Protein AF-A0A3G6MHU3-F1 (afdb_monomer)

Secondary structure (DSSP, 8-state):
--S-TT-SSPPPSS---SSHHHHHHHHHHHHTT---EEETT----B---B-TT--B--SSS---B-SB--B--EEEE-TTSPEEE--SS-B-HHHHH---TTT--EEEHHHHHHHTT--TTS-HHHHHHHHHHHHHH-TT-EEE----S----GGG--TT-TTS-HHHHHHH---SS-SSTT--GGGS-BTTB--TT--SPTTEEPPPPSS--SSS--TTSTTSSS-STT----S---SSTTTSS--TTS-EEB--SSTT-PPPTTS--BS-EEEEE--STTS--EEEEEE---TT-S--S--EE--B-BSBTBSSSBTT----S-TTS--GGGEEEEEEEEE-STT--PEEEEEEE--S-TT---EEEEEEEE-TT-EEE--PEEPEE-TTT-SEE-SS-TTS--S------------PPPTHHHHHTTSS----EEE-SSBSSEEEEE--SS--EEEEE-TTS-EEEEEE-BTTEEE-TTSPSEEEEEEEGGGTEEEEEEE-

Radius of gyration: 26.66 Å; Cα contacts (8 Å, |Δi|>4): 1134; chains: 1; bounding box: 66×76×78 Å

pLDDT: mean 80.67, std 16.99, range [23.88, 97.31]

Nearest PDB structures (foldseek):
  4g5a-assembly1_B  TM=5.896E-01  e=1.652E-03  Bacteroides thetaiotaomicron VPI-5482
  3dec-assembly1_A  TM=4.790E-01  e=1.428E-01  Bacteroides thetaiotaomicron VPI-5482
  8ugt-assembly1_A  TM=5.972E-01  e=7.498E-01  Lachnospira eligens
  6ld0-assembly1_A  TM=4.927E-01  e=4.482E-01  Bifidobacterium dentium Bd1
  5z1b-assembly1_C  TM=4.446E-01  e=4.482E-01  Bifidobacterium dentium ATCC 27679

Mean predicted aligned error: 13.8 Å

Solvent-accessible surface area (backbone atoms only — not comparable to full-atom values): 27530 Å² total; per-residue (Å²): 85,60,34,32,45,78,29,85,30,49,37,65,71,68,82,54,66,92,42,64,68,50,27,43,52,44,52,52,33,34,35,35,11,32,32,29,21,30,32,65,75,38,60,44,62,35,84,61,42,50,23,14,32,42,45,29,38,61,82,89,87,58,66,74,50,70,32,48,55,68,49,64,50,74,78,50,62,48,99,86,70,46,80,35,61,39,78,92,70,50,48,36,61,68,40,40,58,25,65,47,90,84,77,27,27,25,38,46,49,74,59,50,40,54,75,40,67,59,59,92,86,54,57,69,68,60,44,34,51,32,41,51,50,46,45,67,78,38,49,76,44,49,50,23,37,76,60,83,88,74,68,56,56,55,87,64,51,33,89,92,36,92,90,30,26,66,71,63,34,28,74,60,49,36,42,57,60,41,96,61,62,46,66,70,73,76,47,39,20,55,65,71,45,76,25,87,28,50,68,44,56,91,68,34,31,48,44,40,43,82,50,45,43,61,77,87,27,51,92,64,35,86,56,21,37,77,24,34,87,61,50,52,61,67,22,33,76,51,92,51,67,67,53,36,28,52,45,23,62,45,82,31,40,29,57,22,98,53,89,67,50,64,58,58,42,82,42,84,48,44,43,25,25,53,40,61,42,74,25,36,80,95,53,68,64,25,43,29,24,37,29,21,54,45,78,87,50,88,41,72,78,36,26,45,42,18,55,16,38,30,9,55,72,33,32,72,51,52,45,53,77,69,82,79,82,56,52,78,54,61,36,24,64,36,19,28,34,34,50,38,26,28,52,35,43,90,59,31,34,27,28,29,20,34,40,40,35,36,49,53,45,99,83,54,22,30,36,41,21,37,28,42,53,35,28,29,31,17,33,23,28,40,42,33,38,73,60,45,64,37,89,83,83,70,39,62,48,20,94,56,46,97,79,59,72,73,84,74,76,81,93,80,80,95,76,91,80,89,83,86,81,63,75,76,66,60,68,72,66,73,78,65,88,88,66,77,46,71,36,58,70,67,24,63,41,59,40,32,53,49,69,74,100,65,92,44,37,40,39,32,21,42,85,86,68,46,81,77,47,71,53,60,43,59,95,44,28,37,82,49,57,88,58,69,70,45,59,33,41,38,33,30,57,96,59,79,42,75,46,81,40,37,36,93

Sequence (504 aa):
MDRNLGALQNLPSYFARSTSAIELQTKTQIQQSGGLHYQWGRKDPLPTFHNPGGAQNTTGGTVTVAGGYNVFRQTGVDASGNAIYNVASPVTDAVFSSTDPVNGYSREWNAYKTSAGILGTEPKHEKIRKVIKYATENPLSFLFRSKTGKEIPSELINPNDSTKTLKLASAQVKDWMSDESGQMQDRWGHATEKSPYDPCPEGWRIPDMSFATIFGAGPTSSYAKGSSPWFYNGYNTTSAFAGYGIPQFEVTDLVGGYVGTNNAVNVKKYPGFTLTTNAESGGASSRSGWVFNFGGSKYNIGNIPTTGIRGILGGNDWKNLKFTGDTTTDNYRYQTGLWTSSPSDYYSGYAIGLNLSSISSLNNAGKLLSGTGFYPQAAMSCRCAKVEIDKVTKKEIGRYDPNTEPMTVPQNTTAKASNVFAKKQIEEIQKNNKKLTVFPNPVKSILYINADDKDYYYQIYNASGQLVKQGKFENRQTNVSSLTQGAYLVRINNSETVVKIIKE

Foldseek 3Di:
DQAFAQAPAFQDLAQDPPDQVSNVVNQVRLQSRQGFWDQQLALQTEDLQAGFLAWADDDPDHDTDHGGDWAWDFPDADPVRHTDTDPPDTHHPVQAQDCPPPRYQEDEQVRQLVVLVPDPPDDLVSQLVSLVVSCVVRRHHQQFYADPVLAAFQLRADCVDPSRHLVVNLQQFIDSRDNDFLPDQQQFAAFQGAGPNFNDDPQKGFAAFNDQEDDVADLQRPRQADRFPQWDQLAQVDPRSSRGGDGQSDKAAAPEDDRPDDDHNPDGHADKFWHWDCDDPPAFTQTQWIRQDDVPHPRPPHTHGQSFKAQFRTGGHTDPCDPPVDQFDWGSSFKAKEFHRHAHPPSSRFGWIKIWGWTRDPGGRIIIRSITTTRSSMIHTYDIDRFDADPPVRGTRGPQNLPPDDPDDDDDDDDDDDDDDDPVVVVVLPDDDDDWDWDDAQDEWKIFIRGPPDKKKKFKAAPVRDTPDIDICDVRMDTPNVDDFAKIWIAIPSNPDIDIGGYD

Structure (mmCIF, N/CA/C/O backbone):
data_AF-A0A3G6MHU3-F1
#
_entry.id   AF-A0A3G6MHU3-F1
#
loop_
_atom_site.group_PDB
_atom_site.id
_atom_site.type_symbol
_atom_site.label_atom_id
_atom_site.label_alt_id
_atom_site.label_comp_id
_atom_site.label_asym_id
_atom_site.label_entity_id
_atom_site.label_seq_id
_atom_site.pdbx_PDB_ins_code
_atom_site.Cartn_x
_atom_site.Cartn_y
_atom_site.Cartn_z
_atom_site.occupancy
_atom_site.B_iso_or_equiv
_atom_site.auth_seq_id
_atom_site.auth_comp_id
_atom_site.auth_asym_id
_atom_site.auth_atom_id
_atom_site.pdbx_PDB_model_num
ATOM 1 N N . MET A 1 1 ? 0.813 -11.922 -8.121 1.00 79.81 1 MET A N 1
ATOM 2 C CA . MET A 1 1 ? 0.151 -11.209 -9.223 1.00 79.81 1 MET A CA 1
ATOM 3 C C . MET A 1 1 ? 1.154 -10.228 -9.783 1.00 79.81 1 MET 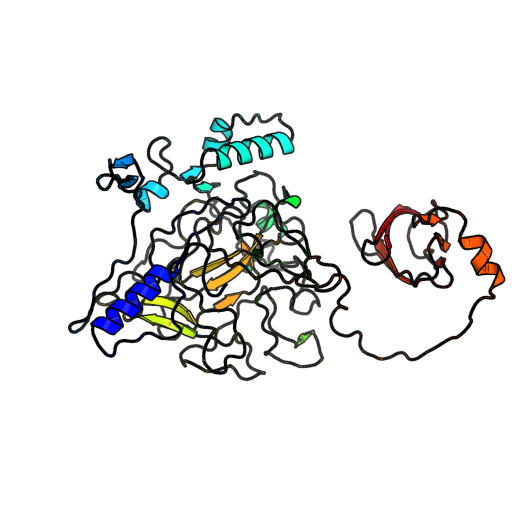A C 1
ATOM 5 O O . MET A 1 1 ? 1.930 -9.661 -9.025 1.00 79.81 1 MET A O 1
ATOM 9 N N . ASP A 1 2 ? 1.160 -10.062 -11.095 1.00 81.75 2 ASP A N 1
ATOM 10 C CA . ASP A 1 2 ? 2.048 -9.162 -11.836 1.00 81.75 2 ASP A CA 1
ATOM 11 C C . ASP A 1 2 ? 1.547 -7.705 -11.874 1.00 81.75 2 ASP A C 1
ATOM 13 O O . ASP A 1 2 ? 2.198 -6.836 -12.450 1.00 81.75 2 ASP A O 1
ATOM 17 N N . ARG A 1 3 ? 0.403 -7.428 -11.236 1.00 90.62 3 ARG A N 1
ATOM 18 C CA . ARG A 1 3 ? -0.284 -6.131 -11.218 1.00 90.62 3 ARG A CA 1
ATOM 19 C C . ARG A 1 3 ? -0.946 -5.848 -9.871 1.00 90.62 3 ARG A C 1
ATOM 21 O O . ARG A 1 3 ? -1.114 -6.755 -9.052 1.00 90.62 3 ARG A O 1
ATOM 28 N N . ASN A 1 4 ? -1.309 -4.584 -9.659 1.00 95.19 4 ASN A N 1
ATOM 29 C CA . ASN A 1 4 ? -2.056 -4.135 -8.484 1.00 95.19 4 ASN A CA 1
ATOM 30 C C . ASN A 1 4 ? -3.488 -4.691 -8.514 1.00 95.19 4 ASN A C 1
ATOM 32 O O . ASN A 1 4 ? -4.067 -4.886 -9.583 1.00 95.19 4 ASN A O 1
ATOM 36 N N . LEU A 1 5 ? -4.075 -4.937 -7.344 1.00 95.25 5 LEU A N 1
ATOM 37 C CA . LEU A 1 5 ? -5.458 -5.390 -7.247 1.00 95.25 5 LEU A CA 1
ATOM 38 C C . LEU A 1 5 ? -6.408 -4.314 -7.802 1.00 95.25 5 LEU A C 1
ATOM 40 O O . LEU A 1 5 ? -6.295 -3.136 -7.464 1.00 95.25 5 LEU A O 1
ATOM 44 N N . GLY A 1 6 ? -7.329 -4.724 -8.675 1.00 93.62 6 GLY A N 1
ATOM 45 C CA . GLY A 1 6 ? -8.219 -3.821 -9.413 1.00 93.62 6 GLY A CA 1
ATOM 46 C C . GLY A 1 6 ? -7.628 -3.244 -10.707 1.00 93.62 6 GLY A C 1
ATOM 47 O O . GLY A 1 6 ? -8.330 -2.530 -11.414 1.00 93.62 6 GLY A O 1
ATOM 48 N N . ALA A 1 7 ? -6.363 -3.530 -11.043 1.00 95.56 7 ALA A N 1
ATOM 49 C CA . ALA A 1 7 ? -5.781 -3.110 -12.318 1.00 95.56 7 ALA A CA 1
ATOM 50 C C . ALA A 1 7 ? -6.290 -3.987 -13.472 1.00 95.56 7 ALA A C 1
ATOM 52 O O . ALA A 1 7 ? -6.337 -5.213 -13.353 1.00 95.56 7 ALA A O 1
ATOM 53 N N . LEU A 1 8 ? -6.613 -3.369 -14.609 1.00 94.62 8 LEU A N 1
ATOM 54 C CA . LEU A 1 8 ? -7.061 -4.087 -15.809 1.00 94.62 8 LEU A CA 1
ATOM 55 C C . LEU A 1 8 ? -5.871 -4.630 -16.608 1.00 94.62 8 LEU A C 1
ATOM 57 O O . LEU A 1 8 ? -5.945 -5.707 -17.196 1.00 94.62 8 LEU A O 1
ATOM 61 N N . GLN A 1 9 ? -4.743 -3.921 -16.572 1.00 95.38 9 GLN A N 1
ATOM 62 C CA . GLN A 1 9 ? -3.513 -4.278 -17.275 1.00 95.38 9 GLN A CA 1
ATOM 63 C C . GLN A 1 9 ? -2.329 -4.348 -16.308 1.00 95.38 9 GLN A C 1
ATOM 65 O O . GLN A 1 9 ? -2.383 -3.844 -15.187 1.00 95.38 9 GLN A O 1
ATOM 70 N N . ASN A 1 10 ? -1.246 -4.998 -16.721 1.00 94.50 10 ASN A N 1
ATOM 71 C CA . ASN A 1 10 ? 0.044 -4.866 -16.050 1.00 94.50 10 ASN A CA 1
ATOM 72 C C . ASN A 1 10 ? 0.793 -3.634 -16.582 1.00 94.50 10 ASN A C 1
ATOM 74 O O . ASN A 1 10 ? 0.563 -3.190 -17.707 1.00 94.50 10 ASN A O 1
ATOM 78 N N . LEU A 1 11 ? 1.695 -3.070 -15.774 1.00 95.25 11 LEU A N 1
ATOM 79 C CA . LEU A 1 11 ? 2.558 -1.989 -16.251 1.00 95.25 11 LEU A CA 1
ATOM 80 C C . LEU A 1 11 ? 3.571 -2.572 -17.258 1.00 95.25 11 LEU A C 1
ATOM 82 O O . LEU A 1 11 ? 4.278 -3.525 -16.902 1.00 95.25 11 LEU A O 1
ATOM 86 N N . PRO A 1 12 ? 3.688 -2.027 -18.483 1.00 93.50 12 PRO A N 1
ATOM 87 C CA . PRO A 1 12 ? 4.635 -2.537 -19.467 1.00 93.50 12 PRO A CA 1
ATOM 88 C C . PRO A 1 12 ? 6.085 -2.307 -19.026 1.00 93.50 12 PRO A C 1
ATOM 90 O O . PRO A 1 12 ? 6.387 -1.399 -18.252 1.00 93.50 12 PRO A O 1
ATOM 93 N N . SER A 1 13 ? 7.005 -3.128 -19.535 1.00 90.75 13 SER A N 1
ATOM 94 C CA . SER A 1 13 ? 8.438 -3.002 -19.222 1.00 90.75 13 SER A CA 1
ATOM 95 C C . SER A 1 13 ? 9.154 -1.925 -20.045 1.00 90.75 13 SER A C 1
ATOM 97 O O . SER A 1 13 ? 10.291 -1.581 -19.736 1.00 90.75 13 SER A O 1
ATOM 99 N N . TYR A 1 14 ? 8.523 -1.399 -21.096 1.00 87.75 14 TYR A N 1
ATOM 100 C CA . TYR A 1 14 ? 9.061 -0.326 -21.931 1.00 87.75 14 TYR A CA 1
ATOM 101 C C . TYR A 1 14 ? 7.930 0.487 -22.572 1.00 87.75 14 TYR A C 1
ATOM 103 O O . TYR A 1 14 ? 6.796 0.020 -22.674 1.00 87.75 14 TYR A O 1
ATOM 111 N N . PHE A 1 15 ? 8.245 1.706 -23.010 1.00 86.25 15 PHE A N 1
ATOM 112 C CA . PHE A 1 15 ? 7.305 2.583 -23.703 1.00 86.25 15 PHE A CA 1
ATOM 113 C C . PHE A 1 15 ? 7.480 2.464 -25.227 1.00 86.25 15 PHE A C 1
ATOM 115 O O . PHE A 1 15 ? 8.462 2.962 -25.782 1.00 86.25 15 PHE A O 1
ATOM 122 N N . ALA A 1 16 ? 6.551 1.782 -25.904 1.00 84.94 16 ALA A N 1
ATOM 123 C CA . ALA A 1 16 ? 6.562 1.607 -27.355 1.00 84.94 16 ALA A CA 1
ATOM 124 C C . ALA A 1 16 ? 5.872 2.782 -28.071 1.00 84.94 16 ALA A C 1
ATOM 126 O O . ALA A 1 16 ? 4.770 3.182 -27.705 1.00 84.94 16 ALA A O 1
ATOM 127 N N . ARG A 1 17 ? 6.517 3.317 -29.118 1.00 81.62 17 ARG A N 1
ATOM 128 C CA . ARG A 1 17 ? 6.031 4.480 -29.891 1.00 81.62 17 ARG A CA 1
ATOM 129 C C . ARG A 1 17 ? 6.365 4.421 -31.387 1.00 81.62 17 ARG A C 1
ATOM 131 O O . ARG A 1 17 ? 6.606 5.443 -32.017 1.00 81.62 17 ARG A O 1
ATOM 138 N N . SER A 1 18 ? 6.468 3.220 -31.952 1.00 83.50 18 SER A N 1
ATOM 139 C CA . SER A 1 18 ? 6.824 3.040 -33.369 1.00 83.50 18 SER A CA 1
ATOM 140 C C . SER A 1 18 ? 5.742 3.545 -34.331 1.00 83.50 18 SER A C 1
ATOM 142 O O . SER A 1 18 ? 6.059 3.943 -35.445 1.00 83.50 18 SER A O 1
ATOM 144 N N . THR A 1 19 ? 4.477 3.551 -33.903 1.00 83.94 19 THR A N 1
ATOM 145 C CA . THR A 1 19 ? 3.334 4.136 -34.620 1.00 83.94 19 THR A CA 1
ATOM 146 C C . THR A 1 19 ? 2.376 4.787 -33.622 1.00 83.94 19 THR A C 1
ATOM 148 O O . THR A 1 19 ? 2.380 4.427 -32.442 1.00 83.94 19 THR A O 1
ATOM 151 N N . SER A 1 20 ? 1.496 5.683 -34.082 1.00 82.50 20 SER A N 1
ATOM 152 C CA . SER A 1 20 ? 0.481 6.311 -33.220 1.00 82.50 20 SER A CA 1
ATOM 153 C C . SER A 1 20 ? -0.470 5.293 -32.579 1.00 82.50 20 SER A C 1
ATOM 155 O O . SER A 1 20 ? -0.877 5.470 -31.435 1.00 82.50 20 SER A O 1
ATOM 157 N N . ALA A 1 21 ? -0.793 4.198 -33.278 1.00 86.12 21 ALA A N 1
ATOM 158 C CA . ALA A 1 21 ? -1.637 3.130 -32.741 1.00 86.12 21 ALA A CA 1
ATOM 159 C C . ALA A 1 21 ? -0.944 2.361 -31.602 1.00 86.12 21 ALA A C 1
ATOM 161 O O . ALA A 1 21 ? -1.548 2.124 -30.557 1.00 86.12 21 ALA A O 1
ATOM 162 N N . ILE A 1 22 ? 0.338 2.023 -31.778 1.00 87.94 22 ILE A N 1
ATOM 163 C CA . ILE A 1 22 ? 1.148 1.343 -30.753 1.00 87.94 22 ILE A CA 1
ATOM 164 C C . ILE A 1 22 ? 1.375 2.260 -29.549 1.00 87.94 22 ILE A C 1
ATOM 166 O O . ILE A 1 22 ? 1.330 1.813 -28.400 1.00 87.94 22 ILE A O 1
ATOM 170 N N . GLU A 1 23 ? 1.577 3.552 -29.798 1.00 86.19 23 GLU A N 1
ATOM 171 C CA . GLU A 1 23 ? 1.681 4.533 -28.730 1.00 86.19 23 GLU A CA 1
ATOM 172 C C . GLU A 1 23 ? 0.383 4.627 -27.928 1.00 86.19 23 GLU A C 1
ATOM 174 O O . GLU A 1 23 ? 0.435 4.498 -26.707 1.00 86.19 23 GLU A O 1
ATOM 179 N N . LEU A 1 24 ? -0.777 4.781 -28.584 1.00 85.88 24 LEU A N 1
ATOM 180 C CA . LEU A 1 24 ? -2.077 4.784 -27.904 1.00 85.88 24 LEU A CA 1
ATOM 181 C C . LEU A 1 24 ? -2.246 3.529 -27.048 1.00 85.88 24 LEU A C 1
ATOM 183 O O . LEU A 1 24 ? -2.558 3.639 -25.867 1.00 85.88 24 LEU A O 1
ATOM 187 N N . GLN A 1 25 ? -1.981 2.352 -27.617 1.00 90.00 25 GLN A N 1
ATOM 188 C CA . GLN A 1 25 ? -2.095 1.084 -26.902 1.00 90.00 25 GLN A CA 1
ATOM 189 C C . GLN A 1 25 ? -1.212 1.055 -25.649 1.00 90.00 25 GLN A C 1
ATOM 191 O O . GLN A 1 25 ? -1.685 0.695 -24.572 1.00 90.00 25 GLN A O 1
ATOM 196 N N . THR A 1 26 ? 0.052 1.470 -25.766 1.00 89.75 26 THR A N 1
ATOM 197 C CA . THR A 1 26 ? 0.992 1.472 -24.636 1.00 89.75 26 THR A CA 1
ATOM 198 C C . THR A 1 26 ? 0.579 2.486 -23.571 1.00 89.75 26 THR A C 1
ATOM 200 O O . THR A 1 26 ? 0.608 2.179 -22.379 1.00 89.75 26 THR A O 1
ATOM 203 N N . LYS A 1 27 ? 0.146 3.685 -23.980 1.00 88.31 27 LYS A N 1
ATOM 204 C CA . LYS A 1 27 ? -0.374 4.713 -23.071 1.00 88.31 27 LYS A CA 1
ATOM 205 C C . LYS A 1 27 ? -1.607 4.207 -22.326 1.00 88.31 27 LYS A C 1
ATOM 207 O O . LYS A 1 27 ? -1.644 4.273 -21.102 1.00 88.31 27 LYS A O 1
ATOM 212 N N . THR A 1 28 ? -2.571 3.619 -23.031 1.00 90.25 28 THR A N 1
ATOM 213 C CA . THR A 1 28 ? -3.765 3.016 -22.426 1.00 90.25 28 THR A CA 1
ATOM 214 C C . THR A 1 28 ? -3.405 1.882 -21.467 1.00 90.25 28 THR A C 1
ATOM 216 O O . THR A 1 28 ? -3.955 1.830 -20.369 1.00 90.25 28 THR A O 1
ATOM 219 N N . GLN A 1 29 ? -2.448 1.016 -21.820 1.00 93.88 29 GLN A N 1
ATOM 220 C CA . GLN A 1 29 ? -1.972 -0.045 -20.929 1.00 93.88 29 GLN A CA 1
ATOM 221 C C . GLN A 1 29 ? -1.394 0.528 -19.627 1.00 93.88 29 GLN A C 1
ATOM 223 O O . GLN A 1 29 ? -1.726 0.049 -18.542 1.00 93.88 29 GLN A O 1
ATOM 228 N N . ILE A 1 30 ? -0.576 1.583 -19.718 1.00 92.88 30 ILE A N 1
ATOM 229 C CA . ILE A 1 30 ? -0.028 2.287 -18.552 1.00 92.88 30 ILE A CA 1
ATOM 230 C C . ILE A 1 30 ? -1.163 2.842 -17.680 1.00 92.88 30 ILE A C 1
ATOM 232 O O . ILE A 1 30 ? -1.189 2.571 -16.479 1.00 92.88 30 ILE A O 1
ATOM 236 N N . GLN A 1 31 ? -2.136 3.546 -18.262 1.00 91.31 31 GLN A N 1
ATOM 237 C CA . GLN A 1 31 ? -3.264 4.106 -17.507 1.00 91.31 31 GLN A CA 1
ATOM 238 C C . GLN A 1 31 ? -4.088 3.024 -16.795 1.00 91.31 31 GLN A C 1
ATOM 240 O O . GLN A 1 31 ? -4.481 3.179 -15.642 1.00 91.31 31 GLN A O 1
ATOM 245 N N . GLN A 1 32 ? -4.288 1.886 -17.455 1.00 93.94 32 GLN A N 1
ATOM 246 C CA . GLN A 1 32 ? -5.049 0.751 -16.935 1.00 93.94 32 GLN A CA 1
ATOM 247 C C . GLN A 1 32 ? -4.288 -0.100 -15.905 1.00 93.94 32 GLN A C 1
ATOM 249 O O . GLN A 1 32 ? -4.850 -1.061 -15.368 1.00 93.94 32 GLN A O 1
ATOM 254 N N . SER A 1 33 ? -3.028 0.236 -15.610 1.00 95.38 33 SER A N 1
ATOM 255 C CA . SER A 1 33 ? -2.185 -0.534 -14.691 1.00 95.38 33 SER A CA 1
ATOM 256 C C . SER A 1 33 ? -2.314 -0.144 -13.215 1.00 95.38 33 SER A C 1
ATOM 258 O O . SER A 1 33 ? -1.906 -0.922 -12.353 1.00 95.38 33 SER A O 1
ATOM 260 N N . GLY A 1 34 ? -2.895 1.022 -12.905 1.00 93.94 34 GLY A N 1
ATOM 261 C CA . GLY A 1 34 ? -2.863 1.610 -11.558 1.00 93.94 34 GLY A CA 1
ATOM 262 C C . GLY A 1 34 ? -3.586 0.792 -10.485 1.00 93.94 34 GLY A C 1
ATOM 263 O O . GLY A 1 34 ? -3.082 0.638 -9.374 1.00 93.94 34 GLY A O 1
ATOM 264 N N . GLY A 1 35 ? -4.729 0.202 -10.827 1.00 95.12 35 GLY A N 1
ATOM 265 C CA . GLY A 1 35 ? -5.569 -0.517 -9.871 1.00 95.12 35 GLY A CA 1
ATOM 266 C C . GLY A 1 35 ? -6.215 0.392 -8.826 1.00 95.12 35 GLY A C 1
ATOM 267 O O . GLY A 1 35 ? -6.436 1.576 -9.074 1.00 95.12 35 GLY A O 1
ATOM 268 N N . LEU A 1 36 ? -6.574 -0.187 -7.679 1.00 95.81 36 LEU A N 1
ATOM 269 C CA . LEU A 1 36 ? -7.321 0.479 -6.610 1.00 95.81 36 LEU A CA 1
ATOM 270 C C . LEU A 1 36 ? -6.495 0.536 -5.322 1.00 95.81 36 LEU A C 1
ATOM 272 O O . LEU A 1 36 ? -5.585 -0.269 -5.105 1.00 95.81 36 LEU A O 1
ATOM 276 N N . HIS A 1 37 ? -6.828 1.490 -4.460 1.00 96.69 37 HIS A N 1
ATOM 277 C CA . HIS A 1 37 ? -6.229 1.623 -3.139 1.00 96.69 37 HIS A CA 1
ATOM 278 C C . HIS A 1 37 ? -7.086 0.975 -2.058 1.00 96.69 37 HIS A C 1
ATOM 280 O O . HIS A 1 37 ? -8.288 0.814 -2.209 1.00 96.69 37 HIS A O 1
ATOM 286 N N . TYR A 1 38 ? -6.456 0.643 -0.940 1.00 96.69 38 TYR A N 1
ATOM 287 C CA . TYR A 1 38 ? -7.089 0.045 0.226 1.00 96.69 38 TYR A CA 1
ATOM 288 C C . TYR A 1 38 ? -6.507 0.702 1.474 1.00 96.69 38 TYR A C 1
ATOM 290 O O . TYR A 1 38 ? -5.312 1.011 1.514 1.00 96.69 38 TYR A O 1
ATOM 298 N N . GLN A 1 39 ? -7.343 0.923 2.485 1.00 96.00 39 GLN A N 1
ATOM 299 C CA . GLN A 1 39 ? -6.869 1.221 3.837 1.00 96.00 39 GLN A CA 1
ATOM 300 C C . GLN A 1 39 ? -6.622 -0.105 4.544 1.00 96.00 39 GLN A C 1
ATOM 302 O O . GLN A 1 39 ? -7.440 -1.020 4.420 1.00 96.00 39 GLN A O 1
ATOM 307 N N . TRP A 1 40 ? -5.512 -0.241 5.268 1.00 94.00 40 TRP A N 1
ATOM 308 C CA . TRP A 1 40 ? -5.227 -1.526 5.893 1.00 94.00 40 TRP A CA 1
ATOM 309 C C . TRP A 1 40 ? -6.283 -1.866 6.953 1.00 94.00 40 TRP A C 1
ATOM 311 O O . TRP A 1 40 ? -6.597 -1.046 7.814 1.00 94.00 40 TRP A O 1
ATOM 321 N N . GLY A 1 41 ? -6.815 -3.089 6.913 1.00 89.00 41 GLY A N 1
ATOM 322 C CA . GLY A 1 41 ? -7.962 -3.494 7.728 1.00 89.00 41 GLY A CA 1
ATOM 323 C C . GLY A 1 41 ? -9.313 -3.298 7.030 1.00 89.00 41 GLY A C 1
ATOM 324 O O . GLY A 1 41 ? -10.349 -3.372 7.681 1.00 89.00 41 GLY A O 1
ATOM 325 N N . ARG A 1 42 ? -9.336 -3.042 5.716 1.00 89.75 42 ARG A N 1
ATOM 326 C CA . ARG A 1 42 ? -10.563 -2.995 4.910 1.00 89.75 42 ARG A CA 1
ATOM 327 C C . ARG A 1 42 ? -10.389 -3.772 3.617 1.00 89.75 42 ARG A C 1
ATOM 329 O O . ARG A 1 42 ? -9.322 -3.745 3.010 1.00 89.75 42 ARG A O 1
ATOM 336 N N . LYS A 1 43 ? -11.474 -4.408 3.173 1.00 89.62 43 LYS A N 1
ATOM 337 C CA . LYS A 1 43 ? -11.554 -5.027 1.840 1.00 89.62 43 LYS A CA 1
ATOM 338 C C . LYS A 1 43 ? -12.117 -4.090 0.781 1.00 89.62 43 LYS A C 1
ATOM 340 O O . LYS A 1 43 ? -12.035 -4.403 -0.402 1.00 89.62 43 LYS A O 1
ATOM 345 N N . ASP A 1 44 ? -12.680 -2.964 1.204 1.00 91.56 44 ASP A N 1
ATOM 346 C CA . ASP A 1 44 ? -13.340 -2.032 0.303 1.00 91.56 44 ASP A CA 1
ATOM 347 C C . ASP A 1 44 ? -12.299 -1.288 -0.542 1.00 91.56 44 ASP A C 1
ATOM 349 O O . ASP A 1 44 ? -11.398 -0.647 0.017 1.00 91.56 44 ASP A O 1
ATOM 353 N N . PRO A 1 45 ? -12.396 -1.360 -1.878 1.00 94.25 45 PRO A N 1
ATOM 354 C CA . PRO A 1 45 ? -11.490 -0.640 -2.745 1.00 94.25 45 PRO A CA 1
ATOM 355 C C . PRO A 1 45 ? -11.838 0.846 -2.793 1.00 94.25 45 PRO A C 1
ATOM 357 O O . PRO A 1 45 ? -12.999 1.246 -2.877 1.00 94.25 45 PRO A O 1
ATOM 360 N N . LEU A 1 46 ? -10.798 1.666 -2.850 1.00 96.06 46 LEU A N 1
ATOM 361 C CA . LEU A 1 46 ? -10.875 3.104 -3.008 1.00 96.06 46 LEU A CA 1
ATOM 362 C C . LEU A 1 46 ? -10.285 3.513 -4.365 1.00 96.06 46 LEU A C 1
ATOM 364 O O . LEU A 1 46 ? -9.155 3.132 -4.688 1.00 96.06 46 LEU A O 1
ATOM 368 N N . PRO A 1 47 ? -11.013 4.297 -5.172 1.00 94.69 47 PRO A N 1
ATOM 369 C CA . PRO A 1 47 ? -10.481 4.849 -6.414 1.00 94.69 47 PRO A CA 1
ATOM 370 C C . PRO A 1 47 ? -9.302 5.802 -6.163 1.00 94.69 47 PRO A C 1
ATOM 372 O O . PRO A 1 47 ? -9.268 6.547 -5.181 1.00 94.69 47 PRO A O 1
ATOM 375 N N . THR A 1 48 ? -8.338 5.803 -7.083 1.00 92.50 48 THR A N 1
ATOM 376 C CA . THR A 1 48 ? -7.189 6.718 -7.064 1.00 92.50 48 THR A CA 1
ATOM 377 C C . THR A 1 48 ? -7.472 8.019 -7.815 1.00 92.50 48 THR A C 1
ATOM 379 O O . THR A 1 48 ? -6.771 8.998 -7.599 1.00 92.50 48 THR A O 1
ATOM 382 N N . PHE A 1 49 ? -8.469 8.042 -8.712 1.00 91.88 49 PHE A N 1
ATOM 383 C CA . PHE A 1 49 ? -8.812 9.174 -9.599 1.00 91.88 49 PHE A CA 1
ATOM 384 C C . PHE A 1 49 ? -7.655 9.694 -10.468 1.00 91.88 49 PHE A C 1
ATOM 386 O O . PHE A 1 49 ? -7.779 10.712 -11.151 1.00 91.88 49 PHE A O 1
ATOM 393 N N . HIS A 1 50 ? -6.535 8.979 -10.475 1.00 88.62 50 HIS A N 1
ATOM 394 C CA . HIS A 1 50 ? -5.313 9.325 -11.169 1.00 88.62 50 HIS A CA 1
ATOM 395 C C . HIS A 1 50 ? -4.871 8.134 -12.006 1.00 88.62 50 HIS A C 1
ATOM 397 O O . HIS A 1 50 ? -4.766 7.012 -11.504 1.00 88.62 50 HIS A O 1
ATOM 403 N N . ASN A 1 51 ? -4.592 8.396 -13.278 1.00 89.56 51 ASN A N 1
ATOM 404 C CA . ASN A 1 51 ? -4.025 7.395 -14.164 1.00 89.56 51 ASN A CA 1
ATOM 405 C C . ASN A 1 51 ? -2.494 7.441 -14.066 1.00 89.56 51 ASN A C 1
ATOM 407 O O . ASN A 1 51 ? -1.928 8.532 -14.221 1.00 89.56 51 ASN A O 1
ATOM 411 N N . PRO A 1 52 ? -1.815 6.290 -13.883 1.00 89.12 52 PRO A N 1
ATOM 412 C CA . PRO A 1 52 ? -0.365 6.229 -13.985 1.00 89.12 52 PRO A CA 1
ATOM 413 C C . PRO A 1 52 ? 0.122 6.877 -15.280 1.00 89.12 52 PRO A C 1
ATOM 415 O O . PRO A 1 52 ? -0.520 6.785 -16.327 1.00 89.12 52 PRO A O 1
ATOM 418 N N . GLY A 1 53 ? 1.260 7.560 -15.193 1.00 80.50 53 GLY A N 1
ATOM 419 C CA . GLY A 1 53 ? 1.827 8.302 -16.317 1.00 80.50 53 GLY A CA 1
ATOM 420 C C . GLY A 1 53 ? 1.221 9.688 -16.553 1.00 80.50 53 GLY A C 1
ATOM 421 O O . GLY A 1 53 ? 1.728 10.393 -17.424 1.00 80.50 53 GLY A O 1
ATOM 422 N N . GLY A 1 54 ? 0.222 10.108 -15.766 1.00 77.62 54 GLY A N 1
ATOM 423 C CA . GLY A 1 54 ? -0.327 11.467 -15.802 1.00 77.62 54 GLY A CA 1
ATOM 424 C C . GLY A 1 54 ? -1.066 11.800 -17.093 1.00 77.62 54 GLY A C 1
ATOM 425 O O . GLY A 1 54 ? -1.456 10.905 -17.847 1.00 77.62 54 GLY A O 1
ATOM 426 N N . ALA A 1 55 ? -1.319 13.094 -17.327 1.00 73.12 55 ALA A N 1
ATOM 427 C CA . ALA A 1 55 ? -1.754 13.493 -18.654 1.00 73.12 55 ALA A CA 1
ATOM 428 C C . ALA A 1 55 ? -0.542 13.345 -19.577 1.00 73.12 55 ALA A C 1
ATOM 430 O O . ALA A 1 55 ? 0.610 13.491 -19.170 1.00 73.12 55 ALA A O 1
ATOM 431 N N . GLN A 1 56 ? -0.781 12.964 -20.820 1.00 68.94 56 GLN A N 1
ATOM 432 C CA . GLN A 1 56 ? 0.306 12.752 -21.767 1.00 68.94 56 GLN A CA 1
ATOM 433 C C . GLN A 1 56 ? -0.066 13.505 -23.028 1.00 68.94 56 GLN A C 1
ATOM 435 O O . GLN A 1 56 ? -0.963 13.084 -23.753 1.00 68.94 56 GLN A O 1
ATOM 440 N N . ASN A 1 57 ? 0.595 14.644 -23.235 1.00 61.25 57 ASN A N 1
ATOM 441 C CA . ASN A 1 57 ? 0.379 15.544 -24.365 1.00 61.25 57 ASN A CA 1
ATOM 442 C C . ASN A 1 57 ? 1.610 15.576 -25.273 1.00 61.25 57 ASN A C 1
ATOM 444 O O . ASN A 1 57 ? 2.709 15.189 -24.891 1.00 61.25 57 ASN A O 1
ATOM 448 N N . THR A 1 58 ? 1.391 16.000 -26.509 1.00 50.28 58 THR A N 1
ATOM 449 C CA . THR A 1 58 ? 2.321 15.838 -27.622 1.00 50.28 58 THR A CA 1
ATOM 450 C C . THR A 1 58 ? 3.337 16.962 -27.745 1.00 50.28 58 THR A C 1
ATOM 452 O O . THR A 1 58 ? 2.975 18.133 -27.640 1.00 50.28 58 THR A O 1
ATOM 455 N N . THR A 1 59 ? 4.522 16.604 -28.233 1.00 50.34 59 THR A N 1
ATOM 456 C CA . THR A 1 59 ? 5.196 17.403 -29.262 1.00 50.34 59 THR A CA 1
ATOM 457 C C . THR A 1 59 ? 5.230 16.556 -30.538 1.00 50.34 59 THR A C 1
ATOM 459 O O . THR A 1 59 ? 5.702 15.422 -30.496 1.00 50.34 59 THR A O 1
ATOM 462 N N . GLY A 1 60 ? 4.716 17.076 -31.660 1.00 52.81 60 GLY A N 1
ATOM 463 C CA . GLY A 1 60 ? 4.918 16.482 -32.993 1.00 52.81 60 GLY A CA 1
ATOM 464 C C . GLY A 1 60 ? 3.986 15.335 -33.427 1.00 52.81 60 GLY A C 1
ATOM 465 O O . GLY A 1 60 ? 4.474 14.369 -34.000 1.00 52.81 60 GLY A O 1
ATOM 466 N N . GLY A 1 61 ? 2.664 15.425 -33.205 1.00 54.44 61 GLY A N 1
ATOM 467 C CA . GLY A 1 61 ? 1.682 14.542 -33.876 1.00 54.44 61 GLY A CA 1
ATOM 468 C C . GLY A 1 61 ? 1.331 13.222 -33.170 1.00 54.44 61 GLY A C 1
ATOM 469 O O . GLY A 1 61 ? 1.016 12.231 -33.824 1.00 54.44 61 GLY A O 1
ATOM 470 N N . THR A 1 62 ? 1.389 13.193 -31.839 1.00 56.59 62 THR A N 1
ATOM 471 C CA . THR A 1 62 ? 1.178 11.999 -31.000 1.00 56.59 62 THR A CA 1
ATOM 472 C C . THR A 1 62 ? -0.211 11.928 -30.332 1.00 56.59 62 THR A C 1
ATOM 474 O O . THR A 1 62 ? -1.065 12.784 -30.536 1.00 56.59 62 THR A O 1
ATOM 477 N N . VAL A 1 63 ? -0.486 10.863 -29.571 1.00 63.69 63 VAL A N 1
ATOM 478 C CA . VAL A 1 63 ? -1.815 10.580 -28.991 1.00 63.69 63 VAL A CA 1
ATOM 479 C C . VAL A 1 63 ? -1.967 11.195 -27.597 1.00 63.69 63 VAL A C 1
ATOM 481 O O . VAL A 1 63 ? -1.125 10.952 -26.731 1.00 63.69 63 VAL A O 1
ATOM 484 N N . THR A 1 64 ? -3.054 11.932 -27.349 1.00 70.38 64 THR A N 1
ATOM 485 C CA . THR A 1 64 ? -3.373 12.496 -26.026 1.00 70.38 64 THR A CA 1
ATOM 486 C C . THR A 1 64 ? -4.217 11.539 -25.186 1.00 70.38 64 THR A C 1
ATOM 488 O O . THR A 1 64 ? -5.230 11.027 -25.657 1.00 70.38 64 THR A O 1
ATOM 491 N N . VAL A 1 65 ? -3.834 11.341 -23.919 1.00 71.62 65 VAL A N 1
ATOM 492 C CA . VAL A 1 65 ? -4.626 10.586 -22.932 1.00 71.62 65 VAL A CA 1
ATOM 493 C C . VAL A 1 65 ? -4.770 11.354 -21.609 1.00 71.62 65 VAL A C 1
ATOM 495 O O . VAL A 1 65 ? -3.883 12.114 -21.215 1.00 71.62 65 VAL A O 1
ATOM 498 N N . ALA A 1 66 ? -5.906 11.173 -20.922 1.00 75.69 66 ALA A N 1
ATOM 499 C CA . ALA A 1 66 ? -6.274 11.944 -19.729 1.00 75.69 66 ALA A CA 1
ATOM 500 C C . ALA A 1 66 ? -5.543 11.487 -18.452 1.00 75.69 66 ALA A C 1
ATOM 502 O O . ALA A 1 66 ? -5.519 10.302 -18.132 1.00 75.69 66 ALA A O 1
ATOM 503 N N . GLY A 1 67 ? -5.021 12.423 -17.656 1.00 78.94 67 GLY A N 1
ATOM 504 C CA . GLY A 1 67 ? -4.247 12.115 -16.440 1.00 78.94 67 GLY A CA 1
ATOM 505 C C . GLY A 1 67 ? -5.033 11.666 -15.207 1.00 78.94 67 GLY A C 1
ATOM 506 O O . GLY A 1 67 ? -4.441 11.407 -14.157 1.00 78.94 67 GLY A O 1
ATOM 507 N N . GLY A 1 68 ? -6.354 11.569 -15.316 1.00 88.12 68 GLY A N 1
ATOM 508 C CA . GLY A 1 68 ? -7.241 11.134 -14.247 1.00 88.12 68 GLY A CA 1
ATOM 509 C C . GLY A 1 68 ? -8.527 10.544 -14.804 1.00 88.12 68 GLY A C 1
ATOM 510 O O . GLY A 1 68 ? -8.769 10.573 -16.013 1.00 88.12 68 GLY A O 1
ATOM 511 N N . TYR A 1 69 ? -9.338 9.996 -13.909 1.00 92.12 69 TYR A N 1
ATOM 512 C CA . TYR A 1 69 ? -10.607 9.369 -14.251 1.00 92.12 69 TYR A CA 1
ATOM 513 C C . TYR A 1 69 ? -11.662 9.669 -13.191 1.00 92.12 69 TYR A C 1
ATOM 515 O O . TYR A 1 69 ? -11.354 9.979 -12.041 1.00 92.12 69 TYR A O 1
ATOM 523 N N . ASN A 1 70 ? -12.917 9.547 -13.604 1.00 94.38 70 ASN A N 1
ATOM 524 C CA . ASN A 1 70 ? -14.088 9.731 -12.764 1.00 94.38 70 ASN A CA 1
ATOM 525 C C . ASN A 1 70 ? -14.741 8.380 -12.468 1.00 94.38 70 ASN A C 1
ATOM 527 O O . ASN A 1 70 ? -14.664 7.458 -13.282 1.00 94.38 70 ASN A O 1
ATOM 531 N N . VAL A 1 71 ? -15.420 8.277 -11.326 1.00 94.00 71 VAL A N 1
ATOM 532 C CA . VAL A 1 71 ? -16.208 7.092 -10.970 1.00 94.00 71 VAL A CA 1
ATOM 533 C C . VAL A 1 71 ? -17.688 7.391 -11.164 1.00 94.00 71 VAL A C 1
ATOM 535 O O . VAL A 1 71 ? -18.218 8.364 -10.627 1.00 94.00 71 VAL A O 1
ATOM 538 N N . PHE A 1 72 ? -18.367 6.534 -11.922 1.00 93.12 72 PHE A N 1
ATOM 539 C CA . PHE A 1 72 ? -19.787 6.672 -12.223 1.00 93.12 72 PHE A CA 1
ATOM 540 C C . PHE A 1 72 ? -20.597 5.671 -11.407 1.00 93.12 72 PHE A C 1
ATOM 542 O O . PHE A 1 72 ? -20.290 4.480 -11.374 1.00 93.12 72 PHE A O 1
ATOM 549 N N . ARG A 1 73 ? -21.636 6.162 -10.730 1.00 89.81 73 ARG A N 1
ATOM 550 C CA . ARG A 1 73 ? -22.523 5.324 -9.919 1.00 89.81 73 ARG A CA 1
ATOM 551 C C . ARG A 1 73 ? -23.583 4.695 -10.803 1.00 89.81 73 ARG A C 1
ATOM 553 O O . ARG A 1 73 ? -24.188 5.391 -11.617 1.00 89.81 73 ARG A O 1
ATOM 560 N N . GLN A 1 74 ? -23.825 3.406 -10.603 1.00 92.62 74 GLN A N 1
ATOM 561 C CA . GLN A 1 74 ? -24.977 2.748 -11.194 1.00 92.62 74 GLN A CA 1
ATOM 562 C C . GLN A 1 74 ? -26.258 3.322 -10.571 1.00 92.62 74 GLN A C 1
ATOM 564 O O . GLN A 1 74 ? -26.367 3.413 -9.350 1.00 92.62 74 GLN A O 1
ATOM 569 N N . THR A 1 75 ? -27.211 3.729 -11.405 1.00 92.25 75 THR A N 1
ATOM 570 C CA . THR A 1 75 ? -28.527 4.248 -10.992 1.00 92.25 75 THR A CA 1
ATOM 571 C C . THR A 1 75 ? -29.672 3.305 -11.311 1.00 92.25 75 THR A C 1
ATOM 573 O O . THR A 1 75 ? -30.785 3.521 -10.844 1.00 92.25 75 THR A O 1
ATOM 576 N N . GLY A 1 76 ? -29.419 2.269 -12.102 1.00 93.69 76 GLY A N 1
ATOM 577 C CA . GLY A 1 76 ? -30.427 1.287 -12.455 1.00 93.69 76 GLY A CA 1
ATOM 578 C C . GLY A 1 76 ? -29.885 0.238 -13.408 1.00 93.69 76 GLY A C 1
ATOM 579 O O . GLY A 1 76 ? -28.672 0.094 -13.592 1.00 93.69 76 GLY A O 1
ATOM 580 N N . VAL A 1 77 ? -30.813 -0.493 -14.004 1.00 96.00 77 VAL A N 1
ATOM 581 C CA . VAL A 1 77 ? -30.564 -1.496 -15.032 1.00 96.00 77 VAL A CA 1
ATOM 582 C C . VAL A 1 77 ? -31.582 -1.250 -16.145 1.00 96.00 77 VAL A C 1
ATOM 584 O O . VAL A 1 77 ? -32.729 -0.912 -15.850 1.00 96.00 77 VAL A O 1
ATOM 587 N N . ASP A 1 78 ? -31.162 -1.337 -17.403 1.00 93.75 78 ASP A N 1
ATOM 588 C CA . ASP A 1 78 ? -32.064 -1.202 -18.547 1.00 93.75 78 ASP A CA 1
ATOM 589 C C . ASP A 1 78 ? -32.906 -2.475 -18.768 1.00 93.75 78 ASP A C 1
ATOM 591 O O . ASP A 1 78 ? -32.731 -3.494 -18.097 1.00 93.75 78 ASP A O 1
ATOM 595 N N . ALA A 1 79 ? -33.833 -2.426 -19.727 1.00 94.44 79 ALA A N 1
ATOM 596 C CA . ALA A 1 79 ? -34.701 -3.561 -20.058 1.00 94.44 79 ALA A CA 1
ATOM 597 C C . ALA A 1 79 ? -33.936 -4.804 -20.564 1.00 94.44 79 ALA A C 1
ATOM 599 O O . ALA A 1 79 ? -34.482 -5.904 -20.557 1.00 94.44 79 ALA A O 1
ATOM 600 N N . SER A 1 80 ? -32.682 -4.632 -20.982 1.00 94.56 80 SER A N 1
ATOM 601 C CA . SER A 1 80 ? -31.797 -5.687 -21.477 1.00 94.56 80 SER A CA 1
ATOM 602 C C . SER A 1 80 ? -30.864 -6.233 -20.389 1.00 94.56 80 SER A C 1
ATOM 604 O O . SER A 1 80 ? -30.044 -7.104 -20.672 1.00 94.56 80 SER A O 1
ATOM 606 N N . GLY A 1 81 ? -30.964 -5.741 -19.150 1.00 93.56 81 GLY A N 1
ATOM 607 C CA . GLY A 1 81 ? -30.111 -6.168 -18.044 1.00 93.56 81 GLY A CA 1
ATOM 608 C C . GLY A 1 81 ? -28.776 -5.419 -17.934 1.00 93.56 81 GLY A C 1
ATOM 609 O O . GLY A 1 81 ? -27.952 -5.789 -17.097 1.00 93.56 81 GLY A O 1
ATOM 610 N N . ASN A 1 82 ? -28.537 -4.366 -18.723 1.00 94.12 82 ASN A N 1
ATOM 611 C CA . ASN A 1 82 ? -27.293 -3.594 -18.658 1.00 94.12 82 ASN A CA 1
ATOM 612 C C . ASN A 1 82 ? -27.355 -2.520 -17.570 1.00 94.12 82 ASN A C 1
ATOM 614 O O . ASN A 1 82 ? -28.366 -1.841 -17.398 1.00 94.12 82 ASN A O 1
ATOM 618 N N . ALA A 1 83 ? -26.245 -2.311 -16.863 1.00 94.50 83 ALA A N 1
ATOM 619 C CA . ALA A 1 83 ? -26.138 -1.256 -15.863 1.00 94.50 83 ALA A CA 1
ATOM 620 C C . ALA A 1 83 ? -26.270 0.144 -16.494 1.00 94.50 83 ALA A C 1
ATOM 622 O O . ALA A 1 83 ? -25.566 0.482 -17.445 1.00 94.50 83 ALA A O 1
ATOM 623 N N . ILE A 1 84 ? -27.133 0.980 -15.914 1.00 93.62 84 ILE A N 1
ATOM 624 C CA . ILE A 1 84 ? -27.267 2.402 -16.256 1.00 93.62 84 ILE A CA 1
ATOM 625 C C . ILE A 1 84 ? -26.453 3.213 -15.252 1.00 93.62 84 ILE A C 1
ATOM 627 O O . ILE A 1 84 ? -26.595 3.016 -14.044 1.00 93.62 84 ILE A O 1
ATOM 631 N N . TYR A 1 85 ? -25.636 4.150 -15.735 1.00 93.81 85 TYR A N 1
ATOM 632 C CA . TYR A 1 85 ? -24.754 4.970 -14.903 1.00 93.81 85 TYR A CA 1
ATOM 633 C C . TYR A 1 85 ? -25.147 6.452 -14.914 1.00 93.81 85 TYR A C 1
ATOM 635 O O . TYR A 1 85 ? -25.477 7.012 -15.959 1.00 93.81 85 TYR A O 1
ATOM 643 N N . ASN A 1 86 ? -25.032 7.126 -13.764 1.00 89.75 86 ASN A N 1
ATOM 644 C CA . ASN A 1 86 ? -25.175 8.581 -13.685 1.00 89.75 86 ASN A CA 1
ATOM 645 C C . ASN A 1 86 ? -23.915 9.276 -14.211 1.00 89.75 86 ASN A C 1
ATOM 647 O O . ASN A 1 86 ? -22.956 9.487 -13.467 1.00 89.75 86 ASN A O 1
ATOM 651 N N . VAL A 1 87 ? -23.946 9.659 -15.486 1.00 90.62 87 VAL A N 1
ATOM 652 C CA . VAL A 1 87 ? -22.857 10.395 -16.145 1.00 90.62 87 VAL A CA 1
ATOM 653 C C . VAL A 1 87 ? -22.852 11.896 -15.846 1.00 90.62 87 VAL A C 1
ATOM 655 O O . VAL A 1 87 ? -21.816 12.535 -16.001 1.00 90.62 87 VAL A O 1
ATOM 658 N N . ALA A 1 88 ? -23.974 12.461 -15.387 1.00 90.88 88 ALA A N 1
ATOM 659 C CA . ALA A 1 88 ? -24.118 13.896 -15.127 1.00 90.88 88 ALA A CA 1
ATOM 660 C C . ALA A 1 88 ? -23.478 14.337 -13.800 1.00 90.88 88 ALA A C 1
ATOM 662 O O . ALA A 1 88 ? -23.131 15.504 -13.628 1.00 90.88 88 ALA A O 1
ATOM 663 N N . SER A 1 89 ? -23.325 13.421 -12.840 1.00 90.56 89 SER A N 1
ATOM 664 C CA . SER A 1 89 ? -22.734 13.712 -11.527 1.00 90.56 89 SER A CA 1
ATOM 665 C C . SER A 1 89 ? -21.762 12.610 -11.094 1.00 90.56 89 SER A C 1
ATOM 667 O O . SER A 1 89 ? -22.064 11.841 -10.169 1.00 90.56 89 SER A O 1
ATOM 669 N N . PRO A 1 90 ? -20.600 12.504 -11.770 1.00 94.19 90 PRO A N 1
ATOM 670 C CA . PRO A 1 90 ? -19.564 11.561 -11.384 1.00 94.19 90 PRO A CA 1
ATOM 671 C C . PRO A 1 90 ? -18.977 11.890 -10.011 1.00 94.19 90 PRO A C 1
ATOM 673 O O . PRO A 1 90 ? -18.907 13.048 -9.596 1.00 94.19 90 PRO A O 1
ATOM 676 N N . VAL A 1 91 ? -18.454 10.865 -9.343 1.00 94.94 91 VAL A N 1
ATOM 677 C CA . VAL A 1 91 ? -17.541 11.053 -8.218 1.00 94.94 91 VAL A CA 1
ATOM 678 C C . VAL A 1 91 ? -16.173 11.419 -8.793 1.00 94.94 91 VAL A C 1
ATOM 680 O O . VAL A 1 91 ? -15.556 10.627 -9.510 1.00 94.94 91 VAL A O 1
ATOM 683 N N . THR A 1 92 ? -15.725 12.635 -8.500 1.00 94.88 92 THR A N 1
ATOM 684 C CA . THR A 1 92 ? -14.396 13.154 -8.849 1.00 94.88 92 THR A CA 1
ATOM 685 C C . THR A 1 92 ? -13.456 13.057 -7.645 1.00 94.88 92 THR A C 1
ATOM 687 O O . THR A 1 92 ? -13.919 12.876 -6.517 1.00 94.88 92 THR A O 1
ATOM 690 N N . ASP A 1 93 ? -12.148 13.255 -7.842 1.00 92.56 93 ASP A N 1
ATOM 691 C CA . ASP A 1 93 ? -11.185 13.331 -6.727 1.00 92.56 93 ASP A CA 1
ATOM 692 C C . ASP A 1 93 ? -11.567 14.409 -5.697 1.00 92.56 93 ASP A C 1
ATOM 694 O O . ASP A 1 93 ? -11.427 14.204 -4.491 1.00 92.56 93 ASP A O 1
ATOM 698 N N . ALA A 1 94 ? -12.108 15.541 -6.161 1.00 93.50 94 ALA A N 1
ATOM 699 C CA . ALA A 1 94 ? -12.532 16.642 -5.299 1.00 93.50 94 ALA A CA 1
ATOM 700 C C . ALA A 1 94 ? -13.758 16.267 -4.451 1.00 93.50 94 ALA A C 1
ATOM 702 O O . ALA A 1 94 ? -13.785 16.525 -3.250 1.00 93.50 94 ALA A O 1
ATOM 703 N N . VAL A 1 95 ? -14.748 15.604 -5.060 1.00 95.31 95 VAL A N 1
ATOM 704 C CA . VAL A 1 95 ? -15.929 15.085 -4.350 1.00 95.31 95 VAL A CA 1
ATOM 705 C C . VAL A 1 95 ? -15.513 13.999 -3.358 1.00 95.31 95 VAL A C 1
ATOM 707 O O . VAL A 1 95 ? -15.949 14.000 -2.209 1.00 95.31 95 VAL A O 1
ATOM 710 N N . PHE A 1 96 ? -14.612 13.103 -3.758 1.00 95.75 96 PHE A N 1
ATOM 711 C CA . PHE A 1 96 ? -14.128 12.039 -2.888 1.00 95.75 96 PHE A CA 1
ATOM 712 C C . PHE A 1 96 ? -13.352 12.572 -1.677 1.00 95.75 96 PHE A C 1
ATOM 714 O O . PHE A 1 96 ? -13.551 12.124 -0.546 1.00 95.75 96 PHE A O 1
ATOM 721 N N . SER A 1 97 ? -12.503 13.574 -1.905 1.00 93.81 97 SER A N 1
ATOM 722 C CA . SER A 1 97 ? -11.702 14.235 -0.869 1.00 93.81 97 SER A CA 1
ATOM 723 C C . SER A 1 97 ? -12.516 15.210 -0.008 1.00 93.81 97 SER A C 1
ATOM 725 O O . SER A 1 97 ? -12.027 15.683 1.015 1.00 93.81 97 SER A O 1
ATOM 727 N N . SER A 1 98 ? -13.756 15.525 -0.388 1.00 95.00 98 SER A N 1
ATOM 728 C CA . SER A 1 98 ? -14.620 16.396 0.403 1.00 95.00 98 SER A CA 1
ATOM 729 C C . SER A 1 98 ? -15.060 15.710 1.697 1.00 95.00 98 SER A C 1
ATOM 731 O O . SER A 1 98 ? -15.458 14.540 1.697 1.00 95.00 98 SER A O 1
ATOM 733 N N . THR A 1 99 ? -15.016 16.458 2.800 1.00 96.12 99 THR A N 1
ATOM 734 C CA . THR A 1 99 ? -15.557 16.056 4.107 1.00 96.12 99 THR A CA 1
ATOM 735 C C . THR A 1 99 ? -17.019 16.453 4.290 1.00 96.12 99 THR A C 1
ATOM 737 O O . THR A 1 99 ? -17.556 16.299 5.385 1.00 96.12 99 THR A O 1
ATOM 740 N N . ASP A 1 100 ? -17.664 16.981 3.245 1.00 94.38 100 ASP A N 1
ATOM 741 C CA . ASP A 1 100 ? -19.092 17.281 3.270 1.00 94.38 100 ASP A CA 1
ATOM 742 C C . ASP A 1 100 ? -19.895 16.013 3.634 1.00 94.38 100 ASP A C 1
ATOM 744 O O . ASP A 1 100 ? -19.668 14.947 3.040 1.00 94.38 100 ASP A O 1
ATOM 748 N N . PRO A 1 101 ? -20.807 16.086 4.619 1.00 89.25 101 PRO A N 1
ATOM 749 C CA . PRO A 1 101 ? -21.499 14.909 5.136 1.00 89.25 101 PRO A CA 1
ATOM 750 C C . PRO A 1 101 ? -22.519 14.319 4.154 1.00 89.25 101 PRO A C 1
ATOM 752 O O . PRO A 1 101 ? -22.878 13.151 4.303 1.00 89.25 101 PRO A O 1
ATOM 755 N N . VAL A 1 102 ? -22.972 15.091 3.161 1.00 89.50 102 VAL A N 1
ATOM 756 C CA . VAL A 1 102 ? -24.015 14.685 2.209 1.00 89.50 102 VAL A CA 1
ATOM 757 C C . VAL A 1 102 ? -23.398 14.195 0.902 1.00 89.50 102 VAL A C 1
ATOM 759 O O . VAL A 1 102 ? -23.730 13.116 0.418 1.00 89.50 102 VAL A O 1
ATOM 762 N N . ASN A 1 103 ? -22.480 14.977 0.339 1.00 90.31 103 ASN A N 1
ATOM 763 C CA . ASN A 1 103 ? -21.942 14.776 -1.004 1.00 90.31 103 ASN A CA 1
ATOM 764 C C . ASN A 1 103 ? -20.493 14.275 -1.008 1.00 90.31 103 ASN A C 1
ATOM 766 O O . ASN A 1 103 ? -20.031 13.761 -2.024 1.00 90.31 103 ASN A O 1
ATOM 770 N N . GLY A 1 104 ? -19.764 14.439 0.098 1.00 94.56 104 GLY A N 1
ATOM 771 C CA . GLY A 1 104 ? -18.375 14.005 0.218 1.00 94.56 104 GLY A CA 1
ATOM 772 C C . GLY A 1 104 ? -18.241 12.518 0.536 1.00 94.56 104 GLY A C 1
ATOM 773 O O . GLY A 1 104 ? -19.168 11.906 1.068 1.00 94.56 104 GLY A O 1
ATOM 774 N N . TYR A 1 105 ? -17.062 11.949 0.271 1.00 95.69 105 TYR A N 1
ATOM 775 C CA . TYR A 1 105 ? -16.735 10.560 0.635 1.00 95.69 105 TYR A CA 1
ATOM 776 C C . TYR A 1 105 ? -15.635 10.449 1.690 1.00 95.69 105 TYR A C 1
ATOM 778 O O . TYR A 1 105 ? -15.382 9.359 2.192 1.00 95.69 105 TYR A O 1
ATOM 786 N N . SER A 1 106 ? -14.999 11.545 2.092 1.00 96.94 106 SER A N 1
ATOM 787 C CA . SER A 1 106 ? -14.053 11.513 3.204 1.00 96.94 106 SER A CA 1
ATOM 788 C C . SER A 1 106 ? -14.792 11.738 4.522 1.00 96.94 106 SER A C 1
ATOM 790 O O . SER A 1 106 ? -15.646 12.620 4.633 1.00 96.94 106 SER A O 1
ATOM 792 N N . ARG A 1 107 ? -14.484 10.934 5.540 1.00 96.75 107 ARG A N 1
ATOM 793 C CA . ARG A 1 107 ? -15.081 11.046 6.877 1.00 96.75 107 ARG A CA 1
ATOM 794 C C . ARG A 1 107 ? -13.973 11.141 7.912 1.00 96.75 107 ARG A C 1
ATOM 796 O O . ARG A 1 107 ? -13.135 10.249 8.018 1.00 96.75 107 ARG A O 1
ATOM 803 N N . GLU A 1 108 ? -13.976 12.237 8.658 1.00 96.25 108 GLU A N 1
ATOM 804 C CA . GLU A 1 108 ? -13.035 12.466 9.755 1.00 96.25 108 GLU A CA 1
ATOM 805 C C . GLU A 1 108 ? -13.490 11.709 11.010 1.00 96.25 108 GLU A C 1
ATOM 807 O O . GLU A 1 108 ? -14.693 11.550 11.233 1.00 96.25 108 GLU A O 1
ATOM 812 N N . TRP A 1 109 ? -12.537 11.245 11.820 1.00 95.38 109 TRP A N 1
ATOM 813 C CA . TRP A 1 109 ? -12.754 10.441 13.027 1.00 95.38 109 TRP A CA 1
ATOM 814 C C . TRP A 1 109 ? -13.891 10.917 13.912 1.00 95.38 109 TRP A C 1
ATOM 816 O O . TRP A 1 109 ? -14.760 10.119 14.246 1.00 95.38 109 TRP A O 1
ATOM 826 N N . ASN A 1 110 ? -13.950 12.198 14.263 1.00 93.75 110 ASN A N 1
ATOM 827 C CA . ASN A 1 110 ? -15.001 12.693 15.148 1.00 93.75 110 ASN A CA 1
ATOM 828 C C . ASN A 1 110 ? -16.387 12.623 14.494 1.00 93.75 110 ASN A C 1
ATOM 830 O O . ASN A 1 110 ? -17.373 12.352 15.184 1.00 93.75 110 ASN A O 1
ATOM 834 N N . ALA A 1 111 ? -16.467 12.802 13.173 1.00 94.56 111 ALA A N 1
ATOM 835 C CA . ALA A 1 111 ? -17.718 12.696 12.435 1.00 94.56 111 ALA A CA 1
ATOM 836 C C . ALA A 1 111 ? -18.223 11.247 12.415 1.00 94.56 111 ALA A C 1
ATOM 838 O O . ALA A 1 111 ? -19.324 10.979 12.897 1.00 94.56 111 ALA A O 1
ATOM 839 N N . TYR A 1 112 ? -17.413 10.290 11.943 1.00 95.38 112 TYR A N 1
ATOM 840 C CA . TYR A 1 112 ? -17.883 8.902 11.865 1.00 95.38 112 TYR A CA 1
ATOM 841 C C . TYR A 1 112 ? -17.962 8.206 13.220 1.00 95.38 112 TYR A C 1
ATOM 843 O O . TYR A 1 112 ? -18.820 7.350 13.395 1.00 95.38 112 TYR A O 1
ATOM 851 N N . LYS A 1 113 ? -17.144 8.587 14.208 1.00 94.19 113 LYS A N 1
ATOM 852 C CA . LYS A 1 113 ? -17.289 8.108 15.591 1.00 94.19 113 LYS A CA 1
ATOM 853 C C . LYS A 1 113 ? -18.664 8.469 16.153 1.00 94.19 113 LYS A C 1
ATOM 855 O O . LYS A 1 113 ? -19.298 7.639 16.804 1.00 94.19 113 LYS A O 1
ATOM 860 N N . THR A 1 114 ? -19.126 9.688 15.873 1.00 94.38 114 THR A N 1
ATOM 861 C CA . THR A 1 114 ? -20.457 10.156 16.274 1.00 94.38 114 THR A CA 1
ATOM 862 C C . THR A 1 114 ? -21.546 9.392 15.525 1.00 94.38 114 THR A C 1
ATOM 864 O O . THR A 1 114 ? -22.451 8.855 16.157 1.00 94.38 114 THR A O 1
ATOM 867 N N . SER A 1 115 ? -21.429 9.251 14.199 1.00 94.62 115 SER A N 1
ATOM 868 C CA . SER A 1 115 ? -22.381 8.471 13.392 1.00 94.62 115 SER A CA 1
ATOM 869 C C . SER A 1 115 ? -22.431 6.987 13.772 1.00 94.62 115 SER A C 1
ATOM 871 O O . SER A 1 115 ? -23.490 6.373 13.698 1.00 94.62 115 SER A O 1
ATOM 873 N N . ALA A 1 116 ? -21.311 6.410 14.211 1.00 95.12 116 ALA A N 1
ATOM 874 C CA . ALA A 1 116 ? -21.228 5.040 14.711 1.00 95.12 116 ALA A CA 1
ATOM 875 C C . ALA A 1 116 ? -21.794 4.882 16.138 1.00 95.12 116 ALA A C 1
ATOM 877 O O . ALA A 1 116 ? -21.862 3.764 16.651 1.00 95.12 116 ALA A O 1
ATOM 878 N N . GLY A 1 117 ? -22.185 5.982 16.795 1.00 94.81 117 GLY A N 1
ATOM 879 C CA . GLY A 1 117 ? -22.763 5.976 18.138 1.00 94.81 117 GLY A CA 1
ATOM 880 C C . GLY A 1 117 ? -21.778 5.539 19.220 1.00 94.81 117 GLY A C 1
ATOM 881 O O . GLY A 1 117 ? -22.174 4.853 20.163 1.00 94.81 117 GLY A O 1
ATOM 882 N N . ILE A 1 118 ? -20.490 5.857 19.070 1.00 94.31 118 ILE A N 1
ATOM 883 C CA . ILE A 1 118 ? -19.451 5.470 20.031 1.00 94.31 118 ILE A CA 1
ATOM 884 C C . ILE A 1 118 ? -19.502 6.381 21.257 1.00 94.31 118 ILE A C 1
ATOM 886 O O . ILE A 1 118 ? -19.346 7.599 21.146 1.00 94.31 118 ILE A O 1
ATOM 890 N N . LEU A 1 119 ? -19.627 5.782 22.441 1.00 90.06 119 LEU A N 1
ATOM 891 C CA . LEU A 1 119 ? -19.620 6.496 23.715 1.00 90.06 119 LEU A CA 1
ATOM 892 C C . LEU A 1 119 ? -18.231 6.432 24.366 1.00 90.06 119 LEU A C 1
ATOM 894 O O . LEU A 1 119 ? -17.492 5.454 24.241 1.00 90.06 119 LEU A O 1
ATOM 898 N N . GLY A 1 120 ? -17.854 7.488 25.091 1.00 84.81 120 GLY A N 1
ATOM 899 C CA . GLY A 1 120 ? -16.541 7.574 25.744 1.00 84.81 120 GLY A CA 1
ATOM 900 C C . GLY A 1 120 ? -16.291 6.466 26.775 1.00 84.81 120 GLY A C 1
ATOM 901 O O . GLY A 1 120 ? -15.161 5.991 26.891 1.00 84.81 120 GLY A O 1
ATOM 902 N N . THR A 1 121 ? -17.351 6.018 27.451 1.00 90.94 121 THR A N 1
ATOM 903 C CA . THR A 1 121 ? -17.342 5.001 28.516 1.00 90.94 121 THR A CA 1
ATOM 904 C C . THR A 1 121 ? -17.266 3.562 28.008 1.00 90.94 121 THR A C 1
ATOM 906 O O . THR A 1 121 ? -17.069 2.650 28.805 1.00 90.94 121 THR A O 1
ATOM 909 N N . GLU A 1 122 ? -17.412 3.335 26.701 1.00 91.88 122 GLU A N 1
ATOM 910 C CA . GLU A 1 122 ? -17.429 1.982 26.147 1.00 91.88 122 GLU A CA 1
ATOM 911 C C . GLU A 1 122 ? -16.052 1.312 26.204 1.00 91.88 122 GLU A C 1
ATOM 913 O O . GLU A 1 122 ? -15.019 1.977 26.015 1.00 91.88 122 GLU A O 1
ATOM 918 N N . PRO A 1 123 ? -16.011 -0.015 26.419 1.00 91.12 123 PRO A N 1
ATOM 919 C CA . PRO A 1 123 ? -14.769 -0.760 26.336 1.00 91.12 123 PRO A CA 1
ATOM 920 C C . PRO A 1 123 ? -14.229 -0.739 24.900 1.00 91.12 123 PRO A C 1
ATOM 922 O O . PRO A 1 123 ? -14.973 -0.627 23.925 1.00 91.12 123 PRO A O 1
ATOM 925 N N . LYS A 1 124 ? -12.907 -0.875 24.765 1.00 89.31 124 LYS A N 1
ATOM 926 C CA . LYS A 1 124 ? -12.190 -0.712 23.487 1.00 89.31 124 LYS A CA 1
ATOM 927 C C . LYS A 1 124 ? -12.742 -1.589 22.361 1.00 89.31 124 LYS A C 1
ATOM 929 O O . LYS A 1 124 ? -12.913 -1.110 21.245 1.00 89.31 124 LYS A O 1
ATOM 934 N N . HIS A 1 125 ? -13.064 -2.848 22.662 1.00 89.00 125 HIS A N 1
ATOM 935 C CA . HIS A 1 125 ? -13.595 -3.787 21.673 1.00 89.00 125 HIS A CA 1
ATOM 936 C C . HIS A 1 125 ? -14.954 -3.342 21.109 1.00 89.00 125 HIS A C 1
ATOM 938 O O . HIS A 1 125 ? -15.170 -3.458 19.907 1.00 89.00 125 HIS A O 1
ATOM 944 N N . GLU A 1 126 ? -15.836 -2.759 21.929 1.00 93.81 126 GLU A N 1
ATOM 945 C CA . GLU A 1 126 ? -17.125 -2.233 21.459 1.00 93.81 126 GLU A CA 1
ATOM 946 C C . GLU A 1 126 ? -16.946 -1.007 20.564 1.00 93.81 126 GLU A C 1
ATOM 948 O O . GLU A 1 126 ? -17.602 -0.899 19.525 1.00 93.81 126 GLU A O 1
ATOM 953 N N . LYS A 1 127 ? -16.007 -0.117 20.914 1.00 93.88 127 LYS A N 1
ATOM 954 C CA . LYS A 1 127 ? -15.659 1.038 20.072 1.00 93.88 127 LYS A CA 1
ATOM 955 C C . LYS A 1 127 ? -15.196 0.573 18.692 1.00 93.88 127 LYS A C 1
ATOM 957 O O . LYS A 1 127 ? -15.746 1.008 17.684 1.00 93.88 127 LYS A O 1
ATOM 962 N N . ILE A 1 128 ? -14.247 -0.363 18.652 1.00 92.38 128 ILE A N 1
ATOM 963 C CA . ILE A 1 128 ? -13.705 -0.918 17.405 1.00 92.38 128 ILE A CA 1
ATOM 964 C C . ILE A 1 128 ? -14.798 -1.622 16.591 1.00 92.38 128 ILE A C 1
ATOM 966 O O . ILE A 1 128 ? -14.928 -1.368 15.394 1.00 92.38 128 ILE A O 1
ATOM 970 N N . ARG A 1 129 ? -15.640 -2.446 17.229 1.00 93.62 129 ARG A N 1
ATOM 971 C CA . ARG A 1 129 ? -16.761 -3.138 16.571 1.00 93.62 129 ARG A CA 1
ATOM 972 C C . ARG A 1 129 ? -17.706 -2.158 15.874 1.00 93.62 129 ARG A C 1
ATOM 974 O O . ARG A 1 129 ? -18.106 -2.399 14.735 1.00 93.62 129 ARG A O 1
ATOM 981 N N . LYS A 1 130 ? -18.042 -1.042 16.527 1.00 96.00 130 LYS A N 1
ATOM 982 C CA . LYS A 1 130 ? -18.883 0.017 15.946 1.00 96.00 130 LYS A CA 1
ATOM 983 C C . LYS A 1 130 ? -18.212 0.722 14.768 1.00 96.00 130 LYS A C 1
ATOM 985 O O . LYS A 1 130 ? -18.882 0.958 13.765 1.00 96.00 130 LYS A O 1
ATOM 990 N N . VAL A 1 131 ? -16.907 1.005 14.846 1.00 95.12 131 VAL A N 1
ATOM 991 C CA . VAL A 1 131 ? -16.163 1.573 13.706 1.00 95.12 131 VAL A CA 1
ATOM 992 C C . VAL A 1 131 ? -16.140 0.605 12.519 1.00 95.12 131 VAL A C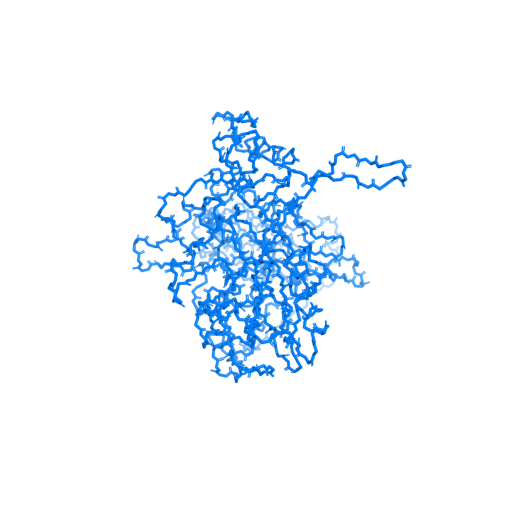 1
ATOM 994 O O . VAL A 1 131 ? -16.413 1.021 11.396 1.00 95.12 131 VAL A O 1
ATOM 997 N N . ILE A 1 132 ? -15.880 -0.687 12.748 1.00 93.69 132 ILE A N 1
ATOM 998 C CA . ILE A 1 132 ? -15.887 -1.712 11.687 1.00 93.69 132 ILE A CA 1
ATOM 999 C C . ILE A 1 132 ? -17.273 -1.814 11.040 1.00 93.69 132 ILE A C 1
ATOM 1001 O O . ILE A 1 132 ? -17.372 -1.854 9.811 1.00 93.69 132 ILE A O 1
ATOM 1005 N N . LYS A 1 133 ? -18.345 -1.809 11.846 1.00 95.19 133 LYS A N 1
ATOM 1006 C CA . LYS A 1 133 ? -19.725 -1.780 11.340 1.00 95.19 133 LYS A CA 1
ATOM 1007 C C . LYS A 1 133 ? -19.950 -0.565 10.441 1.00 95.19 133 LYS A C 1
ATOM 1009 O O . LYS A 1 133 ? -20.378 -0.732 9.305 1.00 95.19 133 LYS A O 1
ATOM 1014 N N . TYR A 1 134 ? -19.589 0.629 10.915 1.00 95.75 134 TYR A N 1
ATOM 1015 C CA . TYR A 1 134 ? -19.718 1.860 10.136 1.00 95.75 134 TYR A CA 1
ATOM 1016 C C . TYR A 1 134 ? -18.949 1.786 8.811 1.00 95.75 134 TYR A C 1
ATOM 1018 O O . TYR A 1 134 ? -19.495 2.138 7.770 1.00 95.75 134 TYR A O 1
ATOM 1026 N N . ALA A 1 135 ? -17.704 1.302 8.828 1.00 95.00 135 ALA A N 1
ATOM 1027 C CA . ALA A 1 135 ? -16.889 1.159 7.623 1.00 95.00 135 ALA A CA 1
ATOM 1028 C C . ALA A 1 135 ? -17.512 0.185 6.610 1.00 95.00 135 ALA A C 1
ATOM 1030 O O . ALA A 1 135 ? -17.532 0.476 5.418 1.00 95.00 135 ALA A O 1
ATOM 1031 N N . THR A 1 136 ? -18.075 -0.925 7.096 1.00 93.69 136 THR A N 1
ATOM 1032 C CA . THR A 1 136 ? -18.758 -1.933 6.267 1.00 93.69 136 THR A CA 1
ATOM 1033 C C . THR A 1 136 ? -20.041 -1.375 5.642 1.00 93.69 136 THR A C 1
ATOM 1035 O O . THR A 1 136 ? -20.353 -1.667 4.492 1.00 93.69 136 THR A O 1
ATOM 1038 N N . GLU A 1 137 ? -20.772 -0.533 6.375 1.00 94.81 137 GLU A N 1
ATOM 1039 C CA . GLU A 1 137 ? -21.969 0.165 5.882 1.00 94.81 137 GLU A CA 1
ATOM 1040 C C . GLU A 1 137 ? -21.626 1.325 4.924 1.00 94.81 137 GLU A C 1
ATOM 1042 O O . GLU A 1 137 ? -22.504 1.825 4.224 1.00 94.81 137 GLU A O 1
ATOM 1047 N N . ASN A 1 138 ? -20.354 1.744 4.856 1.00 94.12 138 ASN A N 1
ATOM 1048 C CA . ASN A 1 138 ? -19.875 2.877 4.057 1.00 94.12 138 ASN A CA 1
ATOM 1049 C C . ASN A 1 138 ? -18.599 2.518 3.253 1.00 94.12 138 ASN A C 1
ATOM 1051 O O . ASN A 1 138 ? -17.540 3.131 3.440 1.00 94.12 138 ASN A O 1
ATOM 1055 N N . PRO A 1 139 ? -18.669 1.549 2.319 1.00 93.00 139 PRO A N 1
ATOM 1056 C CA . PRO A 1 139 ? -17.490 0.959 1.683 1.00 93.00 139 PRO A CA 1
ATOM 1057 C C . PRO A 1 139 ? -16.665 1.965 0.864 1.00 93.00 139 PRO A C 1
ATOM 1059 O O . PRO A 1 139 ? -15.439 1.934 0.896 1.00 93.00 139 PRO A O 1
ATOM 1062 N N . LEU A 1 140 ? -17.308 2.928 0.195 1.00 92.38 140 LEU A N 1
ATOM 1063 C CA . LEU A 1 140 ? -16.607 3.947 -0.600 1.00 92.38 140 LEU A CA 1
ATOM 1064 C C . LEU A 1 140 ? -16.056 5.118 0.228 1.00 92.38 140 LEU A C 1
ATOM 1066 O O . LEU A 1 140 ? -15.401 5.993 -0.336 1.00 92.38 140 LEU A O 1
ATOM 1070 N N . SER A 1 141 ? -16.326 5.188 1.534 1.00 95.19 141 SER A N 1
ATOM 1071 C CA . SER A 1 141 ? -15.859 6.310 2.346 1.00 95.19 141 SER A CA 1
ATOM 1072 C C . SER A 1 141 ? -14.392 6.159 2.731 1.00 95.19 141 SER A C 1
ATOM 1074 O O . SER A 1 141 ? -13.997 5.120 3.246 1.00 95.19 141 SER A O 1
ATOM 1076 N N . PHE A 1 142 ? -13.582 7.203 2.562 1.00 97.19 142 PHE A N 1
ATOM 1077 C CA . PHE A 1 142 ? -12.226 7.251 3.108 1.00 97.19 142 PHE A CA 1
ATOM 1078 C C . PHE A 1 142 ? -12.270 7.715 4.568 1.00 97.19 142 PHE A C 1
ATOM 1080 O O . PHE A 1 142 ? -12.625 8.862 4.852 1.00 97.19 142 PHE A O 1
ATOM 1087 N N . LEU A 1 143 ? -11.929 6.822 5.500 1.00 97.31 143 LEU A N 1
ATOM 1088 C CA . LEU A 1 143 ? -12.002 7.090 6.939 1.00 97.31 143 LEU A CA 1
ATOM 1089 C C . LEU A 1 143 ? -10.650 7.571 7.451 1.00 97.31 143 LEU A C 1
ATOM 1091 O O . LEU A 1 143 ? -9.660 6.856 7.327 1.00 97.31 143 LEU A O 1
ATOM 1095 N N . PHE A 1 144 ? -10.576 8.761 8.038 1.00 96.44 144 PHE A N 1
ATOM 1096 C CA . PHE A 1 144 ? -9.281 9.338 8.398 1.00 96.44 144 PHE A CA 1
ATOM 1097 C C . PHE A 1 144 ? -9.306 10.117 9.704 1.00 96.44 144 PHE A C 1
ATOM 1099 O O . PHE A 1 144 ? -10.353 10.539 10.189 1.00 96.44 144 PHE A O 1
ATOM 1106 N N . ARG A 1 145 ? -8.118 10.327 10.263 1.00 95.06 145 ARG A N 1
ATOM 1107 C CA . ARG A 1 145 ? -7.857 11.252 11.363 1.00 95.06 145 ARG A CA 1
ATOM 1108 C C . ARG A 1 145 ? -7.079 12.445 10.837 1.00 95.06 145 ARG A C 1
ATOM 1110 O O . ARG A 1 145 ? -6.169 12.294 10.016 1.00 95.06 145 ARG A O 1
ATOM 1117 N N . SER A 1 146 ? -7.422 13.626 11.333 1.00 92.06 146 SER A N 1
ATOM 1118 C CA . SER A 1 146 ? -6.775 14.876 10.928 1.00 92.06 146 SER A CA 1
ATOM 1119 C C . SER A 1 146 ? -5.270 14.896 11.232 1.00 92.06 146 SER A C 1
ATOM 1121 O O . SER A 1 146 ? -4.803 14.274 12.194 1.00 92.06 146 SER A O 1
ATOM 1123 N N . LYS A 1 147 ? -4.513 15.630 10.407 1.00 89.56 147 LYS A N 1
ATOM 1124 C CA . LYS A 1 147 ? -3.090 15.909 10.648 1.00 89.56 147 LYS A CA 1
ATOM 1125 C C . LYS A 1 147 ? -2.918 16.857 11.833 1.00 89.56 147 LYS A C 1
ATOM 1127 O O . LYS A 1 147 ? -3.756 17.719 12.083 1.00 89.56 147 LYS A O 1
ATOM 1132 N N . THR A 1 148 ? -1.795 16.721 12.518 1.00 85.25 148 THR A N 1
ATOM 1133 C CA . THR A 1 148 ? -1.331 17.600 13.596 1.00 85.25 148 THR A CA 1
ATOM 1134 C C . THR A 1 148 ? -0.167 18.487 13.150 1.00 85.25 148 THR A C 1
ATOM 1136 O O . THR A 1 148 ? 0.203 19.410 13.871 1.00 85.25 148 THR A O 1
ATOM 1139 N N . GLY A 1 149 ? 0.413 18.221 11.970 1.00 80.94 149 GLY A N 1
ATOM 1140 C CA . GLY A 1 149 ? 1.541 18.967 11.404 1.00 80.94 149 GLY A CA 1
ATOM 1141 C C . GLY A 1 149 ? 2.887 18.621 12.043 1.00 80.94 149 GLY A C 1
ATOM 1142 O O . GLY A 1 149 ? 3.901 19.214 11.691 1.00 80.94 149 GLY A O 1
ATOM 1143 N N . LYS A 1 150 ? 2.900 17.677 12.990 1.00 80.44 150 LYS A N 1
ATOM 1144 C CA . LYS A 1 150 ? 4.087 17.232 13.733 1.00 80.44 150 LYS A CA 1
ATOM 1145 C C . LYS A 1 150 ? 4.408 15.757 13.490 1.00 80.44 150 LYS A C 1
ATOM 1147 O O . LYS A 1 150 ? 5.253 15.216 14.195 1.00 80.44 150 LYS A O 1
ATOM 1152 N N . GLU A 1 151 ? 3.711 15.106 12.558 1.00 88.25 151 GLU A N 1
ATOM 1153 C CA . GLU A 1 151 ? 3.893 13.689 12.254 1.00 88.25 151 GLU A CA 1
ATOM 1154 C C . GLU A 1 151 ? 5.312 13.381 11.775 1.00 88.25 151 GLU A C 1
ATOM 1156 O O . GLU A 1 151 ? 5.812 13.997 10.834 1.00 88.25 151 GLU A O 1
ATOM 1161 N N . ILE A 1 152 ? 5.942 12.397 12.412 1.00 87.56 152 ILE A N 1
ATOM 1162 C CA . ILE A 1 152 ? 7.287 11.927 12.086 1.00 87.56 152 ILE A CA 1
ATOM 1163 C C . ILE A 1 152 ? 7.153 10.675 11.206 1.00 87.56 152 ILE A C 1
ATOM 1165 O O . ILE A 1 152 ? 6.692 9.648 11.706 1.00 87.56 152 ILE A O 1
ATOM 1169 N N . PRO A 1 153 ? 7.552 10.723 9.921 1.00 86.62 153 PRO A N 1
ATOM 1170 C CA . PRO A 1 153 ? 7.632 9.538 9.073 1.00 86.62 153 PRO A CA 1
ATOM 1171 C C . PRO A 1 153 ? 8.545 8.480 9.687 1.00 86.62 153 PRO A C 1
ATOM 1173 O O . PRO A 1 153 ? 9.563 8.813 10.300 1.00 86.62 153 PRO A O 1
ATOM 1176 N N . SER A 1 154 ? 8.215 7.205 9.490 1.00 86.38 154 SER A N 1
ATOM 1177 C CA . SER A 1 154 ? 8.974 6.113 10.105 1.00 86.38 154 SER A CA 1
ATOM 1178 C C . SER A 1 154 ? 10.433 6.063 9.633 1.00 86.38 154 SER A C 1
ATOM 1180 O O . SER A 1 154 ? 11.322 5.762 10.425 1.00 86.38 154 SER A O 1
ATOM 1182 N N . GLU A 1 155 ? 10.701 6.468 8.391 1.00 83.94 155 GLU A N 1
ATOM 1183 C CA . GLU A 1 155 ? 12.042 6.585 7.815 1.00 83.94 155 GLU A CA 1
ATOM 1184 C C . GLU A 1 155 ? 12.883 7.730 8.407 1.00 83.94 155 GLU A C 1
ATOM 1186 O O . GLU A 1 155 ? 14.096 7.764 8.207 1.00 83.94 155 GLU A O 1
ATOM 1191 N N . LEU A 1 156 ? 12.263 8.673 9.131 1.00 85.62 156 LEU A N 1
ATOM 1192 C CA . LEU A 1 156 ? 12.953 9.774 9.812 1.00 85.62 156 LEU A CA 1
ATOM 1193 C C . LEU A 1 156 ? 13.177 9.509 11.306 1.00 85.62 156 LEU A C 1
ATOM 1195 O O . LEU A 1 156 ? 13.760 10.359 11.983 1.00 85.62 156 LEU A O 1
ATOM 1199 N N . ILE A 1 157 ? 12.730 8.363 11.830 1.00 86.31 157 ILE A N 1
ATOM 1200 C CA . ILE A 1 157 ? 12.951 7.991 13.229 1.00 86.31 157 ILE A CA 1
ATOM 1201 C C . ILE A 1 157 ? 14.450 7.790 13.467 1.00 86.31 157 ILE A C 1
ATOM 1203 O O . ILE A 1 157 ? 15.116 7.027 12.771 1.00 86.31 157 ILE A O 1
ATOM 1207 N N . ASN A 1 158 ? 14.977 8.463 14.487 1.00 84.50 158 ASN A N 1
ATOM 1208 C CA . ASN A 1 158 ? 16.377 8.385 14.875 1.00 84.50 158 ASN A CA 1
ATOM 1209 C C . ASN A 1 158 ? 16.478 8.305 16.407 1.00 84.50 158 ASN A C 1
ATOM 1211 O O . ASN A 1 158 ? 16.111 9.264 17.086 1.00 84.50 158 ASN A O 1
ATOM 1215 N N . PRO A 1 159 ? 16.993 7.201 16.979 1.00 76.69 159 PRO A N 1
ATOM 1216 C CA . PRO A 1 159 ? 17.120 7.062 18.429 1.00 76.69 159 PRO A CA 1
ATOM 1217 C C . PRO A 1 159 ? 18.093 8.074 19.059 1.00 76.69 159 PRO A C 1
ATOM 1219 O O . PRO A 1 159 ? 17.983 8.340 20.252 1.00 76.69 159 PRO A O 1
ATOM 1222 N N . ASN A 1 160 ? 18.999 8.666 18.273 1.00 84.12 160 ASN A N 1
ATOM 1223 C CA . ASN A 1 160 ? 19.946 9.687 18.732 1.00 84.12 160 ASN A CA 1
ATOM 1224 C C . ASN A 1 160 ? 19.385 11.120 18.639 1.00 84.12 160 ASN A C 1
ATOM 1226 O O . ASN A 1 160 ? 20.074 12.068 19.005 1.00 84.12 160 ASN A O 1
ATOM 1230 N N . ASP A 1 161 ? 18.157 11.292 18.142 1.00 86.75 161 ASP A N 1
ATOM 1231 C CA . ASP A 1 161 ? 17.471 12.581 18.044 1.00 86.75 161 ASP A CA 1
ATOM 1232 C C . ASP A 1 161 ? 16.241 12.565 18.961 1.00 86.75 161 ASP A C 1
ATOM 1234 O O . ASP A 1 161 ? 15.253 11.868 18.712 1.00 86.75 161 ASP A O 1
ATOM 1238 N N . SER A 1 162 ? 16.284 13.360 20.034 1.00 88.81 162 SER A N 1
ATOM 1239 C CA . SER A 1 162 ? 15.208 13.436 21.030 1.00 88.81 162 SER A CA 1
ATOM 1240 C C . SER A 1 162 ? 13.870 13.907 20.448 1.00 88.81 162 SER A C 1
ATOM 1242 O O . SER A 1 162 ? 12.822 13.629 21.034 1.00 88.81 162 SER A O 1
ATOM 1244 N N . THR A 1 163 ? 13.880 14.559 19.281 1.00 88.12 163 THR A N 1
ATOM 1245 C CA . THR A 1 163 ? 12.679 15.030 18.578 1.00 88.12 163 THR A CA 1
ATOM 1246 C C . THR A 1 163 ? 12.099 13.998 17.609 1.00 88.12 163 THR A C 1
ATOM 1248 O O . THR A 1 163 ? 10.949 14.136 17.198 1.00 88.12 163 THR A O 1
ATOM 1251 N N . LYS A 1 164 ? 12.848 12.934 17.282 1.00 88.00 164 LYS A N 1
ATOM 1252 C CA . LYS A 1 164 ? 12.478 11.906 16.290 1.00 88.00 164 LYS A CA 1
ATOM 1253 C C . LYS A 1 164 ? 12.541 10.490 16.856 1.00 88.00 164 LYS A C 1
ATOM 1255 O O . LYS A 1 164 ? 12.888 9.537 16.163 1.00 88.00 164 LYS A O 1
ATOM 1260 N N . THR A 1 165 ? 12.200 10.336 18.130 1.00 89.62 165 THR A N 1
ATOM 1261 C CA . THR A 1 165 ? 12.204 9.022 18.784 1.00 89.62 165 THR A CA 1
ATOM 1262 C C . THR A 1 165 ? 11.015 8.162 18.349 1.00 89.62 165 THR A C 1
ATOM 1264 O O . THR A 1 165 ? 9.931 8.673 18.054 1.00 89.62 165 THR A O 1
ATOM 1267 N N . LEU A 1 166 ? 11.176 6.833 18.404 1.00 88.31 166 LEU A N 1
ATOM 1268 C CA . LEU A 1 166 ? 10.091 5.883 18.123 1.00 88.31 166 LEU A CA 1
ATOM 1269 C C . LEU A 1 166 ? 8.865 6.131 19.012 1.00 88.31 166 LEU A C 1
ATOM 1271 O O . LEU A 1 166 ? 7.735 6.027 18.543 1.00 88.31 166 LEU A O 1
ATOM 1275 N N . LYS A 1 167 ? 9.076 6.489 20.284 1.00 89.06 167 LYS A N 1
ATOM 1276 C CA . LYS A 1 167 ? 7.994 6.788 21.230 1.00 89.06 167 LYS A CA 1
ATOM 1277 C C . LYS A 1 167 ? 7.141 7.967 20.753 1.00 89.06 167 LYS A C 1
ATOM 1279 O O . LYS A 1 167 ? 5.916 7.872 20.778 1.00 89.06 167 LYS A O 1
ATOM 1284 N N . LEU A 1 168 ? 7.778 9.057 20.314 1.00 89.44 168 LEU A N 1
ATOM 1285 C CA . LEU A 1 168 ? 7.075 10.239 19.806 1.00 89.44 168 LEU A CA 1
ATOM 1286 C C . LEU A 1 168 ? 6.345 9.932 18.497 1.00 89.44 168 LEU A C 1
ATOM 1288 O O . LEU A 1 168 ? 5.166 10.252 18.376 1.00 89.44 168 LEU A O 1
ATOM 1292 N N . ALA A 1 169 ? 7.012 9.253 17.563 1.00 90.25 169 ALA A N 1
ATOM 1293 C CA . ALA A 1 169 ? 6.418 8.891 16.280 1.00 90.25 169 ALA A CA 1
ATOM 1294 C C . ALA A 1 169 ? 5.225 7.928 16.447 1.00 90.25 169 ALA A C 1
ATOM 1296 O O . ALA A 1 169 ? 4.173 8.131 15.848 1.00 90.25 169 ALA A O 1
ATOM 1297 N N . SER A 1 170 ? 5.342 6.920 17.318 1.00 90.25 170 SER A N 1
ATOM 1298 C CA . SER A 1 170 ? 4.270 5.940 17.578 1.00 90.25 170 SER A CA 1
ATOM 1299 C C . SER A 1 170 ? 3.023 6.579 18.195 1.00 90.25 170 SER A C 1
ATOM 1301 O O . SER A 1 170 ? 1.905 6.158 17.911 1.00 90.25 170 SER A O 1
ATOM 1303 N N . ALA A 1 171 ? 3.185 7.632 19.004 1.00 89.81 171 ALA A N 1
ATOM 1304 C CA . ALA A 1 171 ? 2.063 8.376 19.582 1.00 89.81 171 ALA A CA 1
ATOM 1305 C C . ALA A 1 171 ? 1.273 9.194 18.540 1.00 89.81 171 ALA A C 1
ATOM 1307 O O . ALA A 1 171 ? 0.152 9.631 18.806 1.00 89.81 171 ALA A O 1
ATOM 1308 N N . GLN A 1 172 ? 1.850 9.421 17.358 1.00 91.81 172 GLN A N 1
ATOM 1309 C CA . GLN A 1 172 ? 1.248 10.210 16.284 1.00 91.81 172 GLN A CA 1
ATOM 1310 C C . GLN A 1 172 ? 0.538 9.349 15.236 1.00 91.81 172 GLN A C 1
ATOM 1312 O O . GLN A 1 172 ? -0.224 9.902 14.437 1.00 91.81 172 GLN A O 1
ATOM 1317 N N . VAL A 1 173 ? 0.751 8.027 15.261 1.00 92.56 173 VAL A N 1
ATOM 1318 C CA . VAL A 1 173 ? 0.180 7.088 14.293 1.00 92.56 173 VAL A CA 1
ATOM 1319 C C . VAL A 1 173 ? -1.335 7.210 14.251 1.00 92.56 173 VAL A C 1
ATOM 1321 O O . VAL A 1 173 ? -2.025 7.212 15.275 1.00 92.56 173 VAL A O 1
ATOM 1324 N N . LYS A 1 174 ? -1.861 7.328 13.032 1.00 94.06 174 LYS A N 1
ATOM 1325 C CA . LYS A 1 174 ? -3.295 7.420 12.786 1.00 94.06 174 LYS A CA 1
ATOM 1326 C C . LYS A 1 174 ? -3.820 6.093 12.255 1.00 94.06 174 LYS A C 1
ATOM 1328 O O . LYS A 1 174 ? -3.525 5.692 11.134 1.00 94.06 174 LYS A O 1
ATOM 1333 N N . ASP A 1 175 ? -4.621 5.426 13.068 1.00 94.38 175 ASP A N 1
ATOM 1334 C CA . ASP A 1 175 ? -5.464 4.323 12.629 1.00 94.38 175 ASP A CA 1
ATOM 1335 C C . ASP A 1 175 ? -6.885 4.842 12.380 1.00 94.38 175 ASP A C 1
ATOM 1337 O O . ASP A 1 175 ? -7.333 5.775 13.047 1.00 94.38 175 ASP A O 1
ATOM 1341 N N . TRP A 1 176 ? -7.587 4.259 11.414 1.00 94.44 176 TRP A N 1
ATOM 1342 C CA . TRP A 1 176 ? -8.990 4.575 11.155 1.00 94.44 176 TRP A CA 1
ATOM 1343 C C . TRP A 1 176 ? -9.936 3.762 12.056 1.00 94.44 176 TRP A C 1
ATOM 1345 O O . TRP A 1 176 ? -11.081 4.160 12.231 1.00 94.44 176 TRP A O 1
ATOM 1355 N N . MET A 1 177 ? -9.475 2.654 12.660 1.00 91.94 177 MET A N 1
ATOM 1356 C CA . MET A 1 177 ? -10.287 1.824 13.570 1.00 91.94 177 MET A CA 1
ATOM 1357 C C . MET A 1 177 ? -10.267 2.273 15.029 1.00 91.94 177 MET A C 1
ATOM 1359 O O . MET A 1 177 ? -11.172 1.927 15.788 1.00 91.94 177 MET A O 1
ATOM 1363 N N . SER A 1 178 ? -9.219 2.982 15.444 1.00 90.06 178 SER A N 1
ATOM 1364 C CA . SER A 1 178 ? -8.947 3.266 16.850 1.00 90.06 178 SER A CA 1
ATOM 1365 C C . SER A 1 178 ? -8.166 4.569 17.015 1.00 90.06 178 SER A C 1
ATOM 1367 O O . SER A 1 178 ? -7.276 4.895 16.227 1.00 90.06 178 SER A O 1
ATOM 1369 N N . ASP A 1 179 ? -8.470 5.308 18.080 1.00 87.38 179 ASP A N 1
ATOM 1370 C CA . ASP A 1 179 ? -7.672 6.445 18.534 1.00 87.38 179 ASP A CA 1
ATOM 1371 C C . ASP A 1 179 ? -6.443 6.024 19.355 1.00 87.38 179 ASP A C 1
ATOM 1373 O O . ASP A 1 179 ? -5.501 6.812 19.481 1.00 87.38 179 ASP A O 1
ATOM 1377 N N . GLU A 1 180 ? -6.417 4.776 19.824 1.00 86.56 180 GLU A N 1
ATOM 1378 C CA . GLU A 1 180 ? -5.281 4.122 20.469 1.00 86.56 180 GLU A CA 1
ATOM 1379 C C . GLU A 1 180 ? -4.400 3.357 19.473 1.00 86.56 180 GLU A C 1
ATOM 1381 O O . GLU A 1 180 ? -4.897 2.746 18.522 1.00 86.56 180 GLU A O 1
ATOM 1386 N N . SER A 1 181 ? -3.091 3.342 19.731 1.00 84.69 181 SER A N 1
ATOM 1387 C CA . SER A 1 181 ? -2.111 2.661 18.883 1.00 84.69 181 SER A CA 1
ATOM 1388 C C . SER A 1 181 ? -2.110 1.139 19.078 1.00 84.69 181 SER A C 1
ATOM 1390 O O . SER A 1 181 ? -2.473 0.624 20.139 1.00 84.69 181 SER A O 1
ATOM 1392 N N . GLY A 1 182 ? -1.694 0.414 18.036 1.00 81.69 182 GLY A N 1
ATOM 1393 C CA . GLY A 1 182 ? -1.392 -1.018 18.101 1.00 81.69 182 GLY A CA 1
ATOM 1394 C C . GLY A 1 182 ? -2.587 -1.948 18.345 1.00 81.69 182 GLY A C 1
ATOM 1395 O O . GLY A 1 182 ? -2.371 -3.089 18.750 1.00 81.69 182 GLY A O 1
ATOM 1396 N N . GLN A 1 183 ? -3.821 -1.489 18.118 1.00 85.62 183 GLN A N 1
ATOM 1397 C CA . GLN A 1 183 ? -5.029 -2.302 18.300 1.00 85.62 183 GLN A CA 1
ATOM 1398 C C . GLN A 1 183 ? -5.257 -3.292 17.141 1.00 85.62 183 GLN A C 1
ATOM 1400 O O . GLN A 1 183 ? -4.688 -3.132 16.057 1.00 85.62 183 GLN A O 1
ATOM 1405 N N . MET A 1 184 ? -6.120 -4.292 17.379 1.00 84.88 184 MET A N 1
ATOM 1406 C CA . MET A 1 184 ? -6.540 -5.317 16.406 1.00 84.88 184 MET A CA 1
ATOM 1407 C C . MET A 1 184 ? -5.364 -6.057 15.759 1.00 84.88 184 MET A C 1
ATOM 1409 O O . MET A 1 184 ? -5.163 -5.983 14.550 1.00 84.88 184 MET A O 1
ATOM 1413 N N . GLN A 1 185 ? -4.540 -6.746 16.554 1.00 82.94 185 GLN A N 1
ATOM 1414 C CA . GLN A 1 185 ? -3.403 -7.506 16.008 1.00 82.94 185 GLN A CA 1
ATOM 1415 C C . GLN A 1 185 ? -3.834 -8.739 15.191 1.00 82.94 185 GLN A C 1
ATOM 1417 O O . GLN A 1 185 ? -3.116 -9.192 14.309 1.00 82.94 185 GLN A O 1
ATOM 1422 N N . ASP A 1 186 ? -5.040 -9.233 15.426 1.00 81.44 186 ASP A N 1
ATOM 1423 C CA . ASP A 1 186 ? -5.719 -10.289 14.674 1.00 81.44 186 ASP A CA 1
ATOM 1424 C C . ASP A 1 186 ? -6.187 -9.850 13.272 1.00 81.44 186 ASP A C 1
ATOM 1426 O O . ASP A 1 186 ? -6.552 -10.683 12.445 1.00 81.44 186 ASP A O 1
ATOM 1430 N N . ARG A 1 187 ? -6.146 -8.546 12.953 1.00 86.81 187 ARG A N 1
ATOM 1431 C CA . ARG A 1 187 ? -6.443 -8.055 11.595 1.00 86.81 187 ARG A CA 1
ATOM 1432 C C . ARG A 1 187 ? -5.347 -8.396 10.588 1.00 86.81 187 ARG A C 1
ATOM 1434 O O . ARG A 1 187 ? -5.556 -8.240 9.386 1.00 86.81 187 ARG A O 1
ATOM 1441 N N . TRP A 1 188 ? -4.160 -8.749 11.062 1.00 88.69 188 TRP A N 1
ATOM 1442 C CA . TRP A 1 188 ? -2.994 -9.036 10.236 1.00 88.69 188 TRP A CA 1
ATOM 1443 C C . TRP A 1 188 ? -2.969 -10.515 9.854 1.00 88.69 188 TRP A C 1
ATOM 1445 O O . TRP A 1 188 ? -3.534 -11.351 10.546 1.00 88.69 188 TRP A O 1
ATOM 1455 N N . GLY A 1 189 ? -2.353 -10.825 8.717 1.00 82.50 189 GLY A N 1
ATOM 1456 C CA . GLY A 1 189 ? -2.189 -12.202 8.255 1.00 82.50 189 GLY A CA 1
ATOM 1457 C C . GLY A 1 189 ? -0.756 -12.631 8.516 1.00 82.50 189 GLY A C 1
ATOM 1458 O O . GLY A 1 189 ? 0.154 -11.828 8.301 1.00 82.50 189 GLY A O 1
ATOM 1459 N N . HIS A 1 190 ? -0.545 -13.863 8.969 1.00 83.19 190 HIS A N 1
ATOM 1460 C CA . HIS A 1 190 ? 0.797 -14.362 9.237 1.00 83.19 190 HIS A CA 1
ATOM 1461 C C . HIS A 1 190 ? 0.933 -15.861 8.980 1.00 83.19 190 HIS A C 1
ATOM 1463 O O . HIS A 1 190 ? 0.037 -16.644 9.291 1.00 83.19 190 HIS A O 1
ATOM 1469 N N . ALA A 1 191 ? 2.096 -16.261 8.461 1.00 76.81 191 ALA A N 1
ATOM 1470 C CA . ALA A 1 191 ? 2.472 -17.654 8.236 1.00 76.81 191 ALA A CA 1
ATOM 1471 C C . ALA A 1 191 ? 1.465 -18.394 7.348 1.00 76.81 191 ALA A C 1
ATOM 1473 O O . ALA A 1 191 ? 1.540 -18.230 6.136 1.00 76.81 191 ALA A O 1
ATOM 1474 N N . THR A 1 192 ? 0.552 -19.191 7.906 1.00 76.06 192 THR A N 1
ATOM 1475 C CA . THR A 1 192 ? -0.496 -19.935 7.179 1.00 76.06 192 THR A CA 1
ATOM 1476 C C . THR A 1 192 ? -1.889 -19.324 7.329 1.00 76.06 192 THR A C 1
ATOM 1478 O O . THR A 1 192 ? -2.857 -19.864 6.806 1.00 76.06 192 THR A O 1
ATOM 1481 N N . GLU A 1 193 ? -2.017 -18.230 8.074 1.00 81.12 193 GLU A N 1
ATOM 1482 C CA . GLU A 1 193 ? -3.294 -17.582 8.348 1.00 81.12 193 GLU A CA 1
ATOM 1483 C C . GLU A 1 193 ? -3.430 -16.317 7.505 1.00 81.12 193 GLU A C 1
ATOM 1485 O O . GLU A 1 193 ? -2.707 -15.330 7.669 1.00 81.12 193 GLU A O 1
ATOM 1490 N N . LYS A 1 194 ? -4.383 -16.348 6.573 1.00 86.06 194 LYS A N 1
ATOM 1491 C CA . LYS A 1 194 ? -4.748 -15.184 5.771 1.00 86.06 194 LYS A CA 1
ATOM 1492 C C . LYS A 1 194 ? -5.518 -14.183 6.630 1.00 86.06 194 LYS A C 1
ATOM 1494 O O . LYS A 1 194 ? -6.434 -14.560 7.357 1.00 86.06 194 LYS A O 1
ATOM 1499 N N . SER A 1 195 ? -5.190 -12.898 6.494 1.00 89.44 195 SER A N 1
ATOM 1500 C CA . SER A 1 195 ? -5.907 -11.835 7.202 1.00 89.44 195 SER A CA 1
ATOM 1501 C C . SER A 1 195 ? -7.405 -11.857 6.857 1.00 89.44 195 SER A C 1
ATOM 1503 O O . SER A 1 195 ? -7.767 -11.955 5.677 1.00 89.44 195 SER A O 1
ATOM 1505 N N . PRO A 1 196 ? -8.298 -11.655 7.844 1.00 89.38 196 PRO A N 1
ATOM 1506 C CA . PRO A 1 196 ? -9.723 -11.494 7.581 1.00 89.38 196 PRO A CA 1
ATOM 1507 C C . PRO A 1 196 ? -10.039 -10.231 6.774 1.00 89.38 196 PRO A C 1
ATOM 1509 O O . PRO A 1 196 ? -11.146 -10.137 6.252 1.00 89.38 196 PRO A O 1
ATOM 1512 N N . TYR A 1 197 ? -9.088 -9.303 6.625 1.00 90.81 197 TYR A N 1
ATOM 1513 C CA . TYR A 1 197 ? -9.184 -8.055 5.861 1.00 90.81 197 TYR A CA 1
ATOM 1514 C C . TYR A 1 197 ? -8.388 -8.074 4.554 1.00 90.81 197 TYR A C 1
ATOM 1516 O O . TYR A 1 197 ? -8.303 -7.059 3.870 1.00 90.81 197 TYR A O 1
ATOM 1524 N N . ASP A 1 198 ? -7.831 -9.223 4.185 1.00 93.31 198 ASP A N 1
ATOM 1525 C CA . ASP A 1 198 ? -7.123 -9.405 2.928 1.00 93.31 198 ASP A CA 1
ATOM 1526 C C . ASP A 1 198 ? -8.106 -9.342 1.735 1.00 93.31 198 ASP A C 1
ATOM 1528 O O . ASP A 1 198 ? -9.016 -10.179 1.657 1.00 93.31 198 ASP A O 1
ATOM 1532 N N . PRO A 1 199 ? -7.962 -8.375 0.806 1.00 93.62 199 PRO A N 1
ATOM 1533 C CA . PRO A 1 199 ? -8.862 -8.227 -0.338 1.00 93.62 199 PRO A CA 1
ATOM 1534 C C . PRO A 1 199 ? -8.557 -9.204 -1.487 1.00 93.62 199 PRO A C 1
ATOM 1536 O O . PRO A 1 199 ? -9.271 -9.222 -2.489 1.00 93.62 199 PRO A O 1
ATOM 1539 N N . CYS A 1 200 ? -7.496 -10.007 -1.395 1.00 93.00 200 CYS A N 1
ATOM 1540 C CA . CYS A 1 200 ? -7.135 -10.953 -2.439 1.00 93.00 200 CYS A CA 1
ATOM 1541 C C . CYS A 1 200 ? -8.166 -12.084 -2.566 1.00 93.00 200 CYS A C 1
ATOM 1543 O O . CYS A 1 200 ? -8.719 -12.533 -1.556 1.00 93.00 200 CYS A O 1
ATOM 1545 N N . PRO A 1 201 ? -8.392 -12.606 -3.785 1.00 90.81 201 PRO A N 1
ATOM 1546 C CA . PRO A 1 201 ? -9.287 -13.739 -4.001 1.00 90.81 201 PRO A CA 1
ATOM 1547 C C . PRO A 1 201 ? -8.771 -15.021 -3.331 1.00 90.81 201 PRO A C 1
ATOM 1549 O O . PRO A 1 201 ? -7.648 -15.085 -2.825 1.00 90.81 201 PRO A O 1
ATOM 1552 N N . GLU A 1 202 ? -9.600 -16.061 -3.321 1.00 87.69 202 GLU A N 1
ATOM 1553 C CA . GLU A 1 202 ? -9.213 -17.391 -2.846 1.00 87.69 202 GLU A CA 1
ATOM 1554 C C . GLU A 1 202 ? -7.975 -17.925 -3.591 1.00 87.69 202 GLU A C 1
ATOM 1556 O O . GLU A 1 202 ? -7.797 -17.684 -4.785 1.00 87.69 202 GLU A O 1
ATOM 1561 N N . GLY A 1 203 ? -7.080 -18.610 -2.871 1.00 87.94 203 GLY A N 1
ATOM 1562 C CA . GLY A 1 203 ? -5.791 -19.075 -3.403 1.00 87.94 203 GLY A CA 1
ATOM 1563 C C . GLY A 1 203 ? -4.730 -17.976 -3.552 1.00 87.94 203 GLY A C 1
ATOM 1564 O O . GLY A 1 203 ? -3.627 -18.238 -4.036 1.00 87.94 203 GLY A O 1
ATOM 1565 N N . TRP A 1 204 ? -5.041 -16.749 -3.132 1.00 90.75 204 TRP A N 1
ATOM 1566 C CA . TRP A 1 204 ? -4.126 -15.615 -3.126 1.00 90.75 204 TRP A CA 1
ATOM 1567 C C . TRP A 1 204 ? -4.208 -14.860 -1.799 1.00 90.75 204 TRP A C 1
ATOM 1569 O O . TRP A 1 204 ? -5.254 -14.837 -1.148 1.00 90.75 204 TRP A O 1
ATOM 1579 N N . ARG A 1 205 ? -3.119 -14.196 -1.417 1.00 91.12 205 ARG A N 1
ATOM 1580 C CA . ARG A 1 205 ? -3.061 -13.364 -0.209 1.00 91.12 205 ARG A CA 1
ATOM 1581 C C . ARG A 1 205 ? -2.150 -12.160 -0.386 1.00 91.12 205 ARG A C 1
ATOM 1583 O O . ARG A 1 205 ? -1.223 -12.213 -1.194 1.00 91.12 205 ARG A O 1
ATOM 1590 N N . ILE A 1 206 ? -2.365 -11.095 0.372 1.00 93.19 206 ILE A N 1
ATOM 1591 C CA . ILE A 1 206 ? -1.354 -10.054 0.552 1.00 93.19 206 ILE A CA 1
ATOM 1592 C C . ILE A 1 206 ? -0.144 -10.702 1.231 1.00 93.19 206 ILE A C 1
ATOM 1594 O O . ILE A 1 206 ? -0.315 -11.454 2.190 1.00 93.19 206 ILE A O 1
ATOM 1598 N N . PRO A 1 207 ? 1.079 -10.482 0.726 1.00 90.00 207 PRO A N 1
ATOM 1599 C CA . PRO A 1 207 ? 2.254 -11.056 1.353 1.00 90.00 207 PRO A CA 1
ATOM 1600 C C . PRO A 1 207 ? 2.465 -10.462 2.749 1.00 90.00 207 PRO A C 1
ATOM 1602 O O . PRO A 1 207 ? 2.376 -9.248 2.931 1.00 90.00 207 PRO A O 1
ATOM 1605 N N . ASP A 1 208 ? 2.792 -11.312 3.713 1.00 87.31 208 ASP A N 1
ATOM 1606 C CA . ASP A 1 208 ? 3.293 -10.913 5.021 1.00 87.31 208 ASP A CA 1
ATOM 1607 C C . ASP A 1 208 ? 4.823 -10.769 5.007 1.00 87.31 208 ASP A C 1
ATOM 1609 O O . ASP A 1 208 ? 5.511 -11.152 4.055 1.00 87.31 208 ASP A O 1
ATOM 1613 N N . MET A 1 209 ? 5.342 -10.182 6.079 1.00 84.44 209 MET A N 1
ATOM 1614 C CA . MET A 1 209 ? 6.756 -10.174 6.434 1.00 84.44 209 MET A CA 1
ATOM 1615 C C . MET A 1 209 ? 7.055 -11.412 7.293 1.00 84.44 209 MET A C 1
ATOM 1617 O O . MET A 1 209 ? 6.252 -11.746 8.165 1.00 84.44 209 MET A O 1
ATOM 1621 N N . SER A 1 210 ? 8.224 -12.051 7.137 1.00 76.50 210 SER A N 1
ATOM 1622 C CA . SER A 1 210 ? 8.630 -13.155 8.039 1.00 76.50 210 SER A CA 1
ATOM 1623 C C . SER A 1 210 ? 8.717 -12.695 9.491 1.00 76.50 210 SER A C 1
ATOM 1625 O O . SER A 1 210 ? 8.360 -13.421 10.412 1.00 76.50 210 SER A O 1
ATOM 1627 N N . PHE A 1 211 ? 9.215 -11.472 9.675 1.00 77.25 211 PHE A N 1
ATOM 1628 C CA . PHE A 1 211 ? 9.381 -10.813 10.958 1.00 77.25 211 PHE A CA 1
ATOM 1629 C C . PHE A 1 211 ? 8.931 -9.362 10.819 1.00 77.25 211 PHE A C 1
ATOM 1631 O O . PHE A 1 211 ? 9.366 -8.640 9.925 1.00 77.25 211 PHE A O 1
ATOM 1638 N N . ALA A 1 212 ? 8.071 -8.930 11.733 1.00 77.56 212 ALA A N 1
ATOM 1639 C CA . ALA A 1 212 ? 7.504 -7.587 11.796 1.00 77.56 212 ALA A CA 1
ATOM 1640 C C . ALA A 1 212 ? 8.484 -6.533 12.361 1.00 77.56 212 ALA A C 1
ATOM 1642 O O . ALA A 1 212 ? 8.079 -5.627 13.077 1.00 77.56 212 ALA A O 1
ATOM 1643 N N . THR A 1 213 ? 9.789 -6.657 12.112 1.00 76.44 213 THR A N 1
ATOM 1644 C CA . THR A 1 213 ? 10.820 -5.834 12.764 1.00 76.44 213 THR A CA 1
ATOM 1645 C C . THR A 1 213 ? 11.251 -4.667 11.884 1.00 76.44 213 THR A C 1
ATOM 1647 O O . THR A 1 213 ? 12.117 -4.829 11.024 1.00 76.44 213 THR A O 1
ATOM 1650 N N . ILE A 1 214 ? 10.689 -3.478 12.102 1.00 77.12 214 ILE A N 1
ATOM 1651 C CA . ILE A 1 214 ? 11.163 -2.251 11.441 1.00 77.12 214 ILE A CA 1
ATOM 1652 C C . ILE A 1 214 ? 12.171 -1.523 12.326 1.00 77.12 214 ILE A C 1
ATOM 1654 O O . ILE A 1 214 ? 13.189 -1.058 11.821 1.00 77.12 214 ILE A O 1
ATOM 1658 N N . PHE A 1 215 ? 11.908 -1.423 13.632 1.00 76.12 215 PHE A N 1
ATOM 1659 C CA . PHE A 1 215 ? 12.642 -0.509 14.513 1.00 76.12 215 PHE A CA 1
ATOM 1660 C C . PHE A 1 215 ? 13.629 -1.205 15.453 1.00 76.12 215 PHE A C 1
ATOM 1662 O O . PHE A 1 215 ? 14.644 -0.621 15.823 1.00 76.12 215 PHE A O 1
ATOM 1669 N N . GLY A 1 216 ? 13.351 -2.446 15.854 1.00 66.00 216 GLY A N 1
ATOM 1670 C CA . GLY A 1 216 ? 14.193 -3.219 16.773 1.00 66.00 216 GLY A CA 1
ATOM 1671 C C . GLY A 1 216 ? 15.425 -3.818 16.103 1.00 66.00 216 GLY A C 1
ATOM 1672 O O . GLY A 1 216 ? 16.346 -4.290 16.770 1.00 66.00 216 GLY A O 1
ATOM 1673 N N . ALA A 1 217 ? 15.462 -3.786 14.773 1.00 61.53 217 ALA A N 1
ATOM 1674 C CA . ALA A 1 217 ? 16.582 -4.254 13.992 1.00 61.53 217 ALA A CA 1
ATOM 1675 C C . ALA A 1 217 ? 17.502 -3.072 13.652 1.00 61.53 217 ALA A C 1
ATOM 1677 O O . ALA A 1 217 ? 17.235 -2.310 12.732 1.00 61.53 217 ALA A O 1
ATOM 1678 N N . GLY A 1 218 ? 18.615 -2.917 14.377 1.00 61.75 218 GLY A N 1
ATOM 1679 C CA . GLY A 1 218 ? 19.701 -2.044 13.914 1.00 61.75 218 GLY A CA 1
ATOM 1680 C C . GLY A 1 218 ? 20.218 -2.483 12.528 1.00 61.75 218 GLY A C 1
ATOM 1681 O O . GLY A 1 218 ? 19.974 -3.621 12.124 1.00 61.75 218 GLY A O 1
ATOM 1682 N N . PRO A 1 219 ? 20.977 -1.649 11.794 1.00 55.78 219 PRO A N 1
ATOM 1683 C CA . PRO A 1 219 ? 21.404 -1.935 10.411 1.00 55.78 219 PRO A CA 1
ATOM 1684 C C . PRO A 1 219 ? 22.231 -3.223 10.248 1.00 55.78 219 PRO A C 1
ATOM 1686 O O . PRO A 1 219 ? 22.335 -3.766 9.149 1.00 55.78 219 PRO A O 1
ATOM 1689 N N . THR A 1 220 ? 22.799 -3.732 11.341 1.00 57.91 220 THR A N 1
ATOM 1690 C CA . THR A 1 220 ? 23.591 -4.967 11.404 1.00 57.91 220 THR A CA 1
ATOM 1691 C C . THR A 1 220 ? 22.835 -6.161 12.002 1.00 57.91 220 THR A C 1
ATOM 1693 O O . THR A 1 220 ? 23.392 -7.254 12.072 1.00 57.91 220 THR A O 1
ATOM 1696 N N . SER A 1 221 ? 21.586 -5.975 12.441 1.00 63.34 221 SER A N 1
ATOM 1697 C CA . SER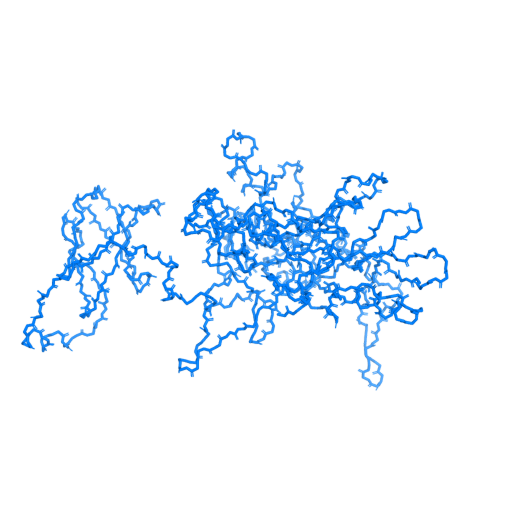 A 1 221 ? 20.783 -6.999 13.118 1.00 63.34 221 SER A CA 1
ATOM 1698 C C . SER A 1 221 ? 20.290 -8.071 12.152 1.00 63.34 221 SER A C 1
ATOM 1700 O O . SER A 1 221 ? 19.803 -7.735 11.072 1.00 63.34 221 SER A O 1
ATOM 1702 N N . SER A 1 222 ? 20.315 -9.341 12.578 1.00 60.34 222 SER A N 1
ATOM 1703 C CA . SER A 1 222 ? 19.821 -10.502 11.816 1.00 60.34 222 SER A CA 1
ATOM 1704 C C . SER A 1 222 ? 18.382 -10.346 11.303 1.00 60.34 222 SER A C 1
ATOM 1706 O O . SER A 1 222 ? 18.003 -10.974 10.321 1.00 60.34 222 SER A O 1
ATOM 1708 N N . TYR A 1 223 ? 17.592 -9.478 11.940 1.00 64.88 223 TYR A N 1
ATOM 1709 C CA . TYR A 1 223 ? 16.184 -9.227 11.621 1.00 64.88 223 TYR A CA 1
ATOM 1710 C C . TYR A 1 223 ? 15.954 -8.032 10.672 1.00 64.88 223 TYR A C 1
ATOM 1712 O O . TYR A 1 223 ? 14.829 -7.791 10.237 1.00 64.88 223 TYR A O 1
ATOM 1720 N N . ALA A 1 224 ? 17.004 -7.273 10.331 1.00 68.50 224 ALA A N 1
ATOM 1721 C CA . ALA A 1 224 ? 16.912 -6.078 9.481 1.00 68.50 224 ALA A CA 1
ATOM 1722 C C . ALA A 1 224 ? 16.733 -6.402 7.991 1.00 68.50 224 ALA A C 1
ATOM 1724 O O . ALA A 1 224 ? 16.491 -5.503 7.182 1.00 68.50 224 ALA A O 1
ATOM 1725 N N . LYS A 1 225 ? 16.934 -7.667 7.613 1.00 76.88 225 LYS A N 1
ATOM 1726 C CA . LYS A 1 225 ? 17.068 -8.128 6.230 1.00 76.88 225 LYS A CA 1
ATOM 1727 C C . LYS A 1 225 ? 16.305 -9.436 6.047 1.00 76.88 225 LYS A C 1
ATOM 1729 O O . LYS A 1 225 ? 16.054 -10.147 7.014 1.00 76.88 225 LYS A O 1
ATOM 1734 N N . GLY A 1 226 ? 15.940 -9.767 4.810 1.00 76.31 226 GLY A N 1
ATOM 1735 C CA . GLY A 1 226 ? 15.309 -11.052 4.481 1.00 76.31 226 GLY A CA 1
ATOM 1736 C C . GLY A 1 226 ? 13.844 -11.209 4.896 1.00 76.31 226 GLY A C 1
ATOM 1737 O O . GLY A 1 226 ? 13.170 -12.071 4.345 1.00 76.31 226 GLY A O 1
ATOM 1738 N N . SER A 1 227 ? 13.329 -10.370 5.800 1.00 79.69 227 SER A N 1
ATOM 1739 C CA . SER A 1 227 ? 11.942 -10.481 6.267 1.00 79.69 227 SER A CA 1
ATOM 1740 C C . SER A 1 227 ? 10.919 -9.913 5.280 1.00 79.69 227 SER A C 1
ATOM 1742 O O . SER A 1 227 ? 9.767 -10.338 5.279 1.00 79.69 227 SER A O 1
ATOM 1744 N N . SER A 1 228 ? 11.334 -8.967 4.431 1.00 88.38 228 SER A N 1
ATOM 1745 C CA . SER A 1 228 ? 10.458 -8.378 3.422 1.00 88.38 228 SER A CA 1
ATOM 1746 C C . SER A 1 228 ? 10.213 -9.331 2.251 1.00 88.38 228 SER A C 1
ATOM 1748 O O . SER A 1 228 ? 11.169 -9.905 1.718 1.00 88.38 228 SER A O 1
ATOM 1750 N N . PRO A 1 229 ? 8.971 -9.416 1.739 1.00 88.94 229 PRO A N 1
ATOM 1751 C CA . PRO A 1 229 ? 8.684 -10.135 0.503 1.00 88.94 229 PRO A CA 1
ATOM 1752 C C . PRO A 1 229 ? 9.353 -9.514 -0.736 1.00 88.94 229 PRO A C 1
ATOM 1754 O O . PRO A 1 229 ? 9.346 -10.143 -1.796 1.00 88.94 229 PRO A O 1
ATOM 1757 N N . TRP A 1 230 ? 9.912 -8.307 -0.602 1.00 92.06 230 TRP A N 1
ATOM 1758 C CA . TRP A 1 230 ? 10.667 -7.562 -1.612 1.00 92.06 230 TRP A CA 1
ATOM 1759 C C . TRP A 1 230 ? 12.135 -7.375 -1.198 1.00 92.06 230 TRP A C 1
ATOM 1761 O O . TRP A 1 230 ? 12.775 -6.379 -1.521 1.00 92.06 230 TRP A O 1
ATOM 1771 N N . PHE A 1 231 ? 12.693 -8.297 -0.419 1.00 89.19 231 PHE A N 1
ATOM 1772 C CA . PHE A 1 231 ? 14.114 -8.261 -0.101 1.00 89.19 231 PHE A CA 1
ATOM 1773 C C . PHE A 1 231 ? 14.972 -8.557 -1.344 1.00 89.19 231 PHE A C 1
ATOM 1775 O O . PHE A 1 231 ? 14.684 -9.483 -2.103 1.00 89.19 231 PHE A O 1
ATOM 1782 N N . TYR A 1 232 ? 16.062 -7.804 -1.526 1.00 88.62 232 TYR A N 1
ATOM 1783 C CA . TYR A 1 232 ? 17.078 -8.095 -2.537 1.00 88.62 232 TYR A CA 1
ATOM 1784 C C . TYR A 1 232 ? 18.360 -8.610 -1.884 1.00 88.62 232 TYR A C 1
ATOM 1786 O O . TYR A 1 232 ? 19.078 -7.875 -1.199 1.00 88.62 232 TYR A O 1
ATOM 1794 N N . ASN A 1 233 ? 18.663 -9.880 -2.144 1.00 84.31 233 ASN A N 1
ATOM 1795 C CA . ASN A 1 233 ? 19.851 -10.565 -1.643 1.00 84.31 233 ASN A CA 1
ATOM 1796 C C . ASN A 1 233 ? 21.050 -10.522 -2.600 1.00 84.31 233 ASN A C 1
ATOM 1798 O O . ASN A 1 233 ? 22.109 -11.039 -2.262 1.00 84.31 233 ASN A O 1
ATOM 1802 N N . GLY A 1 234 ? 20.908 -9.925 -3.786 1.00 83.44 234 GLY A N 1
ATOM 1803 C CA . GLY A 1 234 ? 21.987 -9.861 -4.774 1.00 83.44 234 GLY A CA 1
ATOM 1804 C C . GLY A 1 234 ? 23.052 -8.798 -4.483 1.00 83.44 234 GLY A C 1
ATOM 1805 O O . GLY A 1 234 ? 24.041 -8.735 -5.208 1.00 83.44 234 GLY A O 1
ATOM 1806 N N . TYR A 1 235 ? 22.870 -7.968 -3.450 1.00 84.62 235 TYR A N 1
ATOM 1807 C CA . TYR A 1 235 ? 23.900 -7.055 -2.952 1.00 84.62 235 TYR A CA 1
ATOM 1808 C C . TYR A 1 235 ? 24.767 -7.746 -1.896 1.00 84.62 235 TYR A C 1
ATOM 1810 O O . TYR A 1 235 ? 24.231 -8.325 -0.956 1.00 84.62 235 TYR A O 1
ATOM 1818 N N . ASN A 1 236 ? 26.090 -7.631 -2.034 1.00 78.56 236 ASN A N 1
ATOM 1819 C CA . ASN A 1 236 ? 27.100 -8.077 -1.079 1.00 78.56 236 ASN A CA 1
ATOM 1820 C C . ASN A 1 236 ? 26.785 -9.484 -0.547 1.00 78.56 236 ASN A C 1
ATOM 1822 O O . ASN A 1 236 ? 26.508 -9.676 0.629 1.00 78.56 236 ASN A O 1
ATOM 1826 N N . THR A 1 237 ? 26.822 -10.478 -1.439 1.00 76.81 237 THR A N 1
ATOM 1827 C CA . THR A 1 237 ? 26.498 -11.897 -1.184 1.00 76.81 237 THR A CA 1
ATOM 1828 C C . THR A 1 237 ? 27.542 -12.615 -0.316 1.00 76.81 237 THR A C 1
ATOM 1830 O O . THR A 1 237 ? 27.782 -13.811 -0.478 1.00 76.81 237 THR A O 1
ATOM 1833 N N . THR A 1 238 ? 28.234 -11.882 0.555 1.00 74.50 238 THR A N 1
ATOM 1834 C CA . THR A 1 238 ? 29.192 -12.446 1.501 1.00 74.50 238 THR A CA 1
ATOM 1835 C C . THR A 1 238 ? 28.469 -13.303 2.535 1.00 74.50 238 THR A C 1
ATOM 1837 O O . THR A 1 238 ? 27.289 -13.108 2.822 1.00 74.50 238 THR A O 1
ATOM 1840 N N . SER A 1 239 ? 29.192 -14.256 3.119 1.00 67.44 239 SER A N 1
ATOM 1841 C CA . SER A 1 239 ? 28.675 -15.095 4.205 1.00 67.44 239 SER A CA 1
ATOM 1842 C C . SER A 1 239 ? 28.429 -14.310 5.500 1.00 67.44 239 SER A C 1
ATOM 1844 O O . SER A 1 239 ? 27.666 -14.751 6.355 1.00 67.44 239 SER A O 1
ATOM 1846 N N . ALA A 1 240 ? 29.051 -13.137 5.658 1.00 72.50 240 ALA A N 1
ATOM 1847 C CA . ALA A 1 240 ? 28.860 -12.282 6.820 1.00 72.50 240 ALA A CA 1
ATOM 1848 C C . ALA A 1 240 ? 27.530 -11.514 6.729 1.00 72.50 240 ALA A C 1
ATOM 1850 O O . ALA A 1 240 ? 27.351 -10.638 5.880 1.00 72.50 240 ALA A O 1
ATOM 1851 N N . PHE A 1 241 ? 26.618 -11.776 7.670 1.00 70.25 241 PHE A N 1
ATOM 1852 C CA . PHE A 1 241 ? 25.278 -11.176 7.703 1.00 70.25 241 PHE A CA 1
ATOM 1853 C C . PHE A 1 241 ? 25.284 -9.633 7.631 1.00 70.25 241 PHE A C 1
ATOM 1855 O O . PHE A 1 241 ? 24.442 -9.023 6.964 1.00 70.25 241 PHE A O 1
ATOM 1862 N N . ALA A 1 242 ? 26.263 -8.980 8.271 1.00 68.56 242 ALA A N 1
ATOM 1863 C CA . ALA A 1 242 ? 26.404 -7.522 8.252 1.00 68.56 242 ALA A CA 1
ATOM 1864 C C . ALA A 1 242 ? 26.505 -6.960 6.819 1.00 68.56 242 ALA A C 1
ATOM 1866 O O . ALA A 1 242 ? 25.921 -5.915 6.525 1.00 68.56 242 ALA A O 1
ATOM 1867 N N . GLY A 1 243 ? 27.162 -7.689 5.912 1.00 71.19 243 GLY A N 1
ATOM 1868 C CA . GLY A 1 243 ? 27.288 -7.338 4.499 1.00 71.19 243 GLY A CA 1
ATOM 1869 C C . GLY A 1 243 ? 26.114 -7.799 3.635 1.00 71.19 243 GLY A C 1
ATOM 1870 O O . GLY A 1 243 ? 25.740 -7.082 2.718 1.00 71.19 243 GLY A O 1
ATOM 1871 N N . TYR A 1 244 ? 25.488 -8.928 3.966 1.00 80.00 244 TYR A N 1
ATOM 1872 C CA . TYR A 1 244 ? 24.490 -9.602 3.128 1.00 80.00 244 TYR A CA 1
ATOM 1873 C C . TYR A 1 244 ? 23.241 -8.774 2.811 1.00 80.00 244 TYR A C 1
ATOM 1875 O O . TYR A 1 244 ? 22.491 -8.456 3.723 1.00 80.00 244 TYR A O 1
ATOM 1883 N N . GLY A 1 245 ? 22.965 -8.474 1.541 1.00 86.50 245 GLY A N 1
ATOM 1884 C CA . GLY A 1 245 ? 21.716 -7.8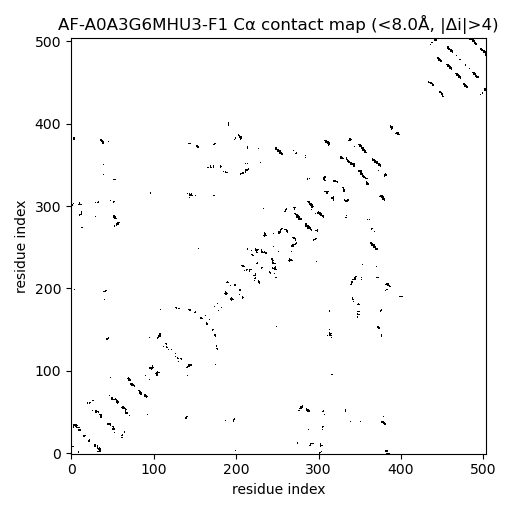58 1.073 1.00 86.50 245 GLY A CA 1
ATOM 1885 C C . GLY A 1 245 ? 21.412 -6.452 1.612 1.00 86.50 245 GLY A C 1
ATOM 1886 O O . GLY A 1 245 ? 22.171 -5.860 2.385 1.00 86.50 245 GLY A O 1
ATOM 1887 N N . ILE A 1 246 ? 20.283 -5.892 1.169 1.00 88.38 246 ILE A N 1
ATOM 1888 C CA . ILE A 1 246 ? 19.843 -4.534 1.536 1.00 88.38 246 ILE A CA 1
ATOM 1889 C C . ILE A 1 246 ? 18.844 -4.597 2.712 1.00 88.38 246 ILE A C 1
ATOM 1891 O O . ILE A 1 246 ? 17.845 -5.311 2.599 1.00 88.38 246 ILE A O 1
ATOM 1895 N N . PRO A 1 247 ? 19.070 -3.868 3.824 1.00 86.06 247 PRO A N 1
ATOM 1896 C CA . PRO A 1 247 ? 18.097 -3.747 4.912 1.00 86.06 247 PRO A CA 1
ATOM 1897 C C . PRO A 1 247 ? 16.738 -3.207 4.467 1.00 86.06 247 PRO A C 1
ATOM 1899 O O . PRO A 1 247 ? 16.656 -2.320 3.621 1.00 86.06 247 PRO A O 1
ATOM 1902 N N . GLN A 1 248 ? 15.661 -3.708 5.072 1.00 86.31 248 GLN A N 1
ATOM 1903 C CA . GLN A 1 248 ? 14.299 -3.383 4.636 1.00 86.31 248 GLN A CA 1
ATOM 1904 C C . GLN A 1 248 ? 13.900 -1.918 4.845 1.00 86.31 248 GLN A C 1
ATOM 1906 O O . GLN A 1 248 ? 13.256 -1.328 3.978 1.00 86.31 248 GLN A O 1
ATOM 1911 N N . PHE A 1 249 ? 14.341 -1.320 5.951 1.00 82.12 249 PHE A N 1
ATOM 1912 C CA . PHE A 1 249 ? 14.073 0.077 6.301 1.00 82.12 249 PHE A CA 1
ATOM 1913 C C . PHE A 1 249 ? 15.035 1.067 5.631 1.00 82.12 249 PHE A C 1
ATOM 1915 O O . PHE A 1 249 ? 14.914 2.276 5.826 1.00 82.12 249 PHE A O 1
ATOM 1922 N N . GLU A 1 250 ? 16.009 0.583 4.856 1.00 86.44 250 GLU A N 1
ATOM 1923 C CA . GLU A 1 250 ? 17.001 1.447 4.233 1.00 86.44 250 GLU A CA 1
ATOM 1924 C C . GLU A 1 250 ? 16.537 1.959 2.869 1.00 86.44 250 GLU A C 1
ATOM 1926 O O . GLU A 1 250 ? 16.272 1.195 1.938 1.00 86.44 250 GLU A O 1
ATOM 1931 N N . VAL A 1 251 ? 16.522 3.286 2.732 1.00 89.00 251 VAL A N 1
ATOM 1932 C CA . VAL A 1 251 ? 16.242 3.967 1.468 1.00 89.00 251 VAL A CA 1
ATOM 1933 C C . VAL A 1 251 ? 17.385 3.710 0.493 1.00 89.00 251 VAL A C 1
ATOM 1935 O O . VAL A 1 251 ? 18.478 4.245 0.668 1.00 89.00 251 VAL A O 1
ATOM 1938 N N . THR A 1 252 ? 17.136 2.939 -0.564 1.00 91.44 252 THR A N 1
ATOM 1939 C CA . THR A 1 252 ? 18.187 2.592 -1.532 1.00 91.44 252 THR A CA 1
ATOM 1940 C C . THR A 1 252 ? 17.777 2.926 -2.962 1.00 91.44 252 THR A C 1
ATOM 1942 O O . THR A 1 252 ? 16.626 2.739 -3.354 1.00 91.44 252 THR A O 1
ATOM 1945 N N . ASP A 1 253 ? 18.727 3.425 -3.754 1.00 91.88 253 ASP A N 1
ATOM 1946 C CA . ASP A 1 253 ? 18.494 3.790 -5.151 1.00 91.88 253 ASP A CA 1
ATOM 1947 C C . ASP A 1 253 ? 18.269 2.564 -6.043 1.00 91.88 253 ASP A C 1
ATOM 1949 O O . ASP A 1 253 ? 18.844 1.488 -5.837 1.00 91.88 253 ASP A O 1
ATOM 1953 N N . LEU A 1 254 ? 17.474 2.751 -7.095 1.00 91.56 254 LEU A N 1
ATOM 1954 C CA . LEU A 1 254 ? 17.468 1.830 -8.227 1.00 91.56 254 LEU A CA 1
ATOM 1955 C C . LEU A 1 254 ? 18.701 2.069 -9.123 1.00 91.56 254 LEU A C 1
ATOM 1957 O O . LEU A 1 254 ? 19.359 3.110 -9.041 1.00 9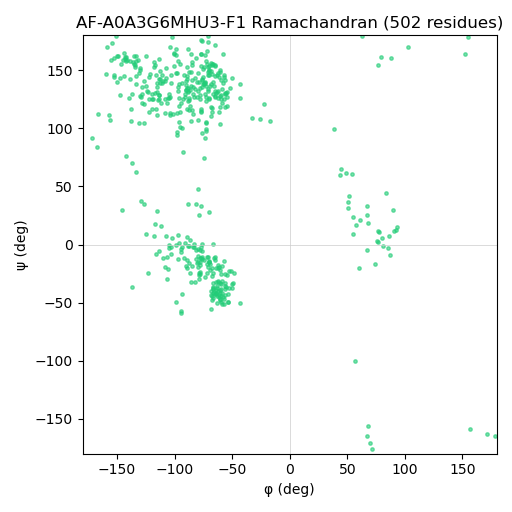1.56 254 LEU A O 1
ATOM 1961 N N . VAL A 1 255 ? 19.021 1.114 -10.004 1.00 88.25 255 VAL A N 1
ATOM 1962 C CA . VAL A 1 255 ? 20.115 1.248 -10.993 1.00 88.25 255 VAL A CA 1
ATOM 1963 C C . VAL A 1 255 ? 19.961 2.529 -11.820 1.00 88.25 255 VAL A C 1
ATOM 1965 O O . VAL A 1 255 ? 20.905 3.320 -11.883 1.00 88.25 255 VAL A O 1
ATOM 1968 N N . GLY A 1 256 ? 18.758 2.754 -12.364 1.00 73.06 256 GLY A N 1
ATOM 1969 C CA . GLY A 1 256 ? 18.400 3.940 -13.151 1.00 73.06 256 GLY A CA 1
ATOM 1970 C C . GLY A 1 256 ? 18.871 3.922 -14.598 1.00 73.06 256 GLY A C 1
ATOM 1971 O O . GLY A 1 256 ? 19.775 3.169 -14.934 1.00 73.06 256 GLY A O 1
ATOM 1972 N N . GLY A 1 257 ? 18.249 4.769 -15.436 1.00 62.69 257 GLY A N 1
ATOM 1973 C CA . GLY A 1 257 ? 18.717 5.251 -16.753 1.00 62.69 257 GLY A CA 1
ATOM 1974 C C . GLY A 1 257 ? 18.989 4.235 -17.873 1.00 62.69 257 GLY A C 1
ATOM 1975 O O . GLY A 1 257 ? 19.001 4.618 -19.038 1.00 62.69 257 GLY A O 1
ATOM 1976 N N . TYR A 1 258 ? 19.189 2.960 -17.555 1.00 64.31 258 TYR A N 1
ATOM 1977 C CA . TYR A 1 258 ? 19.589 1.918 -18.485 1.00 64.31 258 TYR A CA 1
ATOM 1978 C C . TYR A 1 258 ? 18.591 0.766 -18.382 1.00 64.31 258 TYR A C 1
ATOM 1980 O O . TYR A 1 258 ? 18.563 0.012 -17.409 1.00 64.31 258 TYR A O 1
ATOM 1988 N N . VAL A 1 259 ? 17.718 0.673 -19.383 1.00 70.25 259 VAL A N 1
ATOM 1989 C CA . VAL A 1 259 ? 16.738 -0.408 -19.493 1.00 70.25 259 VAL A CA 1
ATOM 1990 C C . VAL A 1 259 ? 17.487 -1.738 -19.561 1.00 70.25 259 VAL A C 1
ATOM 1992 O O . VAL A 1 259 ? 18.384 -1.904 -20.383 1.00 70.25 259 VAL A O 1
ATOM 1995 N N . GLY A 1 260 ? 17.104 -2.697 -18.719 1.00 72.75 260 GLY A N 1
ATOM 1996 C CA . GLY A 1 260 ? 17.568 -4.077 -18.860 1.00 72.75 260 GLY A CA 1
ATOM 1997 C C . GLY A 1 260 ? 18.851 -4.451 -18.113 1.00 72.75 260 GLY A C 1
ATOM 1998 O O . GLY A 1 260 ? 19.388 -5.524 -18.373 1.00 72.75 260 GLY A O 1
ATOM 1999 N N . THR A 1 261 ? 19.368 -3.619 -17.201 1.00 82.75 261 THR A N 1
ATOM 2000 C CA . THR A 1 261 ? 20.620 -3.923 -16.484 1.00 82.75 261 THR A CA 1
ATOM 2001 C C . THR A 1 261 ? 20.421 -4.216 -15.002 1.00 82.75 261 THR A C 1
ATOM 2003 O O . THR A 1 261 ? 19.671 -3.560 -14.279 1.00 82.75 261 THR A O 1
ATOM 2006 N N . ASN A 1 262 ? 21.156 -5.221 -14.530 1.00 89.25 262 ASN A N 1
ATOM 2007 C CA . ASN A 1 262 ? 21.347 -5.464 -13.107 1.00 89.25 262 ASN A CA 1
ATOM 2008 C C . ASN A 1 262 ? 22.523 -4.626 -12.598 1.00 89.25 262 ASN A C 1
ATOM 2010 O O . ASN A 1 262 ? 23.498 -4.426 -13.324 1.00 89.25 262 ASN A O 1
ATOM 2014 N N . ASN A 1 263 ? 22.488 -4.196 -11.337 1.00 87.81 263 ASN A N 1
ATOM 2015 C CA . ASN A 1 263 ? 23.691 -3.687 -10.681 1.00 87.81 263 ASN A CA 1
ATOM 2016 C C . ASN A 1 263 ? 24.719 -4.804 -10.464 1.00 87.81 263 ASN A C 1
ATOM 2018 O O . ASN A 1 263 ? 24.380 -5.981 -10.309 1.00 87.81 263 ASN A O 1
ATOM 2022 N N . ALA A 1 264 ? 25.989 -4.405 -10.388 1.00 87.88 264 ALA A N 1
ATOM 2023 C CA . ALA A 1 264 ? 27.044 -5.257 -9.860 1.00 87.88 264 ALA A CA 1
ATOM 2024 C C . ALA A 1 264 ? 26.749 -5.645 -8.399 1.00 87.88 264 ALA A C 1
ATOM 2026 O O . ALA A 1 264 ? 26.156 -4.871 -7.645 1.00 87.88 264 ALA A O 1
ATOM 2027 N N . VAL A 1 265 ? 27.192 -6.840 -7.995 1.00 83.38 265 VAL A N 1
ATOM 2028 C CA . VAL A 1 265 ? 26.907 -7.436 -6.674 1.00 83.38 265 VAL A CA 1
ATOM 2029 C C . VAL A 1 265 ? 27.397 -6.555 -5.519 1.00 83.38 265 VAL A C 1
ATOM 2031 O O . VAL A 1 265 ? 26.788 -6.518 -4.461 1.00 83.38 265 VAL A O 1
ATOM 2034 N N . ASN A 1 266 ? 28.471 -5.795 -5.702 1.00 86.19 266 ASN A N 1
ATOM 2035 C CA . ASN A 1 266 ? 29.033 -4.896 -4.689 1.00 86.19 266 ASN A CA 1
ATOM 2036 C C . ASN A 1 266 ? 28.415 -3.486 -4.687 1.00 86.19 266 ASN A C 1
ATOM 2038 O O . ASN A 1 266 ? 28.798 -2.654 -3.869 1.00 86.19 266 ASN A O 1
ATOM 2042 N N . VAL A 1 267 ? 27.474 -3.195 -5.586 1.00 89.00 267 VAL A N 1
ATOM 2043 C CA . VAL A 1 267 ? 26.818 -1.887 -5.665 1.00 89.00 267 VAL A CA 1
ATOM 2044 C C . VAL A 1 267 ? 25.503 -1.951 -4.906 1.00 89.00 267 VAL A C 1
ATOM 2046 O O . VAL A 1 267 ? 24.611 -2.719 -5.267 1.00 89.00 267 VAL A O 1
ATOM 2049 N N . LYS A 1 268 ? 25.369 -1.122 -3.868 1.00 89.69 268 LYS A N 1
ATOM 2050 C CA . LYS A 1 268 ? 24.183 -1.057 -3.006 1.00 89.69 268 LYS A CA 1
ATOM 2051 C C . LYS A 1 268 ? 23.019 -0.353 -3.704 1.00 89.69 268 LYS A C 1
ATOM 2053 O O . LYS A 1 268 ? 22.730 0.809 -3.441 1.00 89.69 268 LYS A O 1
ATOM 2058 N N . LYS A 1 269 ? 22.405 -1.054 -4.653 1.00 91.31 269 LYS A N 1
ATOM 2059 C CA . LYS A 1 269 ? 21.247 -0.620 -5.440 1.00 91.31 269 LYS A CA 1
ATOM 2060 C C . LYS A 1 269 ? 20.293 -1.789 -5.661 1.00 91.31 269 LYS A C 1
ATOM 2062 O O . LYS A 1 269 ? 20.707 -2.948 -5.605 1.00 91.31 269 LYS A O 1
ATOM 2067 N N . TYR A 1 270 ? 19.036 -1.487 -5.953 1.00 92.00 270 TYR A N 1
ATOM 2068 C CA . TYR A 1 270 ? 18.092 -2.482 -6.463 1.00 92.00 270 TYR A CA 1
ATOM 2069 C C . TYR A 1 270 ? 18.149 -2.527 -8.002 1.00 92.00 270 TYR A C 1
ATOM 2071 O O . TYR A 1 270 ? 18.123 -1.459 -8.628 1.00 92.00 270 TYR A O 1
ATOM 2079 N N . PRO A 1 271 ? 18.184 -3.717 -8.639 1.00 90.88 271 PRO A N 1
ATOM 2080 C CA . PRO A 1 271 ? 17.982 -3.834 -10.080 1.00 90.88 271 PRO A CA 1
ATOM 2081 C C . PRO A 1 271 ? 16.605 -3.284 -10.446 1.00 90.88 271 PRO A C 1
ATOM 2083 O O . PRO A 1 271 ? 15.601 -3.706 -9.879 1.00 90.88 271 PRO A O 1
ATOM 2086 N N . GLY A 1 272 ? 16.552 -2.330 -11.368 1.00 90.88 272 GLY A N 1
ATOM 2087 C CA . GLY A 1 272 ? 15.307 -1.682 -11.764 1.00 90.88 272 GLY A CA 1
ATOM 2088 C C . GLY A 1 272 ? 15.525 -0.264 -12.274 1.00 90.88 272 GLY A C 1
ATOM 2089 O O . GLY A 1 272 ? 16.580 0.347 -12.072 1.00 90.88 272 GLY A O 1
ATOM 2090 N N . PHE A 1 273 ? 14.514 0.261 -12.956 1.00 88.50 273 PHE A N 1
ATOM 2091 C CA . PHE A 1 273 ? 14.536 1.609 -13.518 1.00 88.50 273 PHE A CA 1
ATOM 2092 C C . PHE A 1 273 ? 13.131 2.216 -13.549 1.00 88.50 273 PHE A C 1
ATOM 2094 O O . PHE A 1 273 ? 12.127 1.513 -13.447 1.00 88.50 273 PHE A O 1
ATOM 2101 N N . THR A 1 274 ? 13.050 3.537 -13.683 1.00 87.94 274 THR A N 1
ATOM 2102 C CA . THR A 1 274 ? 11.779 4.250 -13.843 1.00 87.94 274 THR A CA 1
ATOM 2103 C C . THR A 1 274 ? 11.270 4.126 -15.275 1.00 87.94 274 THR A C 1
ATOM 2105 O O . THR A 1 274 ? 11.988 4.435 -16.223 1.00 87.94 274 THR A O 1
ATOM 2108 N N . LEU A 1 275 ? 10.011 3.713 -15.441 1.00 87.69 275 LEU A N 1
ATOM 2109 C CA . LEU A 1 275 ? 9.314 3.846 -16.716 1.00 87.69 275 LEU A CA 1
ATOM 2110 C C . LEU A 1 275 ? 8.886 5.303 -16.872 1.00 87.69 275 LEU A C 1
ATOM 2112 O O . LEU A 1 275 ? 8.044 5.796 -16.114 1.00 87.69 275 LEU A O 1
ATOM 2116 N N . THR A 1 276 ? 9.457 5.988 -17.852 1.00 80.69 276 THR A N 1
ATOM 2117 C CA . THR A 1 276 ? 9.104 7.366 -18.183 1.00 80.69 276 THR A CA 1
ATOM 2118 C C . THR A 1 276 ? 8.328 7.419 -19.490 1.00 80.69 276 THR A C 1
ATOM 2120 O O . THR A 1 276 ? 8.585 6.671 -20.433 1.00 80.69 276 THR A O 1
ATOM 2123 N N . THR A 1 277 ? 7.361 8.325 -19.536 1.00 76.44 277 THR A N 1
ATOM 2124 C CA . THR A 1 277 ? 6.697 8.758 -20.764 1.00 76.44 277 THR A CA 1
ATOM 2125 C C . THR A 1 277 ? 7.082 10.212 -21.014 1.00 76.44 277 THR A C 1
ATOM 2127 O O . THR A 1 277 ? 7.357 10.961 -20.070 1.00 76.44 277 THR A O 1
ATOM 2130 N N . ASN A 1 278 ? 7.140 10.629 -22.281 1.00 63.16 278 ASN A N 1
ATOM 2131 C CA . ASN A 1 278 ? 7.423 12.030 -22.602 1.00 63.16 278 ASN A CA 1
ATOM 2132 C C . ASN A 1 278 ? 6.347 12.940 -21.984 1.00 63.16 278 ASN A C 1
ATOM 2134 O O . ASN A 1 278 ? 5.178 12.558 -21.902 1.00 63.16 278 ASN A O 1
ATOM 2138 N N . ALA A 1 279 ? 6.785 14.099 -21.492 1.00 53.31 279 ALA A N 1
ATOM 2139 C CA . ALA A 1 279 ? 5.998 14.985 -20.647 1.00 53.31 279 ALA A CA 1
ATOM 2140 C C . ALA A 1 279 ? 4.867 15.715 -21.380 1.00 53.31 279 ALA A C 1
ATOM 2142 O O . ALA A 1 279 ? 4.951 16.008 -22.572 1.00 53.31 279 ALA A O 1
ATOM 2143 N N . GLU A 1 280 ? 3.864 16.084 -20.580 1.00 49.47 280 GLU A N 1
ATOM 2144 C CA . GLU A 1 280 ? 2.958 17.214 -20.786 1.00 49.47 280 GLU A CA 1
ATOM 2145 C C . GLU A 1 280 ? 3.755 18.455 -21.243 1.00 49.47 280 GLU A C 1
ATOM 2147 O O . GLU A 1 280 ? 4.848 18.714 -20.738 1.00 49.47 280 GLU A O 1
ATOM 2152 N N . SER A 1 281 ? 3.229 19.201 -22.218 1.00 39.84 281 SER A N 1
ATOM 2153 C CA . SER A 1 281 ? 3.839 20.396 -22.825 1.00 39.84 281 SER A CA 1
ATOM 2154 C C . SER A 1 281 ? 4.689 21.230 -21.848 1.00 39.84 281 SER A C 1
ATOM 2156 O O . SER A 1 281 ? 4.145 21.900 -20.972 1.00 39.84 281 SER A O 1
ATOM 2158 N N . GLY A 1 282 ? 6.018 21.202 -22.014 1.00 46.09 282 GLY A N 1
ATOM 2159 C CA . GLY A 1 282 ? 6.966 22.051 -21.276 1.00 46.09 282 GLY A CA 1
ATOM 2160 C C . GLY A 1 282 ? 7.345 21.608 -19.852 1.00 46.09 282 GLY A C 1
ATOM 2161 O O . GLY A 1 282 ? 8.059 22.351 -19.182 1.00 46.09 282 GLY A O 1
ATOM 2162 N N . GLY A 1 283 ? 6.908 20.434 -19.377 1.00 48.19 283 GLY A N 1
ATOM 2163 C CA . GLY A 1 283 ? 7.238 19.898 -18.045 1.00 48.19 283 GLY A CA 1
ATOM 2164 C C . GLY A 1 283 ? 8.292 18.779 -18.037 1.00 48.19 283 GLY A C 1
ATOM 2165 O O . GLY A 1 283 ? 8.667 18.236 -19.074 1.00 48.19 283 GLY A O 1
ATOM 2166 N N . ALA A 1 284 ? 8.775 18.409 -16.843 1.00 50.31 284 ALA A N 1
ATOM 2167 C CA . ALA A 1 284 ? 9.644 17.245 -16.639 1.00 50.31 284 ALA A CA 1
ATOM 2168 C C . ALA A 1 284 ? 8.931 15.931 -17.032 1.00 50.31 284 ALA A C 1
ATOM 2170 O O . ALA A 1 284 ? 7.721 15.810 -16.863 1.00 50.31 284 ALA A O 1
ATOM 2171 N N . SER A 1 285 ? 9.676 14.936 -17.530 1.00 58.38 285 SER A N 1
ATOM 2172 C CA . SER A 1 285 ? 9.173 13.599 -17.906 1.00 58.38 285 SER A CA 1
ATOM 2173 C C . SER A 1 285 ? 8.199 13.005 -16.874 1.00 58.38 285 SER A C 1
ATOM 2175 O O . SER A 1 285 ? 8.569 12.861 -15.703 1.00 58.38 285 SER A O 1
ATOM 2177 N N . SER A 1 286 ? 7.002 12.593 -17.310 1.00 65.75 286 SER A N 1
ATOM 2178 C CA . SER A 1 286 ? 6.023 11.919 -16.449 1.00 65.75 286 SER A CA 1
ATOM 2179 C C . SER A 1 286 ? 6.517 10.516 -16.096 1.00 65.75 286 SER A C 1
ATOM 2181 O O . SER A 1 286 ? 6.839 9.708 -16.972 1.00 65.75 286 SER A O 1
ATOM 2183 N N . ARG A 1 287 ? 6.588 10.199 -14.799 1.00 78.94 287 ARG A N 1
ATOM 2184 C CA . ARG A 1 287 ? 6.946 8.850 -14.339 1.00 78.94 287 ARG A CA 1
ATOM 2185 C C . ARG A 1 287 ? 5.687 8.004 -14.281 1.00 78.94 287 ARG A C 1
ATOM 2187 O O . ARG A 1 287 ? 4.757 8.310 -13.541 1.00 78.94 287 ARG A O 1
ATOM 2194 N N . SER A 1 288 ? 5.685 6.941 -15.069 1.00 87.19 288 SER A N 1
ATOM 2195 C CA . SER A 1 288 ? 4.572 6.000 -15.170 1.00 87.19 288 SER A CA 1
ATOM 2196 C C . SER A 1 288 ? 4.676 4.850 -14.167 1.00 87.19 288 SER A C 1
ATOM 2198 O O . SER A 1 288 ? 3.685 4.184 -13.883 1.00 87.19 288 SER A O 1
ATOM 2200 N N . GLY A 1 289 ? 5.870 4.611 -13.620 1.00 91.19 289 GLY A N 1
ATOM 2201 C CA . GLY A 1 289 ? 6.125 3.541 -12.663 1.00 91.19 289 GLY A CA 1
ATOM 2202 C C . GLY A 1 289 ? 7.588 3.124 -12.621 1.00 91.19 289 GLY A C 1
ATOM 2203 O O . GLY A 1 289 ? 8.478 3.855 -13.061 1.00 91.19 289 GLY A O 1
ATOM 2204 N N . TRP A 1 290 ? 7.814 1.915 -12.126 1.00 93.00 290 TRP A N 1
ATOM 2205 C CA . TRP A 1 290 ? 9.109 1.263 -11.999 1.00 93.00 290 TRP A CA 1
ATOM 2206 C C . TRP A 1 290 ? 9.062 -0.127 -12.627 1.00 93.00 290 TRP A C 1
ATOM 2208 O O . TRP A 1 290 ? 8.119 -0.893 -12.417 1.00 93.00 290 TRP A O 1
ATOM 2218 N N . VAL A 1 291 ? 10.093 -0.452 -13.397 1.00 93.25 291 VAL A N 1
ATOM 2219 C CA . VAL A 1 291 ? 10.238 -1.729 -14.094 1.00 93.25 291 VAL A CA 1
ATOM 2220 C C . VAL A 1 291 ? 11.266 -2.572 -13.362 1.00 93.25 291 VAL A C 1
ATOM 2222 O O . VAL A 1 291 ? 12.402 -2.147 -13.144 1.00 93.25 291 VAL A O 1
ATOM 2225 N N . PHE A 1 292 ? 10.847 -3.785 -13.023 1.00 93.19 292 PHE A N 1
ATOM 2226 C CA . PHE A 1 292 ? 11.654 -4.793 -12.338 1.00 93.19 292 PHE A CA 1
ATOM 2227 C C . PHE A 1 292 ? 11.725 -6.093 -13.143 1.00 93.19 292 PHE A C 1
ATOM 2229 O O . PHE A 1 292 ? 12.686 -6.846 -13.018 1.00 93.19 292 PHE A O 1
ATOM 2236 N N . ASN A 1 293 ? 10.728 -6.342 -13.998 1.00 90.56 293 ASN A N 1
ATOM 2237 C CA . ASN A 1 293 ? 10.667 -7.515 -14.856 1.00 90.56 293 ASN A CA 1
ATOM 2238 C C . ASN A 1 293 ? 11.165 -7.164 -16.267 1.00 90.56 293 ASN A C 1
ATOM 2240 O O . ASN A 1 293 ? 10.417 -6.661 -17.110 1.00 90.56 293 ASN A O 1
ATOM 2244 N N . PHE A 1 294 ? 12.450 -7.401 -16.506 1.00 89.19 294 PHE A N 1
ATOM 2245 C CA . PHE A 1 294 ? 13.114 -7.248 -17.801 1.00 89.19 294 PHE A CA 1
ATOM 2246 C C . PHE A 1 294 ? 13.973 -8.485 -18.090 1.00 89.19 294 PHE A C 1
ATOM 2248 O O . PHE A 1 294 ? 14.290 -9.254 -17.180 1.00 89.19 294 PHE A O 1
ATOM 2255 N N . GLY A 1 295 ? 14.353 -8.690 -19.355 1.00 89.44 295 GLY A N 1
ATOM 2256 C CA . GLY A 1 295 ? 15.159 -9.845 -19.760 1.00 89.44 295 GLY A CA 1
ATOM 2257 C C . GLY A 1 295 ? 16.450 -9.955 -18.941 1.00 89.44 295 GLY A C 1
ATOM 2258 O O . GLY A 1 295 ? 17.260 -9.035 -18.939 1.00 89.44 295 GLY A O 1
ATOM 2259 N N . GLY A 1 296 ? 16.624 -11.066 -18.219 1.00 89.12 296 GLY A N 1
ATOM 2260 C CA . GLY A 1 296 ? 17.793 -11.294 -17.362 1.00 89.12 296 GLY A CA 1
ATOM 2261 C C . GLY A 1 296 ? 17.784 -10.554 -16.017 1.00 89.12 296 GLY A C 1
ATOM 2262 O O . GLY A 1 296 ? 18.813 -10.540 -15.339 1.00 89.12 296 GLY A O 1
ATOM 2263 N N . SER A 1 297 ? 16.670 -9.941 -15.604 1.00 90.25 297 SER A N 1
ATOM 2264 C CA . SER A 1 297 ? 16.555 -9.307 -14.284 1.00 90.25 297 SER A CA 1
ATOM 2265 C C . SER A 1 297 ? 16.797 -10.308 -13.150 1.00 90.25 297 SER A C 1
ATOM 2267 O O . SER A 1 297 ? 16.246 -11.410 -13.137 1.00 90.25 297 SER A O 1
ATOM 2269 N N . LYS A 1 298 ? 17.612 -9.896 -12.174 1.00 89.88 298 LYS A N 1
ATOM 2270 C CA . LYS A 1 298 ? 17.904 -10.621 -10.927 1.00 89.88 298 LYS A CA 1
ATOM 2271 C C . LYS A 1 298 ? 16.952 -10.249 -9.789 1.00 89.88 298 LYS A C 1
ATOM 2273 O O . LYS A 1 298 ? 17.113 -10.746 -8.679 1.00 89.88 298 LYS A O 1
ATOM 2278 N N . TYR A 1 299 ? 15.984 -9.367 -10.034 1.00 91.50 299 TYR A N 1
ATOM 2279 C CA . TYR A 1 299 ? 15.060 -8.880 -9.015 1.00 91.50 299 TYR A CA 1
ATOM 2280 C C . TYR A 1 299 ? 13.653 -8.705 -9.596 1.00 91.50 299 TYR A C 1
ATOM 2282 O O . TYR A 1 299 ? 13.197 -7.607 -9.902 1.00 91.50 299 TYR A O 1
ATOM 2290 N N . ASN A 1 300 ? 12.959 -9.830 -9.773 1.00 88.94 300 ASN A N 1
ATOM 2291 C CA . ASN A 1 300 ? 11.660 -9.893 -10.443 1.00 88.94 300 ASN A CA 1
ATOM 2292 C C . ASN A 1 300 ? 10.496 -9.775 -9.452 1.00 88.94 300 ASN A C 1
ATOM 2294 O O . ASN A 1 300 ? 9.862 -10.767 -9.104 1.00 88.94 300 ASN A O 1
ATOM 2298 N N . ILE A 1 301 ? 10.183 -8.549 -9.029 1.00 90.44 301 ILE A N 1
ATOM 2299 C CA . ILE A 1 301 ? 9.022 -8.261 -8.160 1.00 90.44 301 ILE A CA 1
ATOM 2300 C C . ILE A 1 301 ? 7.777 -7.776 -8.932 1.00 90.44 301 ILE A C 1
ATOM 2302 O O . ILE A 1 301 ? 6.773 -7.371 -8.340 1.00 90.44 301 ILE A O 1
ATOM 2306 N N . GLY A 1 302 ? 7.838 -7.835 -10.267 1.00 91.56 302 GLY A N 1
ATOM 2307 C CA . GLY A 1 302 ? 6.831 -7.290 -11.177 1.00 91.56 302 GLY A CA 1
ATOM 2308 C C . GLY A 1 302 ? 6.915 -5.767 -11.303 1.00 91.56 302 GLY A C 1
ATOM 2309 O O . GLY A 1 302 ? 7.376 -5.078 -10.400 1.00 91.56 302 GLY A O 1
ATOM 2310 N N . ASN A 1 303 ? 6.456 -5.222 -12.426 1.00 94.62 303 ASN A N 1
ATOM 2311 C CA . ASN A 1 303 ? 6.499 -3.779 -12.682 1.00 94.62 303 ASN A CA 1
ATOM 2312 C C . ASN A 1 303 ? 5.437 -3.062 -11.847 1.00 94.62 303 ASN A C 1
ATOM 2314 O O . ASN A 1 303 ? 4.324 -3.573 -11.731 1.00 94.62 303 ASN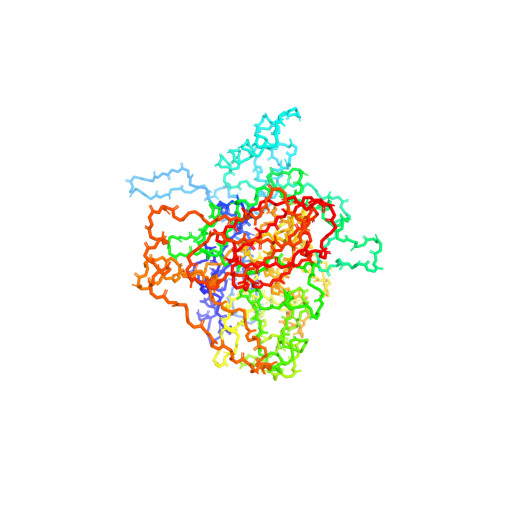 A O 1
ATOM 2318 N N . ILE A 1 304 ? 5.758 -1.912 -11.253 1.00 95.50 304 ILE A N 1
ATOM 2319 C CA . ILE A 1 304 ? 4.904 -1.208 -10.285 1.00 95.50 304 ILE A CA 1
ATOM 2320 C C . ILE A 1 304 ? 4.551 0.187 -10.816 1.00 95.50 304 ILE A C 1
ATOM 2322 O O . ILE A 1 304 ? 5.464 0.984 -11.013 1.00 95.50 304 ILE A O 1
ATOM 2326 N N . PRO A 1 305 ? 3.268 0.496 -11.076 1.00 94.50 305 PRO A N 1
ATOM 2327 C CA . PRO A 1 305 ? 2.844 1.804 -11.584 1.00 94.50 305 PRO A CA 1
ATOM 2328 C C . PRO A 1 305 ? 2.912 2.891 -10.512 1.00 94.50 305 PRO A C 1
ATOM 2330 O O . PRO A 1 305 ? 2.923 2.576 -9.327 1.00 94.50 305 PRO A O 1
ATOM 2333 N N . THR A 1 306 ? 2.893 4.159 -10.926 1.00 90.94 306 THR A N 1
ATOM 2334 C CA . THR A 1 306 ? 2.718 5.305 -10.023 1.00 90.94 306 THR A CA 1
ATOM 2335 C C . THR A 1 306 ? 1.245 5.500 -9.653 1.00 90.94 306 THR A C 1
ATOM 2337 O O . THR A 1 306 ? 0.443 5.950 -10.466 1.00 90.94 306 THR A O 1
ATOM 2340 N N . THR A 1 307 ? 0.871 5.165 -8.417 1.00 91.75 307 THR A N 1
ATOM 2341 C CA . THR A 1 307 ? -0.518 5.288 -7.920 1.00 91.75 307 THR A CA 1
ATOM 2342 C C . THR A 1 307 ? -0.681 6.283 -6.773 1.00 91.75 307 THR A C 1
ATOM 2344 O O . THR A 1 307 ? -1.802 6.605 -6.388 1.00 91.75 307 THR A O 1
ATOM 2347 N N . GLY A 1 308 ? 0.422 6.799 -6.229 1.00 91.19 308 GLY A N 1
ATOM 2348 C CA . GLY A 1 308 ? 0.436 7.676 -5.065 1.00 91.19 308 GLY A CA 1
ATOM 2349 C C . GLY A 1 308 ? 0.098 6.965 -3.757 1.00 91.19 308 GLY A C 1
ATOM 2350 O O . GLY A 1 308 ? -0.074 5.748 -3.693 1.00 91.19 308 GLY A O 1
ATOM 2351 N N . ILE A 1 309 ? 0.021 7.760 -2.691 1.00 93.38 309 ILE A N 1
ATOM 2352 C CA . ILE A 1 309 ? -0.454 7.349 -1.367 1.00 93.38 309 ILE A CA 1
ATOM 2353 C C . ILE A 1 309 ? -1.300 8.497 -0.814 1.00 93.38 309 ILE A C 1
ATOM 2355 O O . ILE A 1 309 ? -0.832 9.640 -0.745 1.00 93.38 309 ILE A O 1
ATOM 2359 N N . ARG A 1 310 ? -2.537 8.202 -0.409 1.00 93.56 310 ARG A N 1
ATOM 2360 C CA . ARG A 1 310 ? -3.425 9.174 0.249 1.00 93.56 310 ARG A CA 1
ATOM 2361 C C . ARG A 1 310 ? -3.341 9.015 1.761 1.00 93.56 310 ARG A C 1
ATOM 2363 O O . ARG A 1 310 ? -3.347 7.889 2.250 1.00 93.56 310 ARG A O 1
ATOM 2370 N N . GLY A 1 311 ? -3.294 10.122 2.500 1.00 92.75 311 GLY A N 1
ATOM 2371 C CA . GLY A 1 311 ? -3.351 10.101 3.966 1.00 92.75 311 GLY A CA 1
ATOM 2372 C C . GLY A 1 311 ? -2.132 9.459 4.641 1.00 92.75 311 GLY A C 1
ATOM 2373 O O . GLY A 1 311 ? -2.255 8.959 5.759 1.00 92.75 311 GLY A O 1
ATOM 2374 N N . ILE A 1 312 ? -0.974 9.464 3.961 1.00 90.38 312 ILE A N 1
ATOM 2375 C CA . ILE A 1 312 ? 0.270 8.771 4.355 1.00 90.38 312 ILE A CA 1
ATOM 2376 C C . ILE A 1 312 ? 0.704 9.043 5.805 1.00 90.38 312 ILE A C 1
ATOM 2378 O O . ILE A 1 312 ? 1.171 8.134 6.484 1.00 90.38 312 ILE A O 1
ATOM 2382 N N . LEU A 1 313 ? 0.514 10.278 6.280 1.00 88.31 313 LEU A N 1
ATOM 2383 C CA . LEU A 1 313 ? 0.888 10.748 7.620 1.00 88.31 313 LEU A CA 1
ATOM 2384 C C . LEU A 1 313 ? -0.293 11.442 8.316 1.00 88.31 313 LEU A C 1
ATOM 2386 O O . LEU A 1 313 ? -0.120 12.466 8.967 1.00 88.31 313 LEU A O 1
ATOM 2390 N N . GLY A 1 314 ? -1.519 10.954 8.130 1.00 90.56 314 GLY A N 1
ATOM 2391 C CA . GLY A 1 314 ? -2.708 11.678 8.593 1.00 90.56 314 GLY A CA 1
ATOM 2392 C C . GLY A 1 314 ? -3.439 12.380 7.448 1.00 90.56 314 GLY A C 1
ATOM 2393 O O . GLY A 1 314 ? -2.915 12.492 6.339 1.00 90.56 314 GLY A O 1
ATOM 2394 N N . GLY A 1 315 ? -4.639 12.887 7.729 1.00 92.88 315 GLY A N 1
ATOM 2395 C CA . GLY A 1 315 ? -5.456 13.617 6.758 1.00 92.88 315 GLY A CA 1
ATOM 2396 C C . GLY A 1 315 ? -6.019 12.729 5.649 1.00 92.88 315 GLY A C 1
ATOM 2397 O O . GLY A 1 315 ? -5.930 11.501 5.703 1.00 92.88 315 GLY A O 1
ATOM 2398 N N . ASN A 1 316 ? -6.604 13.370 4.642 1.00 92.06 316 ASN A N 1
ATOM 2399 C CA . ASN A 1 316 ? -7.205 12.732 3.470 1.00 92.06 316 ASN A CA 1
ATOM 2400 C C . ASN A 1 316 ? -6.655 13.233 2.133 1.00 92.06 316 ASN A C 1
ATOM 2402 O O . ASN A 1 316 ? -7.167 12.884 1.069 1.00 92.06 316 ASN A O 1
ATOM 2406 N N . ASP A 1 317 ? -5.595 14.024 2.183 1.00 87.25 317 ASP A N 1
ATOM 2407 C CA . ASP A 1 317 ? -4.913 14.576 1.032 1.00 87.25 317 ASP A CA 1
ATOM 2408 C C . ASP A 1 317 ? -3.877 13.606 0.450 1.00 87.25 317 ASP A C 1
ATOM 2410 O O . ASP A 1 317 ? -3.356 12.699 1.114 1.00 87.25 317 ASP A O 1
ATOM 2414 N N . TRP A 1 318 ? -3.573 13.814 -0.829 1.00 85.19 318 TRP A N 1
ATOM 2415 C CA . TRP A 1 318 ? -2.400 13.234 -1.465 1.00 85.19 318 TRP A CA 1
ATOM 2416 C C . TRP A 1 318 ? -1.129 13.898 -0.937 1.00 85.19 318 TRP A C 1
ATOM 2418 O O . TRP A 1 318 ? -1.114 15.096 -0.644 1.00 85.19 318 TRP A O 1
ATOM 2428 N N . LYS A 1 319 ? -0.028 13.145 -0.874 1.00 70.56 319 LYS A N 1
ATOM 2429 C CA . LYS A 1 319 ? 1.284 13.724 -0.562 1.00 70.56 319 LYS A CA 1
ATOM 2430 C C . LYS A 1 319 ? 1.649 14.805 -1.591 1.00 70.56 319 LYS A C 1
ATOM 2432 O O . LYS A 1 319 ? 1.727 14.515 -2.782 1.00 70.56 319 LYS A O 1
ATOM 2437 N N . ASN A 1 320 ? 1.897 16.030 -1.122 1.00 64.38 320 ASN A N 1
ATOM 2438 C CA . ASN A 1 320 ? 2.347 17.169 -1.932 1.00 64.38 320 ASN A CA 1
ATOM 2439 C C . ASN A 1 320 ? 1.505 17.378 -3.208 1.00 64.38 320 ASN A C 1
ATOM 2441 O O . ASN A 1 320 ? 2.003 17.302 -4.329 1.00 64.38 320 ASN A O 1
ATOM 2445 N N . LEU A 1 321 ? 0.205 17.650 -3.026 1.00 56.06 321 LEU A N 1
ATOM 2446 C CA . LEU A 1 321 ? -0.773 17.919 -4.096 1.00 56.06 321 LEU A CA 1
ATOM 2447 C C . LEU A 1 321 ? -0.327 18.976 -5.123 1.00 56.06 321 LEU A C 1
ATOM 2449 O O . LEU A 1 321 ? -0.685 18.874 -6.296 1.00 56.06 321 LEU A O 1
ATOM 2453 N N . LYS A 1 322 ? 0.426 20.001 -4.700 1.00 48.84 322 LYS A N 1
ATOM 2454 C CA . LYS A 1 322 ? 0.841 21.109 -5.571 1.00 48.84 322 LYS A CA 1
ATOM 2455 C C . LYS A 1 322 ? 2.168 20.794 -6.261 1.00 48.84 322 LYS A C 1
ATOM 2457 O O . LYS A 1 322 ? 3.202 20.714 -5.612 1.00 48.84 322 LYS A O 1
ATOM 2462 N N . PHE A 1 323 ? 2.137 20.699 -7.589 1.00 45.97 323 PHE A N 1
ATOM 2463 C CA . PHE A 1 323 ? 3.316 20.920 -8.425 1.00 45.97 323 PHE A CA 1
ATOM 2464 C C . PHE A 1 323 ? 3.601 22.429 -8.407 1.00 45.97 323 PHE A C 1
ATOM 2466 O O . PHE A 1 323 ? 2.941 23.190 -9.108 1.00 45.97 323 PHE A O 1
ATOM 2473 N N . THR A 1 324 ? 4.519 22.900 -7.563 1.00 44.47 324 THR A N 1
ATOM 2474 C CA . THR A 1 324 ? 4.861 24.334 -7.453 1.00 44.47 324 THR A CA 1
ATOM 2475 C C . THR A 1 324 ? 5.798 24.811 -8.569 1.00 44.47 324 THR A C 1
ATOM 2477 O O . THR A 1 324 ? 6.558 25.750 -8.368 1.00 44.47 324 THR A O 1
ATOM 2480 N N . GLY A 1 325 ? 5.806 24.147 -9.733 1.00 45.50 325 GLY A N 1
ATOM 2481 C CA . GLY A 1 325 ? 6.782 24.399 -10.804 1.00 45.50 325 GLY A CA 1
ATOM 2482 C C . GLY A 1 325 ? 8.220 23.998 -10.448 1.00 45.50 325 GLY A C 1
ATOM 2483 O O . GLY A 1 325 ? 9.099 24.047 -11.303 1.00 45.50 325 GLY A O 1
ATOM 2484 N N . ASP A 1 326 ? 8.459 23.568 -9.208 1.00 46.56 326 ASP A N 1
ATOM 2485 C CA . ASP A 1 326 ? 9.756 23.132 -8.716 1.00 46.56 326 ASP A CA 1
ATOM 2486 C C . ASP A 1 326 ? 9.981 21.652 -9.047 1.00 46.56 326 ASP A C 1
ATOM 2488 O O . ASP A 1 326 ? 9.413 20.747 -8.428 1.00 46.56 326 ASP A O 1
ATOM 2492 N N . THR A 1 327 ? 10.857 21.412 -10.023 1.00 50.09 327 THR A N 1
ATOM 2493 C CA . THR A 1 327 ? 11.272 20.083 -10.485 1.00 50.09 327 THR A CA 1
ATOM 2494 C C . THR A 1 327 ? 12.071 19.280 -9.447 1.00 50.09 327 THR A C 1
ATOM 2496 O O . THR A 1 327 ? 12.466 18.146 -9.728 1.00 50.09 327 THR A O 1
ATOM 2499 N N . THR A 1 328 ? 12.319 19.814 -8.250 1.00 53.41 328 THR A N 1
ATOM 2500 C CA . THR A 1 328 ? 13.072 19.133 -7.184 1.00 53.41 328 THR A CA 1
ATOM 2501 C C . THR A 1 328 ? 12.191 18.564 -6.067 1.00 53.41 328 THR A C 1
ATOM 2503 O O . THR A 1 328 ? 12.687 17.787 -5.251 1.00 53.41 328 THR A O 1
ATOM 2506 N N . THR A 1 329 ? 10.885 18.862 -6.058 1.00 58.09 329 THR A N 1
ATOM 2507 C CA . THR A 1 329 ? 9.956 18.412 -5.005 1.00 58.09 329 THR A CA 1
ATOM 2508 C C . THR A 1 329 ? 9.299 17.065 -5.329 1.00 58.09 329 THR A C 1
ATOM 2510 O O . THR A 1 329 ? 8.954 16.763 -6.474 1.00 58.09 329 THR A O 1
ATOM 2513 N N . ASP A 1 330 ? 9.149 16.206 -4.319 1.00 64.12 330 ASP A N 1
ATOM 2514 C CA . ASP A 1 330 ? 8.428 14.942 -4.445 1.00 64.12 330 ASP A CA 1
ATOM 2515 C C . ASP A 1 330 ? 6.910 15.180 -4.457 1.00 64.12 330 ASP A C 1
ATOM 2517 O O . ASP A 1 330 ? 6.379 16.032 -3.748 1.00 64.12 330 ASP A O 1
ATOM 2521 N N . ASN A 1 331 ? 6.187 14.418 -5.273 1.00 74.25 331 ASN A N 1
ATOM 2522 C CA . ASN A 1 331 ? 4.740 14.548 -5.460 1.00 74.25 331 ASN A CA 1
ATOM 2523 C C . ASN A 1 331 ? 4.098 13.152 -5.436 1.00 74.25 331 ASN A C 1
ATOM 2525 O O . ASN A 1 331 ? 4.763 12.166 -5.767 1.00 74.25 331 ASN A O 1
ATOM 2529 N N . TYR A 1 332 ? 2.812 13.049 -5.083 1.00 76.25 332 TYR A N 1
ATOM 2530 C CA . TYR A 1 332 ? 2.045 11.799 -5.138 1.00 76.25 332 TYR A CA 1
ATOM 2531 C C . TYR A 1 332 ? 2.176 11.049 -6.472 1.00 76.25 332 TYR A C 1
ATOM 2533 O O . TYR A 1 332 ? 2.222 9.823 -6.470 1.00 76.25 332 TYR A O 1
ATOM 2541 N N . ARG A 1 333 ? 2.327 11.756 -7.600 1.00 78.31 333 ARG A N 1
ATOM 2542 C CA . ARG A 1 333 ? 2.539 11.155 -8.934 1.00 78.31 333 ARG A CA 1
ATOM 2543 C C . ARG A 1 333 ? 3.869 10.408 -9.080 1.00 78.31 333 ARG A C 1
ATOM 2545 O O . ARG A 1 333 ? 4.070 9.698 -10.058 1.00 78.31 333 ARG A O 1
ATOM 2552 N N . TYR A 1 334 ? 4.787 10.564 -8.129 1.00 83.56 334 TYR A N 1
ATOM 2553 C CA . TYR A 1 334 ? 6.110 9.939 -8.121 1.00 83.56 334 TYR A CA 1
ATOM 2554 C C . TYR A 1 334 ? 6.305 8.994 -6.940 1.00 83.56 334 TYR A C 1
ATOM 2556 O O . TYR A 1 334 ? 7.440 8.649 -6.620 1.00 83.56 334 TYR A O 1
ATOM 2564 N N . GLN A 1 335 ? 5.217 8.570 -6.297 1.00 88.56 335 GLN A N 1
ATOM 2565 C CA . GLN A 1 335 ? 5.256 7.638 -5.180 1.00 88.56 335 GLN A CA 1
ATOM 2566 C C . GLN A 1 335 ? 4.265 6.496 -5.386 1.00 88.56 335 GLN A C 1
ATOM 2568 O O . GLN A 1 335 ? 3.247 6.639 -6.058 1.00 88.56 335 GLN A O 1
ATOM 2573 N N . THR A 1 336 ? 4.556 5.336 -4.818 1.00 93.81 336 THR A N 1
ATOM 2574 C CA . THR A 1 336 ? 3.618 4.223 -4.667 1.00 93.81 336 THR A CA 1
ATOM 2575 C C . THR A 1 336 ? 3.974 3.445 -3.423 1.00 93.81 336 THR A C 1
ATOM 2577 O O . THR A 1 336 ? 5.150 3.219 -3.139 1.00 93.81 336 THR A O 1
ATOM 2580 N N . GLY A 1 337 ? 2.948 3.031 -2.693 1.00 94.75 337 GLY A N 1
ATOM 2581 C CA . GLY A 1 337 ? 3.099 2.079 -1.611 1.00 94.75 337 GLY A CA 1
ATOM 2582 C C . GLY A 1 337 ? 2.351 0.794 -1.912 1.00 94.75 337 GLY A C 1
ATOM 2583 O O . GLY A 1 337 ? 1.297 0.828 -2.554 1.00 94.75 337 GLY A O 1
ATOM 2584 N N . LEU A 1 338 ? 2.911 -0.327 -1.459 1.00 96.56 338 LEU A N 1
ATOM 2585 C CA . LEU A 1 338 ? 2.237 -1.622 -1.474 1.00 96.56 338 LEU A CA 1
ATOM 2586 C C . LEU A 1 338 ? 2.115 -2.151 -0.053 1.00 96.56 338 LEU A C 1
ATOM 2588 O O . LEU A 1 338 ? 3.112 -2.224 0.669 1.00 96.56 338 LEU A O 1
ATOM 2592 N N . TRP A 1 339 ? 0.906 -2.552 0.323 1.00 96.44 339 TRP A N 1
ATOM 2593 C CA . TRP A 1 339 ? 0.669 -3.164 1.622 1.00 96.44 339 TRP A CA 1
ATOM 2594 C C . TRP A 1 339 ? 1.350 -4.527 1.753 1.00 96.44 339 TRP A C 1
ATOM 2596 O O . TRP A 1 339 ? 1.319 -5.334 0.819 1.00 96.44 339 TRP A O 1
ATOM 2606 N N . THR A 1 340 ? 1.910 -4.792 2.935 1.00 93.88 340 THR A N 1
ATOM 2607 C CA . THR A 1 340 ? 2.041 -6.158 3.453 1.00 93.88 340 THR A CA 1
ATOM 2608 C C . THR A 1 340 ? 0.943 -6.418 4.470 1.00 93.88 340 THR A C 1
ATOM 2610 O O . THR A 1 340 ? 0.308 -5.489 4.972 1.00 93.88 340 THR A O 1
ATOM 2613 N N . SER A 1 341 ? 0.731 -7.687 4.806 1.00 92.31 341 SER A N 1
ATOM 2614 C CA . SER A 1 341 ? -0.188 -8.068 5.873 1.00 92.31 341 SER A CA 1
ATOM 2615 C C . SER A 1 341 ? 0.464 -8.110 7.248 1.00 92.31 341 SER A C 1
ATOM 2617 O O . SER A 1 341 ? 0.071 -8.937 8.065 1.00 92.31 341 SER A O 1
ATOM 2619 N N . SER A 1 342 ? 1.417 -7.217 7.535 1.00 90.38 342 SER A N 1
ATOM 2620 C CA . SER A 1 342 ? 2.158 -7.225 8.801 1.00 90.38 342 SER A CA 1
ATOM 2621 C C . SER A 1 342 ? 2.105 -5.893 9.557 1.00 90.38 342 SER A C 1
ATOM 2623 O O . SER A 1 342 ? 2.304 -4.832 8.953 1.00 90.38 342 SER A O 1
ATOM 2625 N N . PRO A 1 343 ? 1.905 -5.934 10.889 1.00 90.44 343 PRO A N 1
ATOM 2626 C CA . PRO A 1 343 ? 2.137 -4.778 11.740 1.00 90.44 343 PRO A CA 1
ATOM 2627 C C . PRO A 1 343 ? 3.639 -4.530 11.865 1.00 90.44 343 PRO A C 1
ATOM 2629 O O . PRO A 1 343 ? 4.449 -5.396 11.545 1.00 90.44 343 PRO A O 1
ATOM 2632 N N . SER A 1 344 ? 4.005 -3.362 12.372 1.00 87.06 344 SER A N 1
ATOM 2633 C CA . SER A 1 344 ? 5.355 -3.084 12.851 1.00 87.06 344 SER A CA 1
ATOM 2634 C C . SER A 1 344 ? 5.544 -3.520 14.310 1.00 87.06 344 SER A C 1
ATOM 2636 O O . SER A 1 344 ? 4.581 -3.732 15.053 1.00 87.06 344 SER A O 1
ATOM 2638 N N . ASP A 1 345 ? 6.799 -3.623 14.735 1.00 81.25 345 ASP A N 1
ATOM 2639 C CA . ASP A 1 345 ? 7.216 -4.009 16.074 1.00 81.25 345 ASP A CA 1
ATOM 2640 C C . ASP A 1 345 ? 6.918 -2.930 17.132 1.00 81.25 345 ASP A C 1
ATOM 2642 O O . ASP A 1 345 ? 6.406 -1.836 16.855 1.00 81.25 345 ASP A O 1
ATOM 2646 N N . TYR A 1 346 ? 7.182 -3.287 18.394 1.00 81.62 346 TYR A N 1
ATOM 2647 C CA . TYR A 1 346 ? 6.975 -2.459 19.589 1.00 81.62 346 TYR A CA 1
ATOM 2648 C C . TYR A 1 346 ? 5.556 -1.912 19.785 1.00 81.6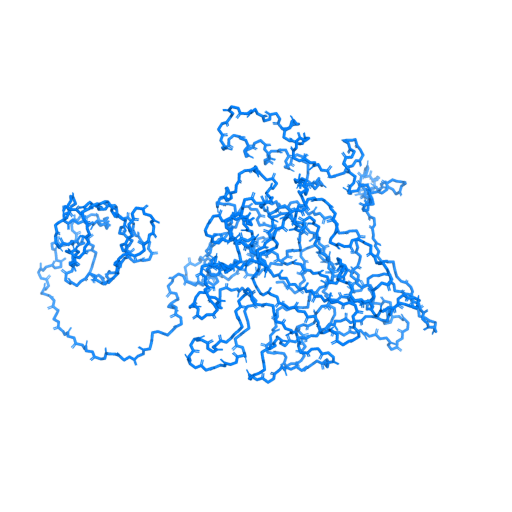2 346 TYR A C 1
ATOM 2650 O O . TYR A 1 346 ? 5.382 -0.900 20.461 1.00 81.62 346 TYR A O 1
ATOM 2658 N N . TYR A 1 347 ? 4.537 -2.556 19.202 1.00 82.44 347 TYR A N 1
ATOM 2659 C CA . TYR A 1 347 ? 3.159 -2.047 19.208 1.00 82.44 347 TYR A CA 1
ATOM 2660 C C . TYR A 1 347 ? 3.075 -0.583 18.749 1.00 82.44 347 TYR A C 1
ATOM 2662 O O . TYR A 1 347 ? 2.208 0.172 19.184 1.00 82.44 347 TYR A O 1
ATOM 2670 N N . SER A 1 348 ? 3.984 -0.180 17.856 1.00 86.81 348 SER A N 1
ATOM 2671 C CA . SER A 1 348 ? 4.105 1.202 17.388 1.00 86.81 348 SER A CA 1
ATOM 2672 C C . SER A 1 348 ? 2.850 1.700 16.664 1.00 86.81 348 SER A C 1
ATOM 2674 O O . SER A 1 348 ? 2.629 2.904 16.566 1.00 86.81 348 SER A O 1
ATOM 2676 N N . GLY A 1 349 ? 2.018 0.771 16.181 1.00 89.00 349 GLY A N 1
ATOM 2677 C CA . GLY A 1 349 ? 0.790 1.029 15.430 1.00 89.00 349 GLY A CA 1
ATOM 2678 C C . GLY A 1 349 ? 1.013 1.174 13.931 1.00 89.00 349 GLY A C 1
ATOM 2679 O O . GLY A 1 349 ? 0.043 1.199 13.178 1.00 89.00 349 GLY A O 1
ATOM 2680 N N . TYR A 1 350 ? 2.270 1.247 13.490 1.00 92.56 350 TYR A N 1
ATOM 2681 C CA . TYR A 1 350 ? 2.599 1.263 12.075 1.00 92.56 350 TYR A CA 1
ATOM 2682 C C . TYR A 1 350 ? 2.220 -0.055 11.402 1.00 92.56 350 TYR A C 1
ATOM 2684 O O . TYR A 1 350 ? 2.344 -1.139 11.971 1.00 92.56 350 TYR A O 1
ATOM 2692 N N . ALA A 1 351 ? 1.801 0.073 10.155 1.00 93.50 351 ALA A N 1
ATOM 2693 C CA . ALA A 1 351 ? 1.616 -0.992 9.192 1.00 93.50 351 ALA A CA 1
ATOM 2694 C C . ALA A 1 351 ? 2.863 -1.073 8.305 1.00 93.50 351 ALA A C 1
ATOM 2696 O O . ALA A 1 351 ? 3.350 -0.031 7.866 1.00 93.50 351 ALA A O 1
ATOM 2697 N N . ILE A 1 352 ? 3.390 -2.263 8.022 1.00 92.56 352 ILE A N 1
ATOM 2698 C CA . ILE A 1 352 ? 4.563 -2.389 7.148 1.00 92.56 352 ILE A CA 1
ATOM 2699 C C . ILE A 1 352 ? 4.126 -2.357 5.676 1.00 92.56 352 ILE A C 1
ATOM 2701 O O . ILE A 1 352 ? 3.084 -2.891 5.300 1.00 92.56 352 ILE A O 1
ATOM 2705 N N . GLY A 1 353 ? 4.931 -1.740 4.816 1.00 94.56 353 GLY A N 1
ATOM 2706 C CA . GLY A 1 353 ? 4.730 -1.800 3.371 1.00 94.56 353 GLY A CA 1
ATOM 2707 C C . GLY A 1 353 ? 5.989 -1.496 2.566 1.00 94.56 353 GLY A C 1
ATOM 2708 O O . GLY A 1 353 ? 6.991 -1.014 3.098 1.00 94.56 353 GLY A O 1
ATOM 2709 N N . LEU A 1 354 ? 5.910 -1.741 1.259 1.00 95.44 354 LEU A N 1
ATOM 2710 C CA . LEU A 1 354 ? 6.880 -1.252 0.277 1.00 95.44 354 LEU A CA 1
ATOM 2711 C C . LEU A 1 354 ? 6.666 0.247 0.079 1.00 95.44 354 LEU A C 1
ATOM 2713 O O . LEU A 1 354 ? 5.523 0.677 -0.077 1.00 95.44 354 LEU A O 1
ATOM 2717 N N . ASN A 1 355 ? 7.742 1.022 -0.028 1.00 94.62 355 ASN A N 1
ATOM 2718 C CA . ASN A 1 355 ? 7.686 2.377 -0.571 1.00 94.62 355 ASN A CA 1
ATOM 2719 C C . ASN A 1 355 ? 8.578 2.482 -1.803 1.00 94.62 355 ASN A C 1
ATOM 2721 O O . ASN A 1 355 ? 9.774 2.195 -1.744 1.00 94.62 355 ASN A O 1
ATOM 2725 N N . LEU A 1 356 ? 7.991 2.929 -2.905 1.00 93.94 356 LEU A N 1
ATOM 2726 C CA . LEU A 1 356 ? 8.704 3.376 -4.087 1.00 93.94 356 LEU A CA 1
ATOM 2727 C C . LEU A 1 356 ? 8.463 4.862 -4.249 1.00 93.94 356 LEU A C 1
ATOM 2729 O O . LEU A 1 356 ? 7.321 5.317 -4.241 1.00 93.94 356 LEU A O 1
ATOM 2733 N N . SER A 1 357 ? 9.536 5.621 -4.406 1.00 89.31 357 SER A N 1
ATOM 2734 C CA . SER A 1 357 ? 9.448 7.062 -4.597 1.00 89.31 357 SER A CA 1
ATOM 2735 C C . SER A 1 357 ? 10.497 7.556 -5.575 1.00 89.31 357 SER A C 1
ATOM 2737 O O . SER A 1 357 ? 11.493 6.894 -5.844 1.00 89.31 357 SER A O 1
ATOM 2739 N N . SER A 1 358 ? 10.269 8.727 -6.144 1.00 82.94 358 SER A N 1
ATOM 2740 C CA . SER A 1 358 ? 11.237 9.444 -6.959 1.00 82.94 358 SER A CA 1
ATOM 2741 C C . SER A 1 358 ? 10.984 10.943 -6.833 1.00 82.94 358 SER A C 1
ATOM 2743 O O . SE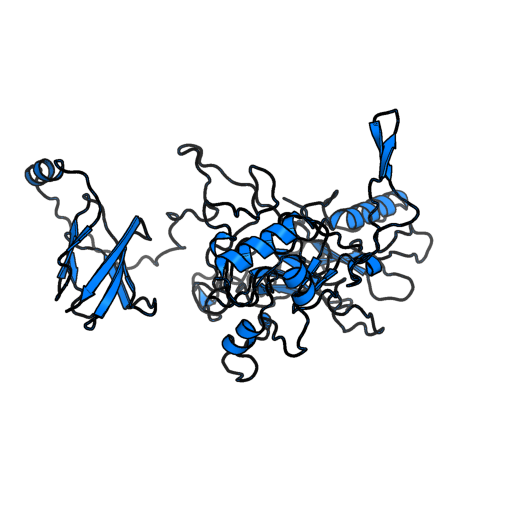R A 1 358 ? 9.895 11.369 -6.458 1.00 82.94 358 SER A O 1
ATOM 2745 N N . ILE A 1 359 ? 11.972 11.748 -7.210 1.00 73.38 359 ILE A N 1
ATOM 2746 C CA . ILE A 1 359 ? 11.802 13.190 -7.459 1.00 73.38 359 ILE A CA 1
ATOM 2747 C C . ILE A 1 359 ? 11.701 13.449 -8.966 1.00 73.38 359 ILE A C 1
ATOM 2749 O O . ILE A 1 359 ? 12.073 12.588 -9.770 1.00 73.38 359 ILE A O 1
ATOM 2753 N N . SER A 1 360 ? 11.233 14.621 -9.383 1.00 64.44 360 SER A N 1
ATOM 2754 C CA . SER A 1 360 ? 11.106 15.013 -10.798 1.00 64.44 360 SER A CA 1
ATOM 2755 C C . SER A 1 360 ? 12.418 15.479 -11.454 1.00 64.44 360 SER A C 1
ATOM 2757 O O . SER A 1 360 ? 12.438 16.492 -12.141 1.00 64.44 360 SER A O 1
ATOM 2759 N N . SER A 1 361 ? 13.521 14.737 -11.297 1.00 62.69 361 SER A N 1
ATOM 2760 C CA . SER A 1 361 ? 14.771 15.007 -12.030 1.00 62.69 361 SER A CA 1
ATOM 2761 C C . SER A 1 361 ? 15.091 13.934 -13.077 1.00 62.69 361 SER A C 1
ATOM 2763 O O . SER A 1 361 ? 14.910 12.741 -12.833 1.00 62.69 361 SER A O 1
ATOM 2765 N N . LEU A 1 362 ? 15.602 14.343 -14.245 1.00 58.22 362 LEU A N 1
ATOM 2766 C CA . LEU A 1 362 ? 15.866 13.460 -15.399 1.00 58.22 362 LEU A CA 1
ATOM 2767 C C . LEU A 1 362 ? 16.758 12.245 -15.067 1.00 58.22 362 LEU A C 1
ATOM 2769 O O . LEU A 1 362 ? 16.620 11.199 -15.691 1.00 58.22 362 LEU A O 1
ATOM 2773 N N . ASN A 1 363 ? 17.606 12.351 -14.039 1.00 61.41 363 ASN A N 1
ATOM 2774 C CA . ASN A 1 363 ? 18.552 11.305 -13.637 1.00 61.41 363 ASN A CA 1
ATOM 2775 C C . ASN A 1 363 ? 18.115 10.498 -12.401 1.00 61.41 363 ASN A C 1
ATOM 2777 O O . ASN A 1 363 ? 18.888 9.676 -11.910 1.00 61.41 363 ASN A O 1
ATOM 2781 N N . ASN A 1 364 ? 16.908 10.714 -11.859 1.00 71.88 364 ASN A N 1
ATOM 2782 C CA . ASN A 1 364 ? 16.463 9.942 -10.699 1.00 71.88 364 ASN A CA 1
ATOM 2783 C C . ASN A 1 364 ? 15.842 8.603 -11.121 1.00 71.88 364 ASN A C 1
ATOM 2785 O O . ASN A 1 364 ? 14.796 8.541 -11.773 1.00 71.88 364 ASN A O 1
ATOM 2789 N N . ALA A 1 365 ? 16.508 7.525 -10.719 1.00 75.12 365 ALA A N 1
ATOM 2790 C CA . ALA A 1 365 ? 16.112 6.141 -10.939 1.00 75.12 365 ALA A CA 1
ATOM 2791 C C . ALA A 1 365 ? 14.889 5.706 -10.121 1.00 75.12 365 ALA A C 1
ATOM 2793 O O . ALA A 1 365 ? 14.316 4.658 -10.396 1.00 75.12 365 ALA A O 1
ATOM 2794 N N . GLY A 1 366 ? 14.506 6.493 -9.121 1.00 87.50 366 GLY A N 1
ATOM 2795 C CA . GLY A 1 366 ? 13.665 6.077 -8.016 1.00 87.50 366 GLY A CA 1
ATOM 2796 C C . GLY A 1 366 ? 14.473 5.493 -6.857 1.00 87.50 366 GLY A C 1
ATOM 2797 O O . GLY A 1 366 ? 15.622 5.071 -7.000 1.00 87.50 366 GLY A O 1
ATOM 2798 N N . LYS A 1 367 ? 13.824 5.472 -5.701 1.00 90.81 367 LYS A N 1
ATOM 2799 C CA . LYS A 1 367 ? 14.274 4.912 -4.433 1.00 90.81 367 LYS A CA 1
ATOM 2800 C C . LYS A 1 367 ? 13.267 3.863 -3.985 1.00 90.81 367 LYS A C 1
ATOM 2802 O O . LYS A 1 367 ? 12.062 4.038 -4.183 1.00 90.81 367 LYS A O 1
ATOM 2807 N N . LEU A 1 368 ? 13.768 2.800 -3.371 1.00 93.69 368 LEU A N 1
ATOM 2808 C CA . LEU A 1 368 ? 12.987 1.692 -2.838 1.00 93.69 368 LEU A CA 1
ATOM 2809 C C . LEU A 1 368 ? 13.314 1.518 -1.351 1.00 93.69 368 LEU A C 1
ATOM 2811 O O . LEU A 1 368 ? 14.487 1.461 -0.979 1.00 93.69 368 LEU A O 1
ATOM 2815 N N . LEU A 1 369 ? 12.273 1.401 -0.524 1.00 92.31 369 LEU A N 1
ATOM 2816 C CA . LEU A 1 369 ? 12.339 0.816 0.819 1.00 92.31 369 LEU A CA 1
ATOM 2817 C C . LEU A 1 369 ? 11.473 -0.435 0.813 1.00 92.31 369 LEU A C 1
ATOM 2819 O O . LEU A 1 369 ? 10.261 -0.335 0.614 1.00 92.31 369 LEU A O 1
ATOM 2823 N N . SER A 1 370 ? 12.078 -1.602 1.028 1.00 92.31 370 SER A N 1
ATOM 2824 C CA . SER A 1 370 ? 11.364 -2.881 0.980 1.00 92.31 370 SER A CA 1
ATOM 2825 C C . SER A 1 370 ? 10.524 -3.142 2.233 1.00 92.31 370 SER A C 1
ATOM 2827 O O . SER A 1 370 ? 9.668 -4.023 2.212 1.00 92.31 370 SER A O 1
ATOM 2829 N N . GLY A 1 371 ? 10.697 -2.358 3.297 1.00 90.81 371 GLY A N 1
ATOM 2830 C CA . GLY A 1 371 ? 9.814 -2.342 4.458 1.00 90.81 371 GLY A CA 1
ATOM 2831 C C . GLY A 1 371 ? 9.913 -1.020 5.212 1.00 90.81 371 GLY A C 1
ATOM 2832 O O . GLY A 1 371 ? 10.925 -0.743 5.846 1.00 90.81 371 GLY A O 1
ATOM 2833 N N . THR A 1 372 ? 8.850 -0.223 5.172 1.00 90.94 372 THR A N 1
ATOM 2834 C CA . THR A 1 372 ? 8.706 1.005 5.964 1.00 90.94 372 THR A CA 1
ATOM 2835 C C . THR A 1 372 ? 7.349 1.046 6.661 1.00 90.94 372 THR A C 1
ATOM 2837 O O . THR A 1 372 ? 6.415 0.348 6.260 1.00 90.94 372 THR A O 1
ATOM 2840 N N . GLY A 1 373 ? 7.251 1.840 7.724 1.00 91.75 373 GLY A N 1
ATOM 2841 C CA . GLY A 1 373 ? 6.032 2.024 8.495 1.00 91.75 373 GLY A CA 1
ATOM 2842 C C . GLY A 1 373 ? 5.114 3.066 7.860 1.00 91.75 373 GLY A C 1
ATOM 2843 O O . GLY A 1 373 ? 5.504 4.214 7.646 1.00 91.75 373 GLY A O 1
ATOM 2844 N N . PHE A 1 374 ? 3.861 2.684 7.644 1.00 94.50 374 PHE A N 1
ATOM 2845 C CA . PHE A 1 374 ? 2.767 3.545 7.210 1.00 94.50 374 PHE A CA 1
ATOM 2846 C C . PHE A 1 374 ? 1.666 3.604 8.263 1.00 94.50 374 PHE A C 1
ATOM 2848 O O . PHE A 1 374 ? 1.477 2.677 9.052 1.00 94.50 374 PHE A O 1
ATOM 2855 N N . TYR A 1 375 ? 0.902 4.690 8.269 1.00 95.31 375 TYR A N 1
ATOM 2856 C CA . TYR A 1 375 ? -0.299 4.768 9.092 1.00 95.31 375 TYR A CA 1
ATOM 2857 C C . TYR A 1 375 ? -1.382 3.851 8.501 1.00 95.31 375 TYR A C 1
ATOM 2859 O O . TYR A 1 375 ? -1.630 3.948 7.298 1.00 95.31 375 TYR A O 1
ATOM 2867 N N . PRO A 1 376 ? -2.061 2.997 9.294 1.00 95.12 376 PRO A N 1
ATOM 2868 C CA . PRO A 1 376 ? -3.079 2.076 8.771 1.00 95.12 376 PRO A CA 1
ATOM 2869 C C . PRO A 1 376 ? -4.214 2.756 7.990 1.00 95.12 376 PRO A C 1
ATOM 2871 O O . PRO A 1 376 ? -4.825 2.138 7.121 1.00 95.12 376 PRO A O 1
ATOM 2874 N N . GLN A 1 377 ? -4.487 4.038 8.263 1.00 95.38 377 GLN A N 1
ATOM 2875 C CA . GLN A 1 377 ? -5.462 4.828 7.507 1.00 95.38 377 GLN A CA 1
ATOM 2876 C C . GLN A 1 377 ? -5.032 5.186 6.076 1.00 95.38 377 GLN A C 1
ATOM 2878 O O . GLN A 1 377 ? -5.869 5.657 5.308 1.00 95.38 377 GLN A O 1
ATOM 2883 N N . ALA A 1 378 ? -3.753 5.056 5.718 1.00 96.00 378 ALA A N 1
ATOM 2884 C CA . ALA A 1 378 ? -3.287 5.436 4.392 1.00 96.00 378 ALA A CA 1
ATOM 2885 C C . ALA A 1 378 ? -3.999 4.596 3.319 1.00 96.00 378 ALA A C 1
ATOM 2887 O O . ALA A 1 378 ? -4.265 3.417 3.527 1.00 96.00 378 ALA A O 1
ATOM 2888 N N . ALA A 1 379 ? -4.309 5.183 2.165 1.00 96.06 379 ALA A N 1
ATOM 2889 C CA . ALA A 1 379 ? -4.816 4.424 1.025 1.00 96.06 379 ALA A CA 1
ATOM 2890 C C . ALA A 1 379 ? -3.642 4.080 0.102 1.00 96.06 379 ALA A C 1
ATOM 2892 O O . ALA A 1 379 ? -3.036 4.988 -0.479 1.00 96.06 379 ALA A O 1
ATOM 2893 N N . MET A 1 380 ? -3.333 2.787 -0.020 1.00 96.12 380 MET A N 1
ATOM 2894 C CA . MET A 1 380 ? -2.241 2.262 -0.849 1.00 96.12 380 MET A CA 1
ATOM 2895 C C . MET A 1 380 ? -2.683 1.055 -1.665 1.00 96.12 380 MET A C 1
ATOM 2897 O O . MET A 1 380 ? -3.690 0.416 -1.366 1.00 96.12 380 MET A O 1
ATOM 2901 N N . SER A 1 381 ? -1.915 0.738 -2.701 1.00 96.38 381 SER A N 1
ATOM 2902 C CA . SER A 1 381 ? -2.193 -0.404 -3.562 1.00 96.38 381 SER A CA 1
ATOM 2903 C C . SER A 1 381 ? -1.918 -1.734 -2.850 1.00 96.38 381 SER A C 1
ATOM 2905 O O . SER A 1 381 ? -1.057 -1.851 -1.978 1.00 96.38 381 SER A O 1
ATOM 2907 N N . CYS A 1 382 ? -2.632 -2.770 -3.276 1.00 95.81 382 CYS A N 1
ATOM 2908 C CA . CYS A 1 382 ? -2.456 -4.144 -2.814 1.00 95.81 382 CYS A CA 1
ATOM 2909 C C . CYS A 1 382 ? -1.913 -5.017 -3.951 1.00 95.81 382 CYS A C 1
ATOM 2911 O O . CYS A 1 382 ? -2.334 -4.872 -5.101 1.00 95.81 382 CYS A O 1
ATOM 2913 N N . ARG A 1 383 ? -1.012 -5.959 -3.645 1.00 93.94 383 ARG A N 1
ATOM 2914 C CA . ARG A 1 383 ? -0.586 -7.014 -4.580 1.00 93.94 383 ARG A CA 1
ATOM 2915 C C . ARG A 1 383 ? -0.669 -8.371 -3.924 1.00 93.94 383 ARG A C 1
ATOM 2917 O O . ARG A 1 383 ? -0.071 -8.592 -2.880 1.00 93.94 383 ARG A O 1
ATOM 2924 N N . CYS A 1 384 ? -1.346 -9.291 -4.593 1.00 92.56 384 CYS A N 1
ATOM 2925 C CA . CYS A 1 384 ? -1.542 -10.625 -4.061 1.00 92.56 384 CYS A CA 1
ATOM 2926 C C . CYS A 1 384 ? -0.418 -11.570 -4.490 1.00 92.56 384 CYS A C 1
ATOM 2928 O O . CYS A 1 384 ? -0.079 -11.644 -5.673 1.00 92.56 384 CYS A O 1
ATOM 2930 N N . ALA A 1 385 ? 0.129 -12.335 -3.558 1.00 90.25 385 ALA A N 1
ATOM 2931 C CA . ALA A 1 385 ? 0.969 -13.497 -3.803 1.00 90.25 385 ALA A CA 1
ATOM 2932 C C . ALA A 1 385 ? 0.096 -14.754 -3.915 1.00 90.25 385 ALA A C 1
ATOM 2934 O O . ALA A 1 385 ? -0.949 -14.847 -3.268 1.00 90.25 385 ALA A O 1
ATOM 2935 N N . LYS A 1 386 ? 0.494 -15.690 -4.782 1.00 89.00 386 LYS A N 1
ATOM 2936 C CA . LYS A 1 386 ? -0.203 -16.972 -4.901 1.00 89.00 386 LYS A CA 1
ATOM 2937 C C . LYS A 1 386 ? 0.105 -17.778 -3.649 1.00 89.00 386 LYS A C 1
ATOM 2939 O O . LYS A 1 386 ? 1.264 -17.843 -3.251 1.00 89.00 386 LYS A O 1
ATOM 2944 N N . VAL A 1 387 ? -0.923 -18.363 -3.056 1.00 86.31 387 VAL A N 1
ATOM 2945 C CA . VAL A 1 387 ? -0.754 -19.309 -1.962 1.00 86.31 387 VAL A CA 1
ATOM 2946 C C . VAL A 1 387 ? -0.219 -20.616 -2.539 1.00 86.31 387 VAL A C 1
ATOM 2948 O O . VAL A 1 387 ? -0.764 -21.144 -3.514 1.00 86.31 387 VAL A O 1
ATOM 2951 N N . GLU A 1 388 ? 0.853 -21.134 -1.951 1.00 82.75 388 GLU A N 1
ATOM 2952 C CA . GLU A 1 388 ? 1.339 -22.476 -2.250 1.00 82.75 388 GLU A CA 1
ATOM 2953 C C . GLU A 1 388 ? 0.749 -23.458 -1.241 1.00 82.75 388 GLU A C 1
ATOM 2955 O O . GLU A 1 388 ? 0.623 -23.146 -0.063 1.00 82.75 388 GLU A O 1
ATOM 2960 N N . ILE A 1 389 ? 0.342 -24.636 -1.709 1.00 79.88 389 ILE A N 1
ATOM 2961 C CA . ILE A 1 389 ? -0.262 -25.680 -0.877 1.00 79.88 389 ILE A CA 1
ATOM 2962 C C . ILE A 1 389 ? 0.670 -26.885 -0.879 1.00 79.88 389 ILE A C 1
ATOM 2964 O O . ILE A 1 389 ? 1.100 -27.350 -1.940 1.00 79.88 389 ILE A O 1
ATOM 2968 N N . ASP A 1 390 ? 0.955 -27.409 0.306 1.00 74.69 390 ASP A N 1
ATOM 2969 C CA . ASP A 1 390 ? 1.757 -28.600 0.488 1.00 74.69 390 ASP A CA 1
ATOM 2970 C C . ASP A 1 390 ? 1.019 -29.795 -0.120 1.00 74.69 390 ASP A C 1
ATOM 2972 O O . ASP A 1 390 ? -0.151 -30.073 0.169 1.00 74.69 390 ASP A O 1
ATOM 2976 N N . LYS A 1 391 ? 1.708 -30.521 -1.002 1.00 75.38 391 LYS A N 1
ATOM 2977 C CA . LYS A 1 391 ? 1.093 -31.610 -1.766 1.00 75.38 391 LYS A CA 1
ATOM 2978 C C . LYS A 1 391 ? 0.679 -32.795 -0.885 1.00 75.38 391 LYS A C 1
ATOM 2980 O O . LYS A 1 391 ? -0.232 -33.520 -1.297 1.00 75.38 391 LYS A O 1
ATOM 2985 N N . VAL A 1 392 ? 1.309 -32.976 0.279 1.00 73.00 392 VAL A N 1
ATOM 2986 C CA . VAL A 1 392 ? 1.115 -34.090 1.219 1.00 73.00 392 VAL A CA 1
ATOM 2987 C C . VAL A 1 392 ? 0.097 -33.720 2.293 1.00 73.00 392 VAL A C 1
ATOM 2989 O O . VAL A 1 392 ? -0.926 -34.385 2.423 1.00 73.00 392 VAL A O 1
ATOM 2992 N N . THR A 1 393 ? 0.341 -32.640 3.033 1.00 73.75 393 THR A N 1
ATOM 2993 C CA . THR A 1 393 ? -0.508 -32.213 4.155 1.00 73.75 393 THR A CA 1
ATOM 2994 C C . THR A 1 393 ? -1.780 -31.504 3.698 1.00 73.75 393 THR A C 1
ATOM 2996 O O . THR A 1 393 ? -2.698 -31.341 4.499 1.00 73.75 393 THR A O 1
ATOM 2999 N N . LYS A 1 394 ? -1.841 -31.085 2.422 1.00 74.44 394 LYS A N 1
ATOM 3000 C CA . LYS A 1 394 ? -2.918 -30.265 1.838 1.00 74.44 394 LYS A CA 1
ATOM 3001 C C . LYS A 1 394 ? -3.135 -28.931 2.560 1.00 74.44 394 LYS A C 1
ATOM 3003 O O . LYS A 1 394 ? -4.171 -28.300 2.371 1.00 74.44 394 LYS A O 1
ATOM 3008 N N . LYS A 1 395 ? -2.170 -28.496 3.371 1.00 68.69 395 LYS A N 1
ATOM 3009 C CA . LYS A 1 395 ? -2.187 -27.202 4.054 1.00 68.69 395 LYS A CA 1
ATOM 3010 C C . LYS A 1 395 ? -1.407 -26.172 3.257 1.00 68.69 395 LYS A C 1
ATOM 3012 O O . LYS A 1 395 ? -0.523 -26.517 2.481 1.00 68.69 395 LYS A O 1
ATOM 3017 N N . GLU A 1 396 ? -1.738 -24.908 3.464 1.00 70.75 396 GLU A N 1
ATOM 3018 C CA . GLU A 1 396 ? -0.937 -23.799 2.964 1.00 70.75 396 GLU A CA 1
ATOM 3019 C C . GLU A 1 396 ? 0.513 -23.928 3.438 1.00 70.75 396 GLU A C 1
ATOM 3021 O O . GLU A 1 396 ? 0.783 -24.089 4.629 1.00 70.75 396 GLU A O 1
ATOM 3026 N N . ILE A 1 397 ? 1.441 -23.876 2.484 1.00 62.78 397 ILE A N 1
ATOM 3027 C CA . ILE A 1 397 ? 2.854 -23.661 2.755 1.00 62.78 397 ILE A CA 1
ATOM 3028 C C . ILE A 1 397 ? 2.936 -22.196 3.144 1.00 62.78 397 ILE A C 1
ATOM 3030 O O . ILE A 1 397 ? 2.796 -21.305 2.300 1.00 62.78 397 ILE A O 1
ATOM 3034 N N . GLY A 1 398 ? 3.116 -21.935 4.438 1.00 57.94 398 GLY A N 1
ATOM 3035 C CA . GLY A 1 398 ? 3.481 -20.596 4.867 1.00 57.94 398 GLY A CA 1
ATOM 3036 C C . GLY A 1 398 ? 4.690 -20.155 4.048 1.00 57.94 398 GLY A C 1
ATOM 3037 O O . GLY A 1 398 ? 5.619 -20.936 3.856 1.00 57.94 398 GLY A O 1
ATOM 3038 N N . ARG A 1 399 ? 4.685 -18.916 3.536 1.00 53.41 399 ARG A N 1
ATOM 3039 C CA . ARG A 1 399 ? 5.795 -18.377 2.720 1.00 53.41 399 ARG A CA 1
ATOM 3040 C C . ARG A 1 399 ? 7.167 -18.551 3.390 1.00 53.41 399 ARG A C 1
ATOM 3042 O O . ARG A 1 399 ? 8.195 -18.573 2.720 1.00 53.41 399 ARG A O 1
ATOM 3049 N N . TYR A 1 400 ? 7.138 -18.690 4.706 1.00 54.66 400 TYR A N 1
ATOM 3050 C CA . TYR A 1 400 ? 8.206 -19.180 5.547 1.00 54.66 400 TYR A CA 1
ATOM 3051 C C . TYR A 1 400 ? 7.606 -20.389 6.273 1.00 54.66 400 TYR A C 1
ATOM 3053 O O . TYR A 1 400 ? 6.630 -20.229 7.012 1.00 54.66 400 TYR A O 1
ATOM 3061 N N . ASP A 1 401 ? 8.102 -21.598 6.006 1.00 36.22 401 ASP A N 1
ATOM 3062 C CA . ASP A 1 401 ? 7.708 -22.759 6.799 1.00 36.22 401 ASP A CA 1
ATOM 3063 C C . ASP A 1 401 ? 8.184 -22.472 8.236 1.00 36.22 401 ASP A C 1
ATOM 3065 O O . ASP A 1 401 ? 9.356 -22.132 8.431 1.00 36.22 401 ASP A O 1
ATOM 3069 N N . PRO A 1 402 ? 7.318 -22.546 9.260 1.00 38.97 402 PRO A N 1
ATOM 3070 C CA . PRO A 1 402 ? 7.746 -22.400 10.652 1.00 38.97 402 PRO A CA 1
ATOM 3071 C C . PRO A 1 402 ? 8.828 -23.425 11.056 1.00 38.97 402 PRO A C 1
ATOM 3073 O O . PRO A 1 402 ? 9.483 -23.234 12.082 1.00 38.97 402 PRO A O 1
ATOM 3076 N N . ASN A 1 403 ? 9.034 -24.468 10.238 1.00 35.41 403 ASN A N 1
ATOM 3077 C CA . ASN A 1 403 ? 10.100 -25.468 10.320 1.00 35.41 403 ASN A CA 1
ATOM 3078 C C . ASN A 1 403 ? 11.215 -25.294 9.269 1.00 35.41 403 ASN A C 1
ATOM 3080 O O . ASN A 1 403 ? 12.190 -26.046 9.308 1.00 35.41 403 ASN A O 1
ATOM 3084 N N . THR A 1 404 ? 11.130 -24.325 8.346 1.00 33.28 404 THR A N 1
ATOM 3085 C CA . THR A 1 404 ? 12.309 -23.939 7.560 1.00 33.28 404 THR A CA 1
ATOM 3086 C C . THR A 1 404 ? 13.251 -23.179 8.469 1.00 33.28 404 THR A C 1
ATOM 3088 O O . THR A 1 404 ? 13.058 -22.000 8.761 1.00 33.28 404 THR A O 1
ATOM 3091 N N . GLU A 1 405 ? 14.251 -23.924 8.929 1.00 31.52 405 GLU A N 1
ATOM 3092 C CA . GLU A 1 405 ? 15.504 -23.462 9.507 1.00 31.52 405 GLU A CA 1
ATOM 3093 C C . GLU A 1 405 ? 15.835 -22.025 9.061 1.00 31.52 405 GLU A C 1
ATOM 3095 O O . GLU A 1 405 ? 15.971 -21.775 7.853 1.00 31.52 405 GLU A O 1
ATOM 3100 N N . PRO A 1 406 ? 15.986 -21.062 9.990 1.00 36.56 406 PRO A N 1
ATOM 3101 C CA . PRO A 1 406 ? 16.599 -19.797 9.637 1.00 36.56 406 PRO A CA 1
ATOM 3102 C C . PRO A 1 406 ? 17.954 -20.106 9.004 1.00 36.56 406 PRO A C 1
ATOM 3104 O O . PRO A 1 406 ? 18.725 -20.905 9.529 1.00 36.56 406 PRO A O 1
ATOM 3107 N N . MET A 1 407 ? 18.201 -19.485 7.853 1.00 31.16 407 MET A N 1
ATOM 3108 C CA . MET A 1 407 ? 19.482 -19.425 7.155 1.00 31.16 407 MET A CA 1
ATOM 3109 C C . MET A 1 407 ? 20.679 -19.802 8.050 1.00 31.16 407 MET A C 1
ATOM 3111 O O . MET A 1 407 ? 21.093 -19.012 8.891 1.00 31.16 407 MET A O 1
ATOM 3115 N N . THR A 1 408 ? 21.223 -21.001 7.820 1.00 26.28 408 THR A N 1
ATOM 3116 C CA . THR A 1 408 ? 22.551 -21.498 8.228 1.00 26.28 408 THR A CA 1
ATOM 3117 C C . THR A 1 408 ? 23.044 -21.072 9.615 1.00 26.28 408 THR A C 1
ATOM 3119 O O . THR A 1 408 ? 23.688 -20.035 9.785 1.00 26.28 408 THR A O 1
ATOM 3122 N N . VAL A 1 409 ? 22.898 -21.975 10.586 1.00 29.36 409 VAL A N 1
ATOM 3123 C CA . VAL A 1 409 ? 23.844 -22.068 11.704 1.00 29.36 409 VAL A CA 1
ATOM 3124 C C . VAL A 1 409 ? 25.242 -22.289 11.103 1.00 29.36 409 VAL A C 1
ATOM 3126 O O . VAL A 1 409 ? 25.407 -23.224 10.314 1.00 29.36 409 VAL A O 1
ATOM 3129 N N . PRO A 1 410 ? 26.261 -21.468 11.419 1.00 28.80 410 PRO A N 1
ATOM 3130 C CA . PRO A 1 410 ? 27.632 -21.788 11.055 1.00 28.80 410 PRO A CA 1
ATOM 3131 C C . PRO A 1 410 ? 27.983 -23.160 11.637 1.00 28.80 410 PRO A C 1
ATOM 3133 O O . PRO A 1 410 ? 27.948 -23.352 12.853 1.00 28.80 410 PRO A O 1
ATOM 3136 N N . GLN A 1 411 ? 28.305 -24.122 10.771 1.00 34.41 411 GLN A N 1
ATOM 3137 C CA . GLN A 1 411 ? 28.923 -25.372 11.192 1.00 34.41 411 GLN A CA 1
ATOM 3138 C C . GLN A 1 411 ? 30.251 -25.037 11.865 1.00 34.41 411 GLN A C 1
ATOM 3140 O O . GLN A 1 411 ? 31.215 -24.711 11.183 1.00 34.41 411 GLN A O 1
ATOM 3145 N N . ASN A 1 412 ? 30.285 -25.094 13.192 1.00 35.88 412 ASN A N 1
ATOM 3146 C CA . ASN A 1 412 ? 31.480 -25.411 13.964 1.00 35.88 412 ASN A CA 1
ATOM 3147 C C . ASN A 1 412 ? 31.095 -25.685 15.417 1.00 35.88 412 ASN A C 1
ATOM 3149 O O . ASN A 1 412 ? 31.179 -24.801 16.259 1.00 35.88 412 ASN A O 1
ATOM 3153 N N . THR A 1 413 ? 30.689 -26.926 15.687 1.00 29.73 413 THR A N 1
ATOM 3154 C CA . THR A 1 413 ? 31.142 -27.710 16.848 1.00 29.73 413 THR A CA 1
ATOM 3155 C C . THR A 1 413 ? 30.632 -29.145 16.707 1.00 29.73 413 THR A C 1
ATOM 3157 O O . THR A 1 413 ? 29.532 -29.522 17.096 1.00 29.73 413 THR A O 1
ATOM 3160 N N . THR A 1 414 ? 31.468 -29.974 16.095 1.00 37.03 414 THR A N 1
ATOM 3161 C CA . THR A 1 414 ? 31.399 -31.432 16.166 1.00 37.03 414 THR A CA 1
ATOM 3162 C C . THR A 1 414 ? 31.570 -31.911 17.608 1.00 37.03 414 THR A C 1
ATOM 3164 O O . THR A 1 414 ? 32.668 -31.820 18.148 1.00 37.03 414 THR A O 1
ATOM 3167 N N . ALA A 1 415 ? 30.526 -32.502 18.191 1.00 28.75 415 ALA A N 1
ATOM 3168 C CA . ALA A 1 415 ? 30.655 -33.569 19.185 1.00 28.75 415 ALA A CA 1
ATOM 3169 C C . ALA A 1 415 ? 29.368 -34.411 19.211 1.00 28.75 415 ALA A C 1
ATOM 3171 O O . ALA A 1 415 ? 28.325 -33.974 19.689 1.00 28.75 415 ALA A O 1
ATOM 3172 N N . LYS A 1 416 ? 29.441 -35.638 18.681 1.00 34.31 416 LYS A N 1
ATOM 3173 C CA . LYS A 1 416 ? 28.463 -36.692 18.981 1.00 34.31 416 LYS A CA 1
ATOM 3174 C C . LYS A 1 416 ? 28.766 -37.241 20.376 1.00 34.31 416 LYS A C 1
ATOM 3176 O O . LYS A 1 416 ? 29.913 -37.585 20.641 1.00 34.31 416 LYS A O 1
ATOM 3181 N N . ALA A 1 417 ? 27.738 -37.441 21.192 1.00 23.88 417 ALA A N 1
ATOM 3182 C CA . ALA A 1 417 ? 27.776 -38.403 22.288 1.00 23.88 417 ALA A CA 1
ATOM 3183 C C . ALA A 1 417 ? 26.549 -39.317 22.189 1.00 23.88 417 ALA A C 1
ATOM 3185 O O . ALA A 1 417 ? 25.408 -38.861 22.151 1.00 23.88 417 ALA A O 1
ATOM 3186 N N . SER A 1 418 ? 26.820 -40.615 22.080 1.00 38.00 418 SER A N 1
ATOM 3187 C CA . SER A 1 418 ? 25.859 -41.710 22.143 1.00 38.00 418 SER A CA 1
ATOM 3188 C C . SER A 1 418 ? 25.486 -41.998 23.592 1.00 38.00 418 SER A C 1
ATOM 3190 O O . SER A 1 418 ? 26.387 -42.052 24.422 1.00 38.00 418 SER A O 1
ATOM 3192 N N . ASN A 1 419 ? 24.207 -42.267 23.863 1.00 31.22 419 ASN A N 1
ATOM 3193 C CA . ASN A 1 419 ? 23.758 -43.355 24.740 1.00 31.22 419 ASN A CA 1
ATOM 3194 C C . ASN A 1 419 ? 22.248 -43.559 24.538 1.00 31.22 419 ASN A C 1
ATOM 3196 O O . ASN A 1 419 ? 21.438 -42.688 24.838 1.00 31.22 419 ASN A O 1
ATOM 3200 N N . VAL A 1 420 ? 21.889 -44.709 23.967 1.00 31.27 420 VAL A N 1
ATOM 3201 C CA . VAL A 1 420 ? 20.506 -45.145 23.730 1.00 31.27 420 VAL A CA 1
ATOM 3202 C C . VAL A 1 420 ? 19.984 -45.807 25.008 1.00 31.27 420 VAL A C 1
ATOM 3204 O O . VAL A 1 420 ? 20.646 -46.689 25.553 1.00 31.27 420 VAL A O 1
ATOM 3207 N N . PHE A 1 421 ? 18.809 -45.396 25.491 1.00 32.03 421 PHE A N 1
ATOM 3208 C CA . PHE A 1 421 ? 18.142 -46.008 26.645 1.00 32.03 421 PHE A CA 1
ATOM 3209 C C . PHE A 1 421 ? 17.503 -47.368 26.302 1.00 32.03 421 PHE A C 1
ATOM 3211 O O . PHE A 1 421 ? 17.099 -47.627 25.168 1.00 32.03 421 PHE A O 1
ATOM 3218 N N . ALA A 1 422 ? 17.419 -48.256 27.298 1.00 40.75 422 ALA A N 1
ATOM 3219 C CA . ALA A 1 422 ? 16.952 -49.633 27.144 1.00 40.75 422 ALA A CA 1
ATOM 3220 C C . ALA A 1 422 ? 15.421 -49.743 26.977 1.00 40.75 422 ALA A C 1
ATOM 3222 O O . ALA A 1 422 ? 14.649 -49.059 27.648 1.00 40.75 422 ALA A O 1
ATOM 3223 N N . LYS A 1 423 ? 14.993 -50.703 26.141 1.00 42.00 423 LYS A N 1
ATOM 3224 C CA . LYS A 1 423 ? 13.612 -50.975 25.676 1.00 42.00 423 LYS A CA 1
ATOM 3225 C C . LYS A 1 423 ? 12.535 -51.027 26.777 1.00 42.00 423 LYS A C 1
ATOM 3227 O O . LYS A 1 423 ? 11.376 -50.739 26.509 1.00 42.00 423 LYS A O 1
ATOM 3232 N N . LYS A 1 424 ? 12.918 -51.324 28.022 1.00 42.66 424 LYS A N 1
ATOM 3233 C CA . LYS A 1 424 ? 12.007 -51.410 29.174 1.00 42.66 424 LYS A CA 1
ATOM 3234 C C . LYS A 1 424 ? 11.480 -50.045 29.649 1.00 42.66 424 LYS A C 1
ATOM 3236 O O . LYS A 1 424 ? 10.393 -49.986 30.205 1.00 42.66 424 LYS A O 1
ATOM 3241 N N . GLN A 1 425 ? 12.197 -48.948 29.378 1.00 40.34 425 GLN A N 1
ATOM 3242 C CA . GLN A 1 425 ? 11.727 -47.583 29.674 1.00 40.34 425 GLN A CA 1
ATOM 3243 C C . GLN A 1 425 ? 10.702 -47.065 28.649 1.00 40.34 425 GLN A C 1
ATOM 3245 O O . GLN A 1 425 ? 9.968 -46.128 28.942 1.00 40.34 425 GLN A O 1
ATOM 3250 N N . ILE A 1 426 ? 10.610 -47.688 27.467 1.00 39.19 426 ILE A N 1
ATOM 3251 C CA . ILE A 1 426 ? 9.694 -47.281 26.387 1.00 39.19 426 ILE A CA 1
ATOM 3252 C C . ILE A 1 426 ? 8.258 -47.768 26.660 1.00 39.19 426 ILE A C 1
ATOM 3254 O O . ILE A 1 426 ? 7.296 -47.102 26.276 1.00 39.19 426 ILE A O 1
ATOM 3258 N N . GLU A 1 427 ? 8.092 -48.889 27.366 1.00 38.97 427 GLU A N 1
ATOM 3259 C CA . GLU A 1 427 ? 6.777 -49.504 27.607 1.00 38.97 427 GLU A CA 1
ATOM 3260 C C . GLU A 1 427 ? 5.976 -48.813 28.730 1.00 38.97 427 GLU A C 1
ATOM 3262 O O . GLU A 1 427 ? 4.748 -48.778 28.669 1.00 38.97 427 GLU A O 1
ATOM 3267 N N . GLU A 1 428 ? 6.632 -48.164 29.702 1.00 38.88 428 GLU A N 1
ATOM 3268 C CA . GLU A 1 428 ? 5.944 -47.384 30.751 1.00 38.88 428 GLU A CA 1
ATOM 3269 C C . GLU A 1 428 ? 5.459 -46.001 30.268 1.00 38.88 428 GLU A C 1
ATOM 3271 O O . GLU A 1 428 ? 4.482 -45.463 30.791 1.00 38.88 428 GLU A O 1
ATOM 3276 N N . ILE A 1 429 ? 6.074 -45.437 29.221 1.00 40.25 429 ILE A N 1
ATOM 3277 C CA . ILE A 1 429 ? 5.787 -44.077 28.718 1.00 40.25 429 ILE A CA 1
ATOM 3278 C C . ILE A 1 429 ? 4.513 -44.020 27.847 1.00 40.25 429 ILE A C 1
ATOM 3280 O O . ILE A 1 429 ? 3.965 -42.941 27.611 1.00 40.25 429 ILE A O 1
ATOM 3284 N N . GLN A 1 430 ? 3.991 -45.157 27.376 1.00 37.88 430 GLN A N 1
ATOM 3285 C CA . GLN A 1 430 ? 2.860 -45.182 26.437 1.00 37.88 430 GLN A CA 1
ATOM 3286 C C . GLN A 1 430 ? 1.465 -45.092 27.078 1.00 37.88 430 GLN A C 1
ATOM 3288 O O . GLN A 1 430 ? 0.478 -45.042 26.346 1.00 37.88 430 GLN A O 1
ATOM 3293 N N . LYS A 1 431 ? 1.337 -45.045 28.412 1.00 36.38 431 LYS A N 1
ATOM 3294 C CA . LYS A 1 431 ? 0.028 -45.257 29.052 1.00 36.38 431 LYS A CA 1
ATOM 3295 C C . LYS A 1 431 ? -0.831 -44.041 29.386 1.00 36.38 431 LYS A C 1
ATOM 3297 O O . LYS A 1 431 ? -1.957 -44.277 29.793 1.00 36.38 431 LYS A O 1
ATOM 3302 N N . ASN A 1 432 ? -0.412 -42.787 29.191 1.00 36.44 432 ASN A N 1
ATOM 3303 C CA . ASN A 1 432 ? -1.313 -41.648 29.436 1.00 36.44 432 ASN A CA 1
ATOM 3304 C C . ASN A 1 432 ? -1.055 -40.449 28.505 1.00 36.44 432 ASN A C 1
ATOM 3306 O O . ASN A 1 432 ? 0.067 -39.969 28.379 1.00 36.44 432 ASN A O 1
ATOM 3310 N N . ASN A 1 433 ? -2.134 -39.981 27.868 1.00 41.28 433 ASN A N 1
ATOM 3311 C CA . ASN A 1 433 ? -2.270 -38.832 26.964 1.00 41.28 433 ASN A CA 1
ATOM 3312 C C . ASN A 1 433 ? -1.233 -37.702 27.168 1.00 41.28 433 ASN A C 1
ATOM 3314 O O . ASN A 1 433 ? -1.297 -36.939 28.133 1.00 41.28 433 ASN A O 1
ATOM 3318 N N . LYS A 1 434 ? -0.295 -37.580 26.217 1.00 47.09 434 LYS A N 1
ATOM 3319 C CA . LYS A 1 434 ? 0.847 -36.651 26.243 1.00 47.09 434 LYS A CA 1
ATOM 3320 C C . LYS A 1 434 ? 0.421 -35.199 25.993 1.00 47.09 434 LYS A C 1
ATOM 3322 O O . LYS A 1 434 ? 0.390 -34.739 24.856 1.00 47.09 434 LYS A O 1
ATOM 3327 N N . LYS A 1 435 ? 0.138 -34.461 27.068 1.00 57.03 435 LYS A N 1
ATOM 3328 C CA . LYS A 1 435 ? 0.190 -32.993 27.077 1.00 57.03 435 LYS A CA 1
ATOM 3329 C C . LYS A 1 435 ? 1.581 -32.577 27.549 1.00 57.03 435 LYS A C 1
ATOM 3331 O O . LYS A 1 435 ? 2.010 -33.012 28.614 1.00 57.03 435 LYS A O 1
ATOM 3336 N N . LEU A 1 436 ? 2.268 -31.760 26.759 1.00 72.12 436 LEU A N 1
ATOM 3337 C CA . LEU A 1 436 ? 3.606 -31.276 27.076 1.00 72.12 436 LEU A CA 1
ATOM 3338 C C . LEU A 1 436 ? 3.547 -30.340 28.294 1.00 72.12 436 LEU A C 1
ATOM 3340 O O . LEU A 1 436 ? 2.869 -29.312 28.262 1.00 72.12 436 LEU A O 1
ATOM 3344 N N . THR A 1 437 ? 4.204 -30.708 29.395 1.00 81.81 437 THR A N 1
ATOM 3345 C CA . THR A 1 437 ? 4.229 -29.915 30.640 1.00 81.81 437 THR A CA 1
ATOM 3346 C C . THR A 1 437 ? 5.644 -29.799 31.195 1.00 81.81 437 THR A C 1
ATOM 3348 O O . THR A 1 437 ? 6.505 -30.616 30.882 1.00 81.81 437 THR A O 1
ATOM 3351 N N . VAL A 1 438 ? 5.902 -28.778 32.021 1.00 86.56 438 VAL A N 1
ATOM 3352 C CA . VAL A 1 438 ? 7.185 -28.609 32.726 1.00 86.56 438 VAL A CA 1
ATOM 3353 C C . VAL A 1 438 ? 6.993 -28.580 34.238 1.00 86.56 438 VAL A C 1
ATOM 3355 O O . VAL A 1 438 ? 5.965 -28.108 34.723 1.00 86.56 438 VAL A O 1
ATOM 3358 N N . PHE A 1 439 ? 7.971 -29.096 34.981 1.00 84.50 439 PHE A N 1
ATOM 3359 C CA . PHE A 1 439 ? 7.921 -29.235 36.439 1.00 84.50 439 PHE A CA 1
ATOM 3360 C C . PHE A 1 439 ? 9.338 -29.263 37.045 1.00 84.50 439 PHE A C 1
ATOM 3362 O O . PHE A 1 439 ? 10.283 -29.585 36.338 1.00 84.50 439 PHE A O 1
ATOM 3369 N N . PRO A 1 440 ? 9.530 -28.959 38.339 1.00 84.06 440 PRO A N 1
ATOM 3370 C CA . PRO A 1 440 ? 8.538 -28.403 39.252 1.00 84.06 440 PRO A CA 1
ATOM 3371 C C . PRO A 1 440 ? 8.182 -26.957 38.874 1.00 84.06 440 PRO A C 1
ATOM 3373 O O . PRO A 1 440 ? 8.943 -26.271 38.201 1.00 84.06 440 PRO A O 1
ATOM 3376 N N . ASN A 1 441 ? 6.995 -26.510 39.269 1.00 82.00 441 ASN A N 1
ATOM 3377 C CA . ASN A 1 441 ? 6.588 -25.112 39.193 1.00 82.00 441 ASN A CA 1
ATOM 3378 C C . ASN A 1 441 ? 5.842 -24.776 40.495 1.00 82.00 441 ASN A C 1
ATOM 3380 O O . ASN A 1 441 ? 4.713 -25.249 40.646 1.00 82.00 441 ASN A O 1
ATOM 3384 N N . PRO A 1 442 ? 6.440 -24.021 41.433 1.00 86.06 442 PRO A N 1
ATOM 3385 C CA . PRO A 1 442 ? 7.677 -23.239 41.289 1.00 86.06 442 PRO A CA 1
ATOM 3386 C C . PRO A 1 442 ? 8.979 -24.060 41.152 1.00 86.06 442 PRO A C 1
ATOM 3388 O O . PRO A 1 442 ? 9.060 -25.201 41.600 1.00 86.06 442 PRO A O 1
ATOM 3391 N N . VAL A 1 443 ? 10.004 -23.489 40.506 1.00 92.12 443 VAL A N 1
ATOM 3392 C CA . VAL A 1 443 ? 11.305 -24.124 40.220 1.00 92.12 443 VAL A CA 1
ATOM 3393 C C . VAL A 1 443 ? 12.450 -23.419 40.947 1.00 92.12 443 VAL A C 1
ATOM 3395 O O . VAL A 1 443 ? 12.513 -22.193 40.964 1.00 92.12 443 VAL A O 1
ATOM 3398 N N . LYS A 1 444 ? 13.401 -24.189 41.496 1.00 86.81 444 LYS A N 1
ATOM 3399 C CA . LYS A 1 444 ? 14.624 -23.657 42.129 1.00 86.81 444 LYS A CA 1
ATOM 3400 C C . LYS A 1 444 ? 15.815 -23.609 41.178 1.00 86.81 444 LYS A C 1
ATOM 3402 O O . LYS A 1 444 ? 16.344 -22.532 40.932 1.00 86.81 444 LYS A O 1
ATOM 3407 N N . SER A 1 445 ? 16.223 -24.752 40.627 1.00 87.62 445 SER A N 1
ATOM 3408 C CA . SER A 1 445 ? 17.456 -24.838 39.823 1.00 87.62 445 SER A CA 1
ATOM 3409 C C . SER A 1 445 ? 17.313 -25.669 38.558 1.00 87.62 445 SER A C 1
ATOM 3411 O O . SER A 1 445 ? 17.905 -25.316 37.546 1.00 87.62 445 SER A O 1
ATOM 3413 N N . ILE A 1 446 ? 16.537 -26.754 38.586 1.00 92.00 446 ILE A N 1
ATOM 3414 C CA . ILE A 1 446 ? 16.389 -27.668 37.449 1.00 92.00 446 ILE A CA 1
ATOM 3415 C C . ILE A 1 446 ? 14.913 -27.750 37.075 1.00 92.00 446 ILE A C 1
ATOM 3417 O O . ILE A 1 446 ? 14.079 -28.044 37.929 1.00 92.00 446 ILE A O 1
ATOM 3421 N N . LEU A 1 447 ? 14.617 -27.471 35.807 1.00 90.50 447 LEU A N 1
ATOM 3422 C CA . LEU A 1 447 ? 13.294 -27.587 35.206 1.00 90.50 447 LEU A CA 1
ATOM 3423 C C . LEU A 1 447 ? 13.266 -28.821 34.302 1.00 90.50 447 LEU A C 1
ATOM 3425 O O . LEU A 1 447 ? 14.094 -28.947 33.403 1.00 90.50 447 LEU A O 1
ATOM 3429 N N . TYR A 1 448 ? 12.304 -29.703 34.526 1.00 89.62 448 TYR A N 1
ATOM 3430 C CA . TYR A 1 448 ? 12.061 -30.916 33.759 1.00 89.62 448 TYR A CA 1
ATOM 3431 C C . TYR A 1 448 ? 10.914 -30.724 32.774 1.00 89.62 448 TYR A C 1
ATOM 3433 O O . TYR A 1 448 ? 10.011 -29.921 33.013 1.00 89.62 448 TYR A O 1
ATOM 3441 N N . ILE A 1 449 ? 10.932 -31.498 31.692 1.00 88.31 449 ILE A N 1
ATOM 3442 C CA . ILE A 1 449 ? 9.859 -31.560 30.700 1.00 88.31 449 ILE A CA 1
ATOM 3443 C C . ILE A 1 449 ? 9.239 -32.962 30.665 1.00 88.31 449 ILE A C 1
ATOM 3445 O O . ILE A 1 449 ? 9.934 -33.974 30.570 1.00 88.31 449 ILE A O 1
ATOM 3449 N N . ASN A 1 450 ? 7.910 -33.022 30.732 1.00 83.94 450 ASN A N 1
ATOM 3450 C CA . ASN A 1 450 ? 7.133 -34.219 30.443 1.00 83.94 450 ASN A CA 1
ATOM 3451 C C . ASN A 1 450 ? 6.704 -34.185 28.972 1.00 83.94 450 ASN A C 1
ATOM 3453 O O . ASN A 1 450 ? 5.761 -33.474 28.621 1.00 83.94 450 ASN A O 1
ATOM 3457 N N . ALA A 1 451 ? 7.414 -34.916 28.115 1.00 77.38 451 ALA A N 1
ATOM 3458 C CA . ALA A 1 451 ? 7.162 -34.947 26.679 1.00 77.38 451 ALA A CA 1
ATOM 3459 C C . ALA A 1 451 ? 7.560 -36.298 26.046 1.00 77.38 451 ALA A C 1
ATOM 3461 O O . ALA A 1 451 ? 7.975 -37.221 26.754 1.00 77.38 451 ALA A O 1
ATOM 3462 N N . ASP A 1 452 ? 7.367 -36.451 24.728 1.00 77.94 452 ASP A N 1
ATOM 3463 C CA . ASP A 1 452 ? 7.825 -37.635 23.984 1.00 77.94 452 ASP A CA 1
ATOM 3464 C C . ASP A 1 452 ? 9.363 -37.678 23.834 1.00 77.94 452 ASP A C 1
ATOM 3466 O O . ASP A 1 452 ? 10.074 -36.816 24.342 1.00 77.94 452 ASP A O 1
ATOM 3470 N N . ASP A 1 453 ? 9.899 -38.715 23.183 1.00 73.62 453 ASP A N 1
ATOM 3471 C CA . ASP A 1 453 ? 11.352 -38.938 23.065 1.00 73.62 453 ASP A CA 1
ATOM 3472 C C . ASP A 1 453 ? 12.010 -38.104 21.951 1.00 73.62 453 ASP A C 1
ATOM 3474 O O . ASP A 1 453 ? 12.936 -38.554 21.278 1.00 73.62 453 ASP A O 1
ATOM 3478 N N . LYS A 1 454 ? 11.514 -36.883 21.738 1.00 77.31 454 LYS A N 1
ATOM 3479 C CA . LYS A 1 454 ? 12.089 -35.912 20.807 1.00 77.31 454 LYS A CA 1
ATOM 3480 C C . LYS A 1 454 ? 12.962 -34.904 21.535 1.00 77.31 454 LYS A C 1
ATOM 3482 O O . LYS A 1 454 ? 12.876 -34.709 22.747 1.00 77.31 454 LYS A O 1
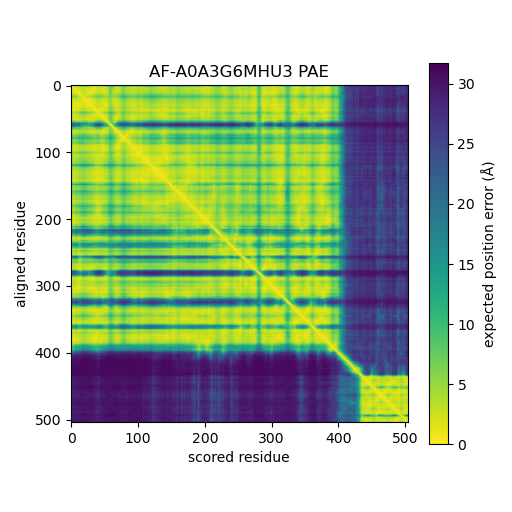ATOM 3487 N N . ASP A 1 455 ? 13.790 -34.229 20.754 1.00 79.69 455 ASP A N 1
ATOM 3488 C CA . ASP A 1 455 ? 14.553 -33.091 21.233 1.00 79.69 455 ASP A CA 1
ATOM 3489 C C . ASP A 1 455 ? 13.631 -31.885 21.443 1.00 79.69 455 ASP A C 1
ATOM 3491 O O . ASP A 1 455 ? 12.910 -31.475 20.533 1.00 79.69 455 ASP A O 1
ATOM 3495 N N . TYR A 1 456 ? 13.678 -31.309 22.646 1.00 81.31 456 TYR A N 1
ATOM 3496 C CA . TYR A 1 456 ? 12.894 -30.132 23.011 1.00 81.31 456 TYR A CA 1
ATOM 3497 C C . TYR A 1 456 ? 13.789 -28.932 23.274 1.00 81.31 456 TYR A C 1
ATOM 3499 O O . TYR A 1 456 ? 14.662 -28.965 24.145 1.00 81.31 456 TYR A O 1
ATOM 3507 N N . TYR A 1 457 ? 13.529 -27.847 22.557 1.00 82.25 457 TYR A N 1
ATOM 3508 C CA . TYR A 1 457 ? 14.211 -26.569 22.720 1.00 82.25 457 TYR A CA 1
ATOM 3509 C C . TYR A 1 457 ? 13.322 -25.601 23.481 1.00 82.25 457 TYR A C 1
ATOM 3511 O O . TYR A 1 457 ? 12.102 -25.625 23.331 1.00 82.25 457 TYR A O 1
ATOM 3519 N N . TYR A 1 458 ? 13.921 -24.743 24.298 1.00 85.56 458 TYR A N 1
ATOM 3520 C CA . TYR A 1 458 ? 13.191 -23.785 25.109 1.00 85.56 458 TYR A CA 1
ATOM 3521 C C . TYR A 1 458 ? 13.746 -22.366 24.978 1.00 85.56 458 TYR A C 1
ATOM 3523 O O . TYR A 1 458 ? 14.946 -22.149 24.801 1.00 85.56 458 TYR A O 1
ATOM 3531 N N . GLN A 1 459 ? 12.849 -21.399 25.140 1.00 78.25 459 GLN A N 1
ATOM 3532 C CA . GLN A 1 459 ? 13.122 -19.974 25.286 1.00 78.25 459 GLN A CA 1
ATOM 3533 C C . GLN A 1 459 ? 12.374 -19.472 26.523 1.00 78.25 459 GLN A C 1
ATOM 3535 O O . GLN A 1 459 ? 11.173 -19.694 26.654 1.00 78.25 459 GLN A O 1
ATOM 3540 N N . ILE A 1 460 ? 13.075 -18.821 27.446 1.00 81.62 460 ILE A N 1
ATOM 3541 C CA . ILE A 1 460 ? 12.519 -18.285 28.688 1.00 81.62 460 ILE A CA 1
ATOM 3542 C C . ILE A 1 460 ? 12.474 -16.768 28.587 1.00 81.62 460 ILE A C 1
ATOM 3544 O O . ILE A 1 460 ? 13.504 -16.127 28.372 1.00 81.62 460 ILE A O 1
ATOM 3548 N N . TYR A 1 461 ? 11.290 -16.206 28.795 1.00 69.38 461 TYR A N 1
ATOM 3549 C CA . TYR A 1 461 ? 11.027 -14.776 28.773 1.00 69.38 461 TYR A CA 1
ATOM 3550 C C . TYR A 1 461 ? 10.658 -14.274 30.167 1.00 69.38 461 TYR A C 1
ATOM 3552 O O . TYR A 1 461 ? 9.910 -14.938 30.889 1.00 69.38 461 TYR A O 1
ATOM 3560 N N . ASN A 1 462 ? 11.165 -13.102 30.546 1.00 67.38 462 ASN A N 1
ATOM 3561 C CA . ASN A 1 462 ? 10.734 -12.418 31.768 1.00 67.38 462 ASN A CA 1
ATOM 3562 C C . ASN A 1 462 ? 9.369 -11.722 31.581 1.00 67.38 462 ASN A C 1
ATOM 3564 O O . ASN A 1 462 ? 8.809 -11.704 30.484 1.00 67.38 462 ASN A O 1
ATOM 3568 N N . ALA A 1 463 ? 8.832 -11.124 32.649 1.00 63.72 463 ALA A N 1
ATOM 3569 C CA . ALA A 1 463 ? 7.537 -10.430 32.622 1.00 63.72 463 ALA A CA 1
ATOM 3570 C C . ALA A 1 463 ? 7.470 -9.243 31.636 1.00 63.72 463 ALA A C 1
ATOM 3572 O O . ALA A 1 463 ? 6.384 -8.880 31.191 1.00 63.72 463 ALA A O 1
ATOM 3573 N N . SER A 1 464 ? 8.618 -8.674 31.259 1.00 53.19 464 SER A N 1
ATOM 3574 C CA . SER A 1 464 ? 8.735 -7.608 30.255 1.00 53.19 464 SER A CA 1
ATOM 3575 C C . SER A 1 464 ? 8.848 -8.142 28.819 1.00 53.19 464 SER A C 1
ATOM 3577 O O . SER A 1 464 ? 9.060 -7.362 27.893 1.00 53.19 464 SER A O 1
ATOM 3579 N N . GLY A 1 465 ? 8.753 -9.463 28.620 1.00 46.94 465 GLY A N 1
ATOM 3580 C CA . GLY A 1 465 ? 8.858 -10.113 27.312 1.00 46.94 465 GLY A CA 1
ATOM 3581 C C . GLY A 1 465 ? 10.287 -10.227 26.772 1.00 46.94 465 GLY A C 1
ATOM 3582 O O . GLY A 1 465 ? 10.469 -10.553 25.602 1.00 46.94 465 GLY A O 1
ATOM 3583 N N . GLN A 1 466 ? 11.312 -9.971 27.589 1.00 54.72 466 GLN A N 1
ATOM 3584 C CA . GLN A 1 466 ? 12.710 -10.107 27.176 1.00 54.72 466 GLN A CA 1
ATOM 3585 C C . GLN A 1 466 ? 13.150 -11.565 27.282 1.00 54.72 466 GLN A C 1
ATOM 3587 O O . GLN A 1 466 ? 12.911 -12.209 28.305 1.00 54.72 466 GLN A O 1
ATOM 3592 N N . LEU A 1 467 ? 13.827 -12.071 26.249 1.00 68.25 467 LEU A N 1
ATOM 3593 C CA . LEU A 1 467 ? 14.459 -13.388 26.273 1.00 68.25 467 LEU A CA 1
ATOM 3594 C C . LEU A 1 467 ? 15.632 -13.366 27.261 1.00 68.25 467 LEU A C 1
ATOM 3596 O O . LEU A 1 467 ? 16.621 -12.674 27.036 1.00 68.25 467 LEU A O 1
ATOM 3600 N N . VAL A 1 468 ? 15.521 -14.129 28.345 1.00 74.94 468 VAL A N 1
ATOM 3601 C CA . VAL A 1 468 ? 16.532 -14.186 29.415 1.00 74.94 468 VAL A CA 1
ATOM 3602 C C . VAL A 1 468 ? 17.358 -15.468 29.388 1.00 74.94 468 VAL A C 1
ATOM 3604 O O . VAL A 1 468 ? 18.453 -15.505 29.945 1.00 74.94 468 VAL A O 1
ATOM 3607 N N . LYS A 1 469 ? 16.853 -16.533 28.754 1.00 78.19 469 LYS A N 1
ATOM 3608 C CA . LYS A 1 469 ? 17.575 -17.802 28.603 1.00 78.19 469 LYS A CA 1
ATOM 3609 C C . LYS A 1 469 ? 17.008 -18.618 27.448 1.00 78.19 469 LYS A C 1
ATOM 3611 O O . LYS A 1 469 ? 15.802 -18.611 27.236 1.00 78.19 469 LYS A O 1
ATOM 3616 N N . GLN A 1 470 ? 17.849 -19.368 26.746 1.00 84.31 470 GLN A N 1
ATOM 3617 C CA . GLN A 1 470 ? 17.410 -20.367 25.772 1.00 84.31 470 GLN A CA 1
ATOM 3618 C C . GLN A 1 470 ? 18.348 -21.571 25.776 1.00 84.31 470 GLN A C 1
ATOM 3620 O O . GLN A 1 470 ? 19.495 -21.460 26.211 1.00 84.31 470 GLN A O 1
ATOM 3625 N N . GLY A 1 471 ? 17.869 -22.710 25.292 1.00 86.19 471 GLY A N 1
ATOM 3626 C CA . GLY A 1 471 ? 18.673 -23.921 25.190 1.00 86.19 471 GLY A CA 1
ATOM 3627 C C . GLY A 1 471 ? 17.844 -25.139 24.812 1.00 86.19 471 GLY A C 1
ATOM 3628 O O . GLY A 1 471 ? 16.717 -25.018 24.338 1.00 86.19 471 GLY A O 1
ATOM 3629 N N . LYS A 1 472 ? 18.412 -26.317 25.044 1.00 87.19 472 LYS A N 1
ATOM 3630 C CA . LYS A 1 472 ? 17.767 -27.616 24.852 1.00 87.19 472 LYS A CA 1
ATOM 3631 C C . LYS A 1 472 ? 17.519 -28.267 26.213 1.00 87.19 472 LYS A C 1
ATOM 3633 O O . LYS A 1 472 ? 18.317 -28.086 27.131 1.00 87.19 472 LYS A O 1
ATOM 3638 N N . PHE A 1 473 ? 16.425 -29.010 26.352 1.00 83.75 473 PHE A N 1
ATOM 3639 C CA . PHE A 1 473 ? 16.269 -29.949 27.459 1.00 83.75 473 PHE A CA 1
ATOM 3640 C C . PHE A 1 473 ? 17.183 -31.155 27.207 1.00 83.75 473 PHE A C 1
ATOM 3642 O O . PHE A 1 473 ? 16.892 -32.003 26.365 1.00 83.75 473 PHE A O 1
ATOM 3649 N N . GLU A 1 474 ? 18.297 -31.231 27.928 1.00 83.25 474 GLU A N 1
ATOM 3650 C CA . GLU A 1 474 ? 19.203 -32.380 27.892 1.00 83.25 474 GLU A CA 1
ATOM 3651 C C . GLU A 1 474 ? 18.725 -33.409 28.913 1.00 83.25 474 GLU A C 1
ATOM 3653 O O . GLU A 1 474 ? 18.512 -33.069 30.072 1.00 83.25 474 GLU A O 1
ATOM 3658 N N . ASN A 1 475 ? 18.502 -34.660 28.499 1.00 82.69 475 ASN A N 1
ATOM 3659 C CA . ASN A 1 475 ? 17.924 -35.702 29.362 1.00 82.69 475 ASN A CA 1
ATOM 3660 C C . ASN A 1 475 ? 16.622 -35.255 30.059 1.00 82.69 475 ASN A C 1
ATOM 3662 O O . ASN A 1 475 ? 16.418 -35.504 31.245 1.00 82.69 475 ASN A O 1
ATOM 3666 N N . ARG A 1 476 ? 15.747 -34.563 29.313 1.00 82.94 476 ARG A N 1
ATOM 3667 C CA . ARG A 1 476 ? 14.471 -33.995 29.792 1.00 82.94 476 ARG A CA 1
ATOM 3668 C C . ARG A 1 476 ? 14.604 -32.957 30.910 1.00 82.94 476 ARG A C 1
ATOM 3670 O O . ARG A 1 476 ? 13.622 -32.686 31.596 1.00 82.94 476 ARG A O 1
ATOM 3677 N N . GLN A 1 477 ? 15.771 -32.340 31.072 1.00 89.06 477 GLN A N 1
ATOM 3678 C CA . GLN A 1 477 ? 15.998 -31.312 32.082 1.00 89.06 477 GLN A CA 1
ATOM 3679 C C . GLN A 1 477 ? 16.786 -30.118 31.541 1.00 89.06 477 GLN A C 1
ATOM 3681 O O . GLN A 1 477 ? 17.514 -30.205 30.556 1.00 89.06 477 GLN A O 1
ATOM 3686 N N . THR A 1 478 ? 16.640 -28.977 32.202 1.00 91.19 478 THR A N 1
ATOM 3687 C CA . THR A 1 478 ? 17.450 -27.789 31.953 1.00 91.19 478 THR A CA 1
ATOM 3688 C C . THR A 1 478 ? 17.735 -27.035 33.243 1.00 91.19 478 THR A C 1
ATOM 3690 O O . THR A 1 478 ? 16.899 -26.970 34.146 1.00 91.19 478 THR A O 1
ATOM 3693 N N . ASN A 1 479 ? 18.926 -26.445 33.334 1.00 92.38 479 ASN A N 1
ATOM 3694 C CA . ASN A 1 479 ? 19.345 -25.667 34.490 1.00 92.38 479 ASN A CA 1
ATOM 3695 C C . ASN A 1 479 ? 18.907 -24.200 34.354 1.00 92.38 479 ASN A C 1
ATOM 3697 O O . ASN A 1 479 ? 19.404 -23.468 33.499 1.00 92.38 479 ASN A O 1
ATOM 3701 N N . VAL A 1 480 ? 18.022 -23.757 35.245 1.00 92.38 480 VAL A N 1
ATOM 3702 C CA . VAL A 1 480 ? 17.467 -22.398 35.331 1.00 92.38 480 VAL A CA 1
ATOM 3703 C C . VAL A 1 480 ? 17.937 -21.632 36.576 1.00 92.38 480 VAL A C 1
ATOM 3705 O O . VAL A 1 480 ? 17.354 -20.605 36.916 1.00 92.38 480 VAL A O 1
ATOM 3708 N N . SER A 1 481 ? 18.998 -22.084 37.256 1.00 89.62 481 SER A N 1
ATOM 3709 C CA . SER A 1 481 ? 19.529 -21.424 38.463 1.00 89.62 481 SER A CA 1
ATOM 3710 C C . SER A 1 481 ? 19.980 -19.980 38.222 1.00 89.62 481 SER A C 1
ATOM 3712 O O . SER A 1 481 ? 19.958 -19.171 39.141 1.00 89.62 481 SER A O 1
ATOM 3714 N N . SER A 1 482 ? 20.345 -19.650 36.980 1.00 87.62 482 SER A N 1
ATOM 3715 C CA . SER A 1 482 ? 20.763 -18.309 36.560 1.00 87.62 482 SER A CA 1
ATOM 3716 C C . SER A 1 482 ? 19.626 -17.282 36.502 1.00 87.62 482 SER A C 1
ATOM 3718 O O . SER A 1 482 ? 19.893 -16.107 36.274 1.00 87.62 482 SER A O 1
ATOM 3720 N N . LEU A 1 483 ? 18.363 -17.707 36.618 1.00 86.19 483 LEU A N 1
ATOM 3721 C CA . LEU A 1 483 ? 17.214 -16.801 36.624 1.00 86.19 483 LEU A CA 1
ATOM 3722 C C . LEU A 1 483 ? 17.030 -16.185 38.016 1.00 86.19 483 LEU A C 1
ATOM 3724 O O . LEU A 1 483 ? 17.146 -16.880 39.024 1.00 86.19 483 LEU A O 1
ATOM 3728 N N . THR A 1 484 ? 16.688 -14.900 38.077 1.00 85.31 484 THR A N 1
ATOM 3729 C CA . THR A 1 484 ? 16.291 -14.246 39.333 1.00 85.31 484 THR A CA 1
ATOM 3730 C C . THR A 1 484 ? 14.892 -14.698 39.763 1.00 85.31 484 THR A C 1
ATOM 3732 O O . THR A 1 484 ? 14.102 -15.148 38.930 1.00 85.31 484 THR A O 1
ATOM 3735 N N . GLN A 1 485 ? 14.566 -14.581 41.052 1.00 84.25 485 GLN A N 1
ATOM 3736 C CA . GLN A 1 485 ? 13.235 -14.909 41.574 1.00 84.25 485 GLN A CA 1
ATOM 3737 C C . GLN A 1 485 ? 12.146 -14.106 40.837 1.00 84.25 485 GLN A C 1
ATOM 3739 O O . GLN A 1 485 ? 12.272 -12.892 40.667 1.00 84.25 485 GLN A O 1
ATOM 3744 N N . GLY A 1 486 ? 11.086 -14.771 40.367 1.00 78.06 486 GLY A N 1
ATOM 3745 C CA . GLY A 1 486 ? 10.029 -14.117 39.588 1.00 78.06 486 GLY A CA 1
ATOM 3746 C C . GLY A 1 486 ? 9.258 -15.039 38.642 1.00 78.06 486 GLY A C 1
ATOM 3747 O O . GLY A 1 486 ? 9.523 -16.235 38.545 1.00 78.06 486 GLY A O 1
ATOM 3748 N N . ALA A 1 487 ? 8.270 -14.479 37.939 1.00 75.00 487 ALA A N 1
ATOM 3749 C CA . ALA A 1 487 ? 7.472 -15.207 36.952 1.00 75.00 487 ALA A CA 1
ATOM 3750 C C . ALA A 1 487 ? 8.091 -15.124 35.548 1.00 75.00 487 ALA A C 1
ATOM 3752 O O . ALA A 1 487 ? 8.484 -14.048 35.096 1.00 75.00 487 ALA A O 1
ATOM 3753 N N . TYR A 1 488 ? 8.098 -16.255 34.844 1.00 79.38 488 TYR A N 1
ATOM 3754 C CA . TYR A 1 488 ? 8.656 -16.393 33.501 1.00 79.38 488 TYR A CA 1
ATOM 3755 C C . TYR A 1 488 ? 7.709 -17.161 32.579 1.00 79.38 488 TYR A C 1
ATOM 3757 O O . TYR A 1 488 ? 6.911 -17.989 33.026 1.00 79.38 488 TYR A O 1
ATOM 3765 N N . LEU A 1 489 ? 7.824 -16.913 31.277 1.00 77.69 489 LEU A N 1
ATOM 3766 C CA . LEU A 1 489 ? 7.167 -17.694 30.232 1.00 77.69 489 LEU A CA 1
ATOM 3767 C C . LEU A 1 489 ? 8.204 -18.563 29.528 1.00 77.69 489 LEU A C 1
ATOM 3769 O O . LEU A 1 489 ? 9.170 -18.047 28.975 1.00 77.69 489 LEU A O 1
ATOM 3773 N N . VAL A 1 490 ? 7.998 -19.876 29.539 1.00 79.50 490 VAL A N 1
ATOM 3774 C CA . VAL A 1 490 ? 8.820 -20.855 28.828 1.00 79.50 490 VAL A CA 1
ATOM 3775 C C . VAL A 1 490 ? 8.089 -21.254 27.559 1.00 79.50 490 VAL A C 1
ATOM 3777 O O . VAL A 1 490 ? 7.044 -21.900 27.601 1.00 79.50 490 VAL A O 1
ATOM 3780 N N . ARG A 1 491 ? 8.645 -20.864 26.423 1.00 76.19 491 ARG A N 1
ATOM 3781 C CA . ARG A 1 491 ? 8.222 -21.302 25.098 1.00 76.19 491 ARG A CA 1
ATOM 3782 C C . ARG A 1 491 ? 9.029 -22.536 24.723 1.00 76.19 491 ARG A C 1
ATOM 3784 O O . ARG A 1 491 ? 10.253 -22.488 24.790 1.00 76.19 491 ARG A O 1
ATOM 3791 N N . ILE A 1 492 ? 8.359 -23.614 24.335 1.00 77.94 492 ILE A N 1
ATOM 3792 C CA . ILE A 1 492 ? 8.982 -24.894 23.980 1.00 77.94 492 ILE A CA 1
ATOM 3793 C C . ILE A 1 492 ? 8.716 -25.170 22.497 1.00 77.94 492 ILE A C 1
ATOM 3795 O O . ILE A 1 492 ? 7.606 -24.910 22.029 1.00 77.94 492 ILE A O 1
ATOM 3799 N N . ASN A 1 493 ? 9.744 -25.615 21.763 1.00 69.81 493 ASN A N 1
ATOM 3800 C CA . ASN A 1 493 ? 9.719 -25.894 20.320 1.00 69.81 493 ASN A CA 1
ATOM 3801 C C . ASN A 1 493 ? 8.995 -24.805 19.515 1.00 69.81 493 ASN A C 1
ATOM 3803 O O . ASN A 1 493 ? 7.965 -25.046 18.894 1.00 69.81 493 ASN A O 1
ATOM 3807 N N . ASN A 1 494 ? 9.497 -23.568 19.585 1.00 55.09 494 ASN A N 1
ATOM 3808 C CA . ASN A 1 494 ? 8.973 -22.437 18.812 1.00 55.09 494 ASN A CA 1
ATOM 3809 C C . ASN A 1 494 ? 7.442 -22.221 18.902 1.00 55.09 494 ASN A C 1
ATOM 3811 O O . ASN A 1 494 ? 6.845 -21.706 17.961 1.00 55.09 494 ASN A O 1
ATOM 3815 N N . SER A 1 495 ? 6.841 -22.451 20.078 1.00 51.25 495 SER A N 1
ATOM 3816 C CA . SER A 1 495 ? 5.401 -22.288 20.400 1.00 51.25 495 SER A CA 1
ATOM 3817 C C . SER A 1 495 ? 4.533 -23.533 20.242 1.00 51.25 495 SER A C 1
ATOM 3819 O O . SER A 1 495 ? 3.314 -23.412 20.324 1.00 51.25 495 SER A O 1
ATOM 3821 N N . GLU A 1 496 ? 5.111 -24.728 20.125 1.00 56.91 496 GLU A N 1
ATOM 3822 C CA . GLU A 1 496 ? 4.337 -25.966 20.293 1.00 56.91 496 GLU A CA 1
ATOM 3823 C C . GLU A 1 496 ? 3.627 -25.993 21.661 1.00 56.91 496 GLU A C 1
ATOM 3825 O O . GLU A 1 496 ? 2.507 -26.480 21.796 1.00 56.91 496 GLU A O 1
ATOM 3830 N N . THR A 1 497 ? 4.243 -25.402 22.693 1.00 64.19 497 THR A N 1
ATOM 3831 C CA . THR A 1 497 ? 3.595 -25.114 23.981 1.00 64.19 497 THR A CA 1
ATOM 3832 C C . THR A 1 497 ? 4.251 -23.912 24.662 1.00 64.19 497 THR A C 1
ATOM 3834 O O . THR A 1 497 ? 5.465 -23.711 24.580 1.00 64.19 497 THR A O 1
ATOM 3837 N N . VAL A 1 498 ? 3.446 -23.120 25.375 1.00 73.00 498 VAL A N 1
ATOM 3838 C CA . VAL A 1 498 ? 3.916 -22.043 26.256 1.00 73.00 498 VAL A CA 1
ATOM 3839 C C . VAL A 1 498 ? 3.473 -22.347 27.682 1.00 73.00 498 VAL A C 1
ATOM 3841 O O . VAL A 1 498 ? 2.286 -22.547 27.937 1.00 73.00 498 VAL A O 1
ATOM 3844 N N . VAL A 1 499 ? 4.421 -22.375 28.619 1.00 79.12 499 VAL A N 1
ATOM 3845 C CA . VAL A 1 499 ? 4.157 -22.651 30.036 1.00 79.12 499 VAL A CA 1
ATOM 3846 C C . VAL A 1 499 ? 4.671 -21.508 30.898 1.00 79.12 499 VAL A C 1
ATOM 3848 O O . VAL A 1 499 ? 5.814 -21.078 30.768 1.00 79.12 499 VAL A O 1
ATOM 3851 N N . LYS A 1 500 ? 3.835 -21.020 31.815 1.00 80.00 500 LYS A N 1
ATOM 3852 C CA . LYS A 1 500 ? 4.260 -20.072 32.848 1.00 80.00 500 LYS A CA 1
ATOM 3853 C C . LYS A 1 500 ? 4.950 -20.828 33.982 1.00 80.00 500 LYS A C 1
ATOM 3855 O O . LYS A 1 500 ? 4.343 -21.734 34.546 1.00 80.00 500 LYS A O 1
ATOM 3860 N N . ILE A 1 501 ? 6.159 -20.417 34.355 1.00 87.25 501 ILE A N 1
ATOM 3861 C CA . ILE A 1 501 ? 6.885 -20.929 35.526 1.00 87.25 501 ILE A CA 1
ATOM 3862 C C . ILE A 1 501 ? 7.142 -19.811 36.541 1.00 87.25 501 ILE A C 1
ATOM 3864 O O . ILE A 1 501 ? 7.240 -18.638 36.176 1.00 87.25 501 ILE A O 1
ATOM 3868 N N . ILE A 1 502 ? 7.268 -20.170 37.814 1.00 81.44 502 ILE A N 1
ATOM 3869 C CA . ILE A 1 502 ? 7.701 -19.284 38.896 1.00 81.44 502 ILE A CA 1
ATOM 3870 C C . ILE A 1 502 ? 9.074 -19.764 39.367 1.00 81.44 502 ILE A C 1
ATOM 3872 O O . ILE A 1 502 ? 9.219 -20.920 39.750 1.00 81.44 502 ILE A O 1
ATOM 3876 N N . LYS A 1 503 ? 10.083 -18.894 39.309 1.00 90.00 503 LYS A N 1
ATOM 3877 C CA . LYS A 1 503 ? 11.414 -19.125 39.880 1.00 90.00 503 LYS A CA 1
ATOM 3878 C C . LYS A 1 503 ? 11.398 -18.673 41.337 1.00 90.00 503 LYS A C 1
ATOM 3880 O O . LYS A 1 503 ? 11.063 -17.515 41.590 1.00 90.00 503 LYS A O 1
ATOM 3885 N N . GLU A 1 504 ? 11.759 -19.575 42.246 1.00 81.44 504 GLU A N 1
ATOM 3886 C CA . GLU A 1 504 ? 11.976 -19.276 43.674 1.00 81.44 504 GLU A CA 1
ATOM 3887 C C . GLU A 1 504 ? 13.355 -18.694 43.952 1.00 81.44 504 GLU A C 1
ATOM 3889 O O . GLU A 1 504 ? 14.330 -19.124 43.282 1.00 81.44 504 GLU A O 1
#